Protein AF-I0Z160-F1 (afdb_monomer_lite)

pLDDT: mean 73.65, std 22.34, range [25.62, 97.25]

Structure (mmCIF, N/CA/C/O backbone):
data_AF-I0Z160-F1
#
_entry.id   AF-I0Z160-F1
#
loop_
_atom_site.group_PDB
_atom_site.id
_atom_site.type_symbol
_atom_site.label_atom_id
_atom_site.label_alt_id
_atom_site.label_comp_id
_atom_site.label_asym_id
_atom_site.label_entity_id
_atom_site.label_seq_id
_atom_site.pdbx_PDB_ins_code
_atom_site.Cartn_x
_atom_site.Cartn_y
_atom_site.Cartn_z
_atom_site.occupancy
_atom_site.B_iso_or_equiv
_atom_site.auth_seq_id
_atom_site.auth_comp_id
_atom_site.auth_asym_id
_atom_site.auth_atom_id
_atom_site.pdbx_PDB_model_num
ATOM 1 N N . MET A 1 1 ? -64.009 26.458 123.852 1.00 56.69 1 MET A N 1
ATOM 2 C CA . MET A 1 1 ? -63.045 25.384 123.525 1.00 56.69 1 MET A CA 1
ATOM 3 C C . MET A 1 1 ? -63.678 23.980 123.500 1.00 56.69 1 MET A C 1
ATOM 5 O O . MET A 1 1 ? -63.137 23.140 122.804 1.00 56.69 1 MET A O 1
ATOM 9 N N . CYS A 1 2 ? -64.825 23.709 124.154 1.00 62.03 2 CYS A N 1
ATOM 10 C CA . CYS A 1 2 ? -65.354 22.332 124.279 1.00 62.03 2 CYS A CA 1
ATOM 11 C C . CYS A 1 2 ? -66.182 21.780 123.096 1.00 62.03 2 CYS A C 1
ATOM 13 O O . CYS A 1 2 ? -66.030 20.608 122.780 1.00 62.03 2 CYS A O 1
ATOM 15 N N . ARG A 1 3 ? -66.993 22.580 122.381 1.00 69.62 3 ARG A N 1
ATOM 16 C CA . ARG A 1 3 ? -67.896 22.030 121.337 1.00 69.62 3 ARG A CA 1
ATOM 17 C C . ARG A 1 3 ? -67.186 21.413 120.125 1.00 69.62 3 ARG A C 1
ATOM 19 O O . ARG A 1 3 ? -67.552 20.329 119.701 1.00 69.62 3 ARG A O 1
ATOM 26 N N . ARG A 1 4 ? -66.112 22.039 119.624 1.00 72.12 4 ARG A N 1
ATOM 27 C CA . ARG A 1 4 ? -65.314 21.462 118.521 1.00 72.12 4 ARG A CA 1
ATOM 28 C C . ARG A 1 4 ? -64.575 20.187 118.926 1.00 72.12 4 ARG A C 1
ATOM 30 O O . ARG A 1 4 ? -64.347 19.334 118.081 1.00 72.12 4 ARG A O 1
ATOM 37 N N . ALA A 1 5 ? -64.187 20.067 120.197 1.00 73.62 5 ALA A N 1
ATOM 38 C CA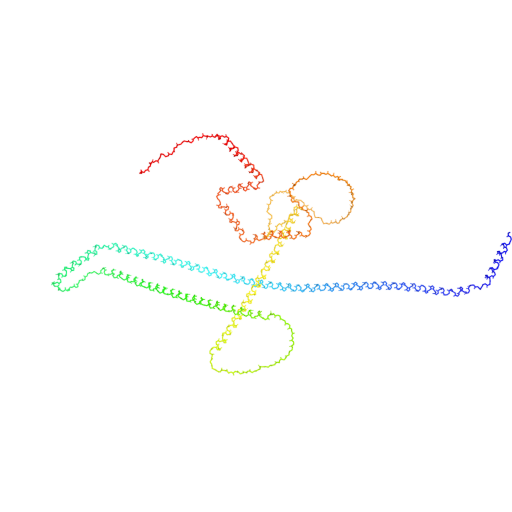 . ALA A 1 5 ? -63.544 18.859 120.704 1.00 73.62 5 ALA A CA 1
ATOM 39 C C . ALA A 1 5 ? -64.552 17.703 120.801 1.00 73.62 5 ALA A C 1
ATOM 41 O O . ALA A 1 5 ? -64.221 16.590 120.420 1.00 73.62 5 ALA A O 1
ATOM 42 N N . GLU A 1 6 ? -65.790 17.975 121.225 1.00 77.81 6 GLU A N 1
ATOM 43 C CA . GLU A 1 6 ? -66.878 16.984 121.263 1.00 77.81 6 GLU A CA 1
ATOM 44 C C . GLU A 1 6 ? -67.360 16.558 119.870 1.00 77.81 6 GLU A C 1
ATOM 46 O O . GLU A 1 6 ? -67.684 15.394 119.649 1.00 77.81 6 GLU A O 1
ATOM 51 N N . GLU A 1 7 ? -67.401 17.481 118.911 1.00 80.19 7 GLU A N 1
ATOM 52 C CA . GLU A 1 7 ? -67.721 17.167 117.515 1.00 80.19 7 GLU A CA 1
ATOM 53 C C . GLU A 1 7 ? -66.603 16.347 116.860 1.00 80.19 7 GLU A C 1
ATOM 55 O O . GLU A 1 7 ? -66.886 15.387 116.149 1.00 80.19 7 GLU A O 1
ATOM 60 N N . ALA A 1 8 ? -65.335 16.656 117.154 1.00 79.06 8 ALA A N 1
ATOM 61 C CA . ALA A 1 8 ? -64.196 15.878 116.674 1.00 79.06 8 ALA A CA 1
ATOM 62 C C . ALA A 1 8 ? -64.144 14.474 117.294 1.00 79.06 8 ALA A C 1
ATOM 64 O O . ALA A 1 8 ? -63.833 13.518 116.588 1.00 79.06 8 ALA A O 1
ATOM 65 N N . THR A 1 9 ? -64.474 14.314 118.582 1.00 80.50 9 THR A N 1
ATOM 66 C CA . THR A 1 9 ? -64.531 12.986 119.214 1.00 80.50 9 THR A CA 1
ATOM 67 C C . THR A 1 9 ? -65.719 12.175 118.721 1.00 80.50 9 THR A C 1
ATOM 69 O O . THR A 1 9 ? -65.550 10.990 118.457 1.00 80.50 9 THR A O 1
ATOM 72 N N . LYS A 1 10 ? -66.890 12.790 118.509 1.00 82.88 10 LYS A N 1
ATOM 73 C CA . LYS A 1 10 ? -68.030 12.112 117.872 1.00 82.88 10 LYS A CA 1
ATOM 74 C C . LYS A 1 10 ? -67.713 11.688 116.444 1.00 82.88 10 LYS A C 1
ATOM 76 O O . LYS A 1 10 ? -67.909 10.522 116.129 1.00 82.88 10 LYS A O 1
ATOM 81 N N . ALA A 1 11 ? -67.140 12.572 115.630 1.00 80.12 11 ALA A N 1
ATOM 82 C CA . ALA A 1 11 ? -66.717 12.234 114.273 1.00 80.12 11 ALA A CA 1
ATOM 83 C C . ALA A 1 11 ? -65.648 11.128 114.266 1.00 80.12 11 ALA A C 1
ATOM 85 O O . ALA A 1 11 ? -65.702 10.222 113.440 1.00 80.12 11 ALA A O 1
ATOM 86 N N . TYR A 1 12 ? -64.705 11.148 115.214 1.00 82.81 12 TYR A N 1
ATOM 87 C CA . TYR A 1 12 ? -63.705 10.089 115.360 1.00 82.81 12 TYR A CA 1
ATOM 88 C C . TYR A 1 12 ? -64.334 8.752 115.781 1.00 82.81 12 TYR A C 1
ATOM 90 O O . TYR A 1 12 ? -63.982 7.712 115.232 1.00 82.81 12 TYR A O 1
ATOM 98 N N . CYS A 1 13 ? -65.291 8.760 116.713 1.00 80.56 13 CYS A N 1
ATOM 99 C CA . CYS A 1 13 ? -66.018 7.564 117.143 1.00 80.56 13 CYS A CA 1
ATOM 100 C C . CYS A 1 13 ? -66.933 7.006 116.047 1.00 80.56 13 CYS A C 1
ATOM 102 O O . CYS A 1 13 ? -67.018 5.791 115.901 1.00 80.56 13 CYS A O 1
ATOM 104 N N . GLU A 1 14 ? -67.583 7.862 115.260 1.00 81.62 14 GLU A N 1
ATOM 105 C CA . GLU A 1 14 ? -68.374 7.457 114.095 1.00 81.62 14 GLU A CA 1
ATOM 106 C C . GLU A 1 14 ? -67.479 6.833 113.023 1.00 81.62 14 GLU A C 1
ATOM 108 O O . GLU A 1 14 ? -67.779 5.752 112.521 1.00 81.62 14 GLU A O 1
ATOM 113 N N . LEU A 1 15 ? -66.328 7.444 112.733 1.00 81.06 15 LEU A N 1
ATOM 114 C CA . LEU A 1 15 ? -65.376 6.930 111.750 1.00 81.06 15 LEU A CA 1
ATOM 115 C C . LEU A 1 15 ? -64.721 5.616 112.222 1.00 81.06 15 LEU A C 1
ATOM 117 O O . LEU A 1 15 ? -64.569 4.689 111.429 1.00 81.06 15 LEU A O 1
ATOM 121 N N . ALA A 1 16 ? -64.426 5.477 113.519 1.00 77.06 16 ALA A N 1
ATOM 122 C CA . ALA A 1 16 ? -63.974 4.222 114.126 1.00 77.06 16 ALA A CA 1
ATOM 123 C C . ALA A 1 16 ? -65.075 3.140 114.146 1.00 77.06 16 ALA A C 1
ATOM 125 O O . ALA A 1 16 ? -64.798 1.959 113.924 1.00 77.06 16 ALA A O 1
ATOM 126 N N . GLY A 1 17 ? -66.333 3.530 114.364 1.00 79.06 17 GLY A N 1
ATOM 127 C CA . GLY A 1 17 ? -67.501 2.652 114.278 1.00 79.06 17 GLY A CA 1
ATOM 128 C C . GLY A 1 17 ? -67.708 2.100 112.867 1.00 79.06 17 GLY A C 1
ATOM 129 O O . GLY A 1 17 ? -67.900 0.900 112.695 1.00 79.06 17 GLY A O 1
ATOM 130 N N . VAL A 1 18 ? -67.575 2.946 111.846 1.00 79.19 18 VAL A N 1
ATOM 131 C CA . VAL A 1 18 ? -67.662 2.531 110.438 1.00 79.19 18 VAL A CA 1
ATOM 132 C C . VAL A 1 18 ? -66.470 1.653 110.035 1.00 79.19 18 VAL A C 1
ATOM 134 O O . VAL A 1 18 ? -66.661 0.642 109.365 1.00 79.19 18 VAL A O 1
ATOM 137 N N . LEU A 1 19 ? -65.250 1.970 110.486 1.00 71.50 19 LEU A N 1
ATOM 138 C CA . LEU A 1 19 ? -64.058 1.150 110.217 1.00 71.50 19 LEU A CA 1
ATOM 139 C C . LEU A 1 19 ? -64.089 -0.219 110.917 1.00 71.50 19 LEU A C 1
ATOM 141 O O . LEU A 1 19 ? -63.549 -1.177 110.376 1.00 71.50 19 LEU A O 1
ATOM 145 N N . SER A 1 20 ? -64.726 -0.333 112.087 1.00 71.25 20 SER A N 1
ATOM 146 C CA . SER A 1 20 ? -64.871 -1.613 112.807 1.00 71.25 20 SER A CA 1
ATOM 147 C C . SER A 1 20 ? -65.985 -2.514 112.263 1.00 71.25 20 SER A C 1
ATOM 149 O O . SER A 1 20 ? -65.953 -3.720 112.492 1.00 71.25 20 SER A O 1
ATOM 151 N N . GLN A 1 21 ? -66.950 -1.952 111.527 1.00 75.69 21 GLN A N 1
ATOM 152 C CA . GLN A 1 21 ? -67.998 -2.703 110.823 1.00 75.69 21 GLN A CA 1
ATOM 153 C C . GLN A 1 21 ? -67.591 -3.115 109.400 1.00 75.69 21 GLN A C 1
ATOM 155 O O . GLN A 1 21 ? -68.308 -3.880 108.752 1.00 75.69 21 GLN A O 1
ATOM 160 N N . ALA A 1 22 ? -66.453 -2.625 108.901 1.00 72.00 22 ALA A N 1
ATOM 161 C CA . ALA A 1 22 ? -65.918 -3.051 107.618 1.00 72.00 22 ALA A CA 1
ATOM 162 C C . ALA A 1 22 ? -65.440 -4.519 107.698 1.00 72.00 22 ALA A C 1
ATOM 164 O O . ALA A 1 22 ? -64.792 -4.896 108.677 1.00 72.00 22 ALA A O 1
ATOM 165 N N . PRO A 1 23 ? -65.742 -5.364 106.692 1.00 74.38 23 PRO A N 1
ATOM 166 C CA . PRO A 1 23 ? -65.261 -6.741 106.657 1.00 74.38 23 PRO A CA 1
ATOM 167 C C . PRO A 1 23 ? -63.728 -6.773 106.635 1.00 74.38 23 PRO A C 1
ATOM 169 O O . PRO A 1 23 ? -63.104 -5.969 105.941 1.00 74.38 23 PRO A O 1
ATOM 172 N N . ASP A 1 24 ? -63.136 -7.704 107.389 1.00 75.44 24 ASP A N 1
ATOM 173 C CA . ASP A 1 24 ? -61.681 -7.853 107.499 1.00 75.44 24 ASP A CA 1
ATOM 174 C C . ASP A 1 24 ? -61.048 -7.948 106.091 1.00 75.44 24 ASP A C 1
ATOM 176 O O . ASP A 1 24 ? -61.421 -8.829 105.305 1.00 75.44 24 ASP A O 1
ATOM 180 N N . PRO A 1 25 ? -60.127 -7.038 105.717 1.00 77.88 25 PRO A N 1
ATOM 181 C CA . PRO A 1 25 ? -59.533 -7.021 104.382 1.00 77.88 25 PRO A CA 1
ATOM 182 C C . PRO A 1 25 ? -58.517 -8.153 104.149 1.00 77.88 25 PRO A C 1
ATOM 184 O O . PRO A 1 25 ? -58.154 -8.423 103.000 1.00 77.88 25 PRO A O 1
ATOM 187 N N . LEU A 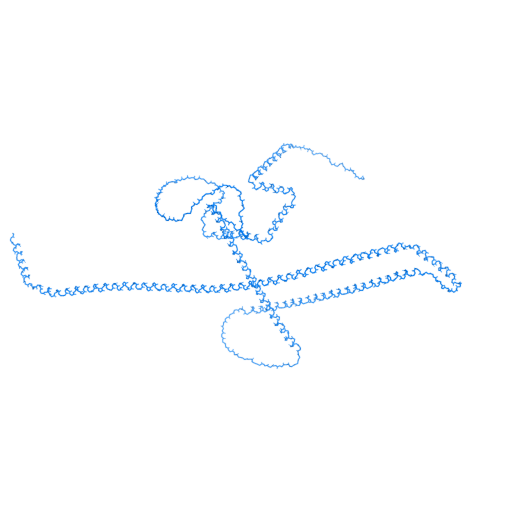1 26 ? -58.047 -8.831 105.204 1.00 80.31 26 LEU A N 1
ATOM 188 C CA . LEU A 1 26 ? -57.036 -9.893 105.122 1.00 80.31 26 LEU A CA 1
ATOM 189 C C . LEU A 1 26 ? -57.390 -11.068 104.186 1.00 80.31 26 LEU A C 1
ATOM 191 O O . LEU A 1 26 ? -56.542 -11.422 103.362 1.00 80.31 26 LEU A O 1
ATOM 195 N N . PRO A 1 27 ? -58.591 -11.681 104.235 1.00 82.00 27 PRO A N 1
ATOM 196 C CA . PRO A 1 27 ? -58.965 -12.767 103.322 1.00 82.00 27 PRO A CA 1
ATOM 197 C C . PRO A 1 27 ? -58.961 -12.357 101.842 1.00 82.00 27 PRO A C 1
ATOM 199 O O . PRO A 1 27 ? -58.546 -13.144 100.989 1.00 82.00 27 PRO A O 1
ATOM 202 N N . PHE A 1 28 ? -59.346 -11.118 101.520 1.00 80.69 28 PHE A N 1
ATOM 203 C CA . PHE A 1 28 ? -59.278 -10.599 100.150 1.00 80.69 28 PHE A CA 1
ATOM 204 C C . PHE A 1 28 ? -57.831 -10.394 99.692 1.00 80.69 28 PHE A C 1
ATOM 206 O O . PHE A 1 28 ? -57.485 -10.750 98.566 1.00 80.69 28 PHE A O 1
ATOM 213 N N . LEU A 1 29 ? -56.961 -9.893 100.575 1.00 80.75 29 LEU A N 1
ATOM 214 C CA . LEU A 1 29 ? -55.524 -9.798 100.305 1.00 80.75 29 LEU A CA 1
ATOM 215 C C . LEU A 1 29 ? -54.891 -11.179 100.085 1.00 80.75 29 LEU A C 1
ATOM 217 O O . LEU A 1 29 ? -54.098 -11.342 99.157 1.00 80.75 29 LEU A O 1
ATOM 221 N N . HIS A 1 30 ? -55.284 -12.189 100.866 1.00 83.44 30 HIS A N 1
ATOM 222 C CA . HIS A 1 30 ? -54.822 -13.568 100.691 1.00 83.44 30 HIS A CA 1
ATOM 223 C C . HIS A 1 30 ? -55.284 -14.190 99.364 1.00 83.44 30 HIS A C 1
ATOM 225 O O . HIS A 1 30 ? -54.506 -14.899 98.729 1.00 83.44 30 HIS A O 1
ATOM 231 N N . ALA A 1 31 ? -56.511 -13.900 98.916 1.00 84.38 31 ALA A N 1
ATOM 232 C CA . ALA A 1 31 ? -57.029 -14.351 97.622 1.00 84.38 31 ALA A CA 1
ATOM 233 C C . ALA A 1 31 ? -56.374 -13.629 96.425 1.00 84.38 31 ALA A C 1
ATOM 235 O O . ALA A 1 31 ? -56.196 -14.224 95.361 1.00 84.38 31 ALA A O 1
ATOM 236 N N . LEU A 1 32 ? -55.962 -12.368 96.595 1.00 87.44 32 LEU A N 1
ATOM 237 C CA . LEU A 1 32 ? -55.242 -11.592 95.576 1.00 87.44 32 LEU A CA 1
ATOM 238 C C . LEU A 1 32 ? -53.759 -11.968 95.464 1.00 87.44 32 LEU A C 1
ATOM 240 O O . LEU A 1 32 ? -53.172 -11.832 94.391 1.00 87.44 32 LEU A O 1
ATOM 244 N N . GLN A 1 33 ? -53.147 -12.468 96.538 1.00 87.75 33 GLN A N 1
ATOM 245 C CA . GLN A 1 33 ? -51.735 -12.849 96.575 1.00 87.75 33 GLN A CA 1
ATOM 246 C C . GLN A 1 33 ? -51.319 -13.881 95.494 1.00 87.75 33 GLN A C 1
ATOM 248 O O . GLN A 1 33 ? -50.298 -13.655 94.838 1.00 87.75 33 GLN A O 1
ATOM 253 N N . PRO A 1 34 ? -52.054 -14.990 95.246 1.00 89.75 34 PRO A N 1
ATOM 254 C CA . PRO A 1 34 ? -51.738 -15.915 94.154 1.00 89.75 34 PRO A CA 1
ATOM 255 C C . PRO A 1 34 ? -51.967 -15.294 92.768 1.00 89.75 34 PRO A C 1
ATOM 257 O O . PRO A 1 34 ? -51.163 -15.523 91.866 1.00 89.75 34 PRO A O 1
ATOM 260 N N . LEU A 1 35 ? -52.996 -14.454 92.602 1.00 89.25 35 LEU A N 1
ATOM 261 C CA . LEU A 1 35 ? -53.248 -13.738 91.345 1.00 89.25 35 LEU A CA 1
ATOM 262 C C . LEU A 1 35 ? -52.114 -12.757 91.018 1.00 89.25 35 LEU A C 1
ATOM 264 O O . LEU A 1 35 ? -51.628 -12.763 89.890 1.00 89.25 35 LEU A O 1
ATOM 268 N N . GLN A 1 36 ? -51.631 -11.984 91.998 1.00 90.81 36 GLN A N 1
ATOM 269 C CA . GLN A 1 36 ? -50.473 -11.093 91.846 1.00 90.81 36 GLN A CA 1
ATOM 270 C C . GLN A 1 36 ? -49.191 -11.855 91.492 1.00 90.81 36 GLN A C 1
ATOM 272 O O . GLN A 1 36 ? -48.423 -11.390 90.650 1.00 90.81 36 GLN A O 1
ATOM 277 N N . LYS A 1 37 ? -48.962 -13.030 92.096 1.00 92.56 37 LYS A N 1
ATOM 278 C CA . LYS A 1 37 ? -47.829 -13.898 91.737 1.00 92.56 37 LYS A CA 1
ATOM 279 C C . LYS A 1 37 ? -47.935 -14.389 90.293 1.00 92.56 37 LYS A C 1
ATOM 281 O O . LYS A 1 37 ? -46.971 -14.224 89.552 1.00 92.56 37 LYS A O 1
ATOM 286 N N . SER A 1 38 ? -49.105 -14.879 89.874 1.00 93.31 38 SER A N 1
ATOM 287 C CA . SER A 1 38 ? -49.319 -15.319 88.487 1.00 93.31 38 SER A CA 1
ATOM 288 C C . SER A 1 38 ? -49.185 -14.164 87.490 1.00 93.31 38 SER A C 1
ATOM 290 O O . SER A 1 38 ? -48.559 -14.321 86.450 1.00 93.31 38 SER A O 1
ATOM 292 N N . LEU A 1 39 ? -49.678 -12.964 87.826 1.00 94.12 39 LEU A N 1
ATOM 293 C CA . LEU A 1 39 ? -49.530 -11.779 86.985 1.00 94.12 39 LEU A CA 1
ATOM 294 C C . LEU A 1 39 ? -48.054 -11.399 86.839 1.00 94.12 39 LEU A C 1
ATOM 296 O O . LEU A 1 39 ? -47.609 -11.103 85.736 1.00 94.12 39 LEU A O 1
ATOM 300 N N . ALA A 1 40 ? -47.282 -11.443 87.928 1.00 92.88 40 ALA A N 1
ATOM 301 C CA . ALA A 1 40 ? -45.846 -11.188 87.892 1.00 92.88 40 ALA A CA 1
ATOM 302 C C . ALA A 1 40 ? -45.087 -12.258 87.085 1.00 92.88 40 ALA A C 1
ATOM 304 O O . ALA A 1 40 ? -44.133 -11.934 86.382 1.00 92.88 40 ALA A O 1
ATOM 305 N N . GLU A 1 41 ? -45.495 -13.525 87.161 1.00 95.12 41 GLU A N 1
ATOM 306 C CA . GLU A 1 41 ? -44.954 -14.611 86.334 1.00 95.12 41 GLU A CA 1
ATOM 307 C C . GLU A 1 41 ? -45.271 -14.400 84.852 1.00 95.12 41 GLU A C 1
ATOM 309 O O . GLU A 1 41 ? -44.349 -14.385 84.040 1.00 95.12 41 GLU A O 1
ATOM 314 N N . VAL A 1 42 ? -46.527 -14.105 84.507 1.00 94.00 42 VAL A N 1
ATOM 315 C CA . VAL A 1 42 ? -46.957 -13.790 83.136 1.00 94.00 42 VAL A CA 1
ATOM 316 C C . VAL A 1 42 ? -46.260 -12.537 82.603 1.00 94.00 42 VAL A C 1
ATOM 318 O O . VAL A 1 42 ? -45.902 -12.487 81.430 1.00 94.00 42 VAL A O 1
ATOM 321 N N . GLN A 1 43 ? -46.022 -11.522 83.436 1.00 94.62 43 GLN A N 1
ATOM 322 C CA . GLN A 1 43 ? -45.258 -10.330 83.053 1.00 94.62 43 GLN A CA 1
ATOM 323 C C . GLN A 1 43 ? -43.782 -10.653 82.801 1.00 94.62 43 GLN A C 1
ATOM 325 O O . GLN A 1 43 ? -43.207 -10.158 81.831 1.00 94.62 43 GLN A O 1
ATOM 330 N N . ARG A 1 44 ? -43.158 -11.496 83.637 1.00 95.56 44 ARG A N 1
ATOM 331 C CA . ARG A 1 44 ? -41.786 -11.978 83.402 1.00 95.56 44 ARG A CA 1
ATOM 332 C C . ARG A 1 44 ? -41.707 -12.804 82.127 1.00 95.56 44 ARG A C 1
ATOM 334 O O . ARG A 1 44 ? -40.768 -12.628 81.358 1.00 95.56 44 ARG A O 1
ATOM 341 N N . GLU A 1 45 ? -42.684 -13.670 81.894 1.00 95.12 45 GLU A N 1
ATOM 342 C CA . GLU A 1 45 ? -42.745 -14.501 80.702 1.00 95.12 45 GLU A CA 1
ATOM 343 C C . GLU A 1 45 ? -42.984 -13.670 79.441 1.00 95.12 45 GLU A C 1
ATOM 345 O O . GLU A 1 45 ? -42.257 -13.845 78.471 1.00 95.12 45 GLU A O 1
ATOM 350 N N . ASN A 1 46 ? -43.889 -12.688 79.476 1.00 92.88 46 ASN A N 1
ATOM 351 C CA . ASN A 1 46 ? -44.053 -11.723 78.388 1.00 92.88 46 ASN A CA 1
ATOM 352 C C . ASN A 1 46 ? -42.758 -10.962 78.111 1.00 92.88 46 ASN A C 1
ATOM 354 O O . ASN A 1 46 ? -42.352 -10.847 76.961 1.00 92.88 46 ASN A O 1
ATOM 358 N N . LYS A 1 47 ? -42.069 -10.484 79.153 1.00 96.06 47 LYS A N 1
ATOM 359 C CA . LYS A 1 47 ? -40.786 -9.791 78.986 1.00 96.06 47 LYS A CA 1
ATOM 360 C C . LYS A 1 47 ? -39.724 -10.711 78.381 1.00 96.06 47 LYS A C 1
ATOM 362 O O . LYS A 1 47 ? -38.956 -10.285 77.526 1.00 96.06 47 LYS A O 1
ATOM 367 N N . ARG A 1 48 ? -39.700 -11.982 78.784 1.00 96.38 48 ARG A N 1
ATOM 368 C CA . ARG A 1 48 ? -38.818 -13.003 78.210 1.00 96.38 48 ARG A CA 1
ATOM 369 C C . ARG A 1 48 ? -39.144 -13.255 76.734 1.00 96.38 48 ARG A C 1
ATOM 371 O O . ARG A 1 48 ? -38.233 -13.257 75.917 1.00 96.38 48 ARG A O 1
ATOM 378 N N . LEU A 1 49 ? -40.420 -13.427 76.389 1.00 95.00 49 LEU A N 1
ATOM 379 C CA . LEU A 1 49 ? -40.875 -13.614 75.008 1.00 95.00 49 LEU A CA 1
ATOM 380 C C . LEU A 1 49 ? -40.569 -12.391 74.136 1.00 95.00 49 LEU A C 1
ATOM 382 O O . LEU A 1 49 ? -40.139 -12.560 73.003 1.00 95.00 49 LEU A O 1
ATOM 386 N N . GLN A 1 50 ? -40.707 -11.175 74.669 1.00 95.19 50 GLN A N 1
ATOM 387 C CA . GLN A 1 50 ? -40.311 -9.946 73.976 1.00 95.19 50 GLN A CA 1
ATOM 388 C C . GLN A 1 50 ? -38.811 -9.915 73.673 1.00 95.19 50 GLN A C 1
ATOM 390 O O . GLN A 1 50 ? -38.429 -9.585 72.555 1.00 95.19 50 GLN A O 1
ATOM 395 N N . LEU A 1 51 ? -37.960 -10.298 74.631 1.00 95.19 51 LEU A N 1
ATOM 396 C CA . LEU A 1 51 ? -36.513 -10.379 74.408 1.00 95.19 51 LEU A CA 1
ATOM 397 C C . LEU A 1 51 ? -36.153 -11.449 73.368 1.00 95.19 51 LEU A C 1
ATOM 399 O O . LEU A 1 51 ? -35.303 -11.200 72.518 1.00 95.19 51 LEU A O 1
ATOM 403 N N . TYR A 1 52 ? -36.820 -12.608 73.392 1.00 95.00 52 TYR A N 1
ATOM 404 C CA . TYR A 1 52 ? -36.648 -13.625 72.350 1.00 95.00 52 TYR A CA 1
ATOM 405 C C . TYR A 1 52 ? -37.117 -13.137 70.975 1.00 95.00 52 TYR A C 1
ATOM 407 O O . TYR A 1 52 ? -36.435 -13.392 69.989 1.00 95.00 52 TYR A O 1
ATOM 415 N N . GLY A 1 53 ? -38.233 -12.404 70.906 1.00 94.25 53 GLY A N 1
ATOM 416 C CA . GLY A 1 53 ? -38.714 -11.780 69.672 1.00 94.25 53 GLY A CA 1
ATOM 417 C C . GLY A 1 53 ? -37.705 -10.780 69.105 1.00 94.25 53 GLY A C 1
ATOM 418 O O . GLY A 1 53 ? -37.336 -10.884 67.943 1.00 94.25 53 GLY A O 1
ATOM 419 N N . GLN A 1 54 ? -37.173 -9.888 69.945 1.00 94.69 54 GLN A N 1
ATOM 420 C CA . GLN A 1 54 ? -36.144 -8.920 69.547 1.00 94.69 54 GLN A CA 1
ATOM 421 C C . GLN A 1 54 ? -34.845 -9.595 69.086 1.00 94.69 54 GLN A C 1
ATOM 423 O O . GLN A 1 54 ? -34.247 -9.170 68.098 1.00 94.69 54 GLN A O 1
ATOM 428 N N . ALA A 1 55 ? -34.410 -10.656 69.772 1.00 94.31 55 ALA A N 1
ATOM 429 C CA . ALA A 1 55 ? -33.242 -11.429 69.359 1.00 94.31 55 ALA A CA 1
ATOM 430 C C . ALA A 1 55 ? -33.469 -12.078 67.983 1.00 94.31 55 ALA A C 1
ATOM 432 O O . ALA A 1 55 ? -32.655 -11.884 67.082 1.00 94.31 55 ALA A O 1
ATOM 433 N N . ALA A 1 56 ? -34.612 -12.742 67.782 1.00 93.88 56 ALA A N 1
ATOM 434 C CA . ALA A 1 56 ? -34.970 -13.357 66.506 1.00 93.88 56 ALA A CA 1
ATOM 435 C C . ALA A 1 56 ? -35.105 -12.329 65.365 1.00 93.88 56 ALA A C 1
ATOM 437 O O . ALA A 1 56 ? -34.664 -12.592 64.250 1.00 93.88 56 ALA A O 1
ATOM 438 N N . GLU A 1 57 ? -35.655 -11.139 65.626 1.00 93.88 57 GLU A N 1
ATOM 439 C CA . GLU A 1 57 ? -35.718 -10.035 64.655 1.00 93.88 57 GLU A CA 1
ATOM 440 C C . GLU A 1 57 ? -34.320 -9.505 64.291 1.00 93.88 57 GLU A C 1
ATOM 442 O O . GLU A 1 57 ? -34.033 -9.224 63.123 1.00 93.88 57 GLU A O 1
ATOM 447 N N . SER A 1 58 ? -33.414 -9.406 65.270 1.00 93.00 58 SER A N 1
ATOM 448 C CA . SER A 1 58 ? -32.024 -9.004 65.020 1.00 93.00 58 SER A CA 1
ATOM 449 C C . SER A 1 58 ? -31.259 -10.054 64.203 1.00 93.00 58 SER A C 1
ATOM 451 O O . SER A 1 58 ? -30.525 -9.709 63.278 1.00 93.00 58 SER A O 1
ATOM 453 N N . GLU A 1 59 ? -31.497 -11.340 64.461 1.00 94.19 59 GLU A N 1
ATOM 454 C CA . GLU A 1 59 ? -30.925 -12.442 63.688 1.00 94.19 59 GLU A CA 1
ATOM 455 C C . GLU A 1 59 ? -31.503 -12.491 62.270 1.00 94.19 59 GLU A C 1
ATOM 457 O O . GLU A 1 59 ? -30.755 -12.661 61.308 1.00 94.19 59 GLU A O 1
ATOM 462 N N . ALA A 1 60 ? -32.810 -12.265 62.111 1.00 93.62 60 ALA A N 1
ATOM 463 C CA . ALA A 1 60 ? -33.461 -12.199 60.806 1.00 93.62 60 ALA A CA 1
ATOM 464 C C . ALA A 1 60 ? -32.964 -11.009 59.968 1.00 93.62 60 ALA A C 1
ATOM 466 O O . ALA A 1 60 ? -32.750 -11.156 58.764 1.00 93.62 60 ALA A O 1
ATOM 467 N N . SER A 1 61 ? -32.738 -9.843 60.585 1.00 93.88 61 SER A N 1
ATOM 468 C CA . SER A 1 61 ? -32.190 -8.674 59.881 1.00 93.88 61 SER A CA 1
ATOM 469 C C . SER A 1 61 ? -30.727 -8.886 59.467 1.00 93.88 61 SER A C 1
ATOM 471 O O . SER A 1 61 ? -30.388 -8.637 58.311 1.00 93.88 61 SER A O 1
ATOM 473 N N . SER A 1 62 ? -29.902 -9.458 60.349 1.00 94.38 62 SER A N 1
ATOM 474 C CA . SER A 1 62 ? -28.539 -9.929 60.048 1.00 94.38 62 SER A CA 1
ATOM 475 C C . SER A 1 62 ? -28.509 -10.931 58.882 1.00 94.38 62 SER A C 1
ATOM 477 O O . SER A 1 62 ? -27.764 -10.755 57.914 1.00 94.38 62 SER A O 1
ATOM 479 N N . ALA A 1 63 ? -29.371 -11.952 58.920 1.00 94.62 63 ALA A N 1
ATOM 480 C CA . ALA A 1 63 ? -29.474 -12.950 57.861 1.00 94.62 63 ALA A CA 1
ATOM 481 C C . ALA A 1 63 ? -29.927 -12.326 56.531 1.00 94.62 63 ALA A C 1
ATOM 483 O O . ALA A 1 63 ? -29.373 -12.643 55.477 1.00 94.62 63 ALA A O 1
ATOM 484 N N . SER A 1 64 ? -30.889 -11.398 56.567 1.00 95.06 64 SER A N 1
ATOM 485 C CA . SER A 1 64 ? -31.333 -10.659 55.381 1.00 95.06 64 SER A CA 1
ATOM 486 C C . SER A 1 64 ? -30.204 -9.820 54.774 1.00 95.06 64 SER A C 1
ATOM 488 O O . SER A 1 64 ? -30.055 -9.792 53.552 1.00 95.06 64 SER A O 1
ATOM 490 N N . GLU A 1 65 ? -29.384 -9.161 55.596 1.00 95.31 65 GLU A N 1
ATOM 491 C CA . GLU A 1 65 ? -28.224 -8.402 55.117 1.00 95.31 65 GLU A CA 1
ATOM 492 C C . GLU A 1 65 ? -27.180 -9.322 54.459 1.00 95.31 65 GLU A C 1
ATOM 494 O O . GLU A 1 65 ? -26.662 -9.013 53.382 1.00 95.31 65 GLU A O 1
ATOM 499 N N . ALA A 1 66 ? -26.915 -10.488 55.054 1.00 94.38 66 ALA A N 1
ATOM 500 C CA . ALA A 1 66 ? -26.004 -11.483 54.491 1.00 94.38 66 ALA A CA 1
ATOM 501 C C . ALA A 1 66 ? -26.491 -12.027 53.134 1.00 94.38 66 ALA A C 1
ATOM 503 O O . ALA A 1 66 ? -25.686 -12.229 52.223 1.00 94.38 66 ALA A O 1
ATOM 504 N N . VAL A 1 67 ? -27.803 -12.223 52.961 1.00 96.06 67 VAL A N 1
ATOM 505 C CA . VAL A 1 67 ? -28.395 -12.634 51.675 1.00 96.06 67 VAL A CA 1
ATOM 506 C C . VAL A 1 67 ? -28.221 -11.549 50.611 1.00 96.06 67 VAL A C 1
ATOM 508 O O . VAL A 1 67 ? -27.878 -11.867 49.473 1.00 96.06 67 VAL A O 1
ATOM 511 N N . LEU A 1 68 ? -28.412 -10.273 50.959 1.00 95.94 68 LEU A N 1
ATOM 512 C CA . LEU A 1 68 ? -28.197 -9.166 50.021 1.00 95.94 68 LEU A CA 1
ATOM 513 C C . LEU A 1 68 ? -26.726 -9.050 49.602 1.00 95.94 68 LEU A C 1
ATOM 515 O O . LEU A 1 68 ? -26.448 -8.893 48.416 1.00 95.94 68 LEU A O 1
ATOM 519 N N . LYS A 1 69 ? -25.785 -9.204 50.544 1.00 96.19 69 LYS A N 1
ATOM 520 C CA . LYS A 1 69 ? -24.346 -9.253 50.232 1.00 96.19 69 LYS A CA 1
ATOM 521 C C . LYS A 1 69 ? -23.986 -10.431 49.329 1.00 96.19 69 LYS A C 1
ATOM 523 O O . LYS A 1 69 ? -23.244 -10.232 48.376 1.00 96.19 69 LYS A O 1
ATOM 528 N N . ASN A 1 70 ? -24.527 -11.625 49.579 1.00 94.25 70 ASN A N 1
ATOM 529 C CA . ASN A 1 70 ? -24.304 -12.773 48.693 1.00 94.25 70 ASN A CA 1
ATOM 530 C C . ASN A 1 70 ? -24.834 -12.517 47.281 1.00 94.25 70 ASN A C 1
ATOM 532 O O . ASN A 1 70 ? -24.121 -12.781 46.321 1.00 94.25 70 ASN A O 1
ATOM 536 N N . ARG A 1 71 ? -26.028 -11.927 47.143 1.00 96.56 71 ARG A N 1
ATOM 537 C CA . ARG A 1 71 ? -26.565 -11.554 45.825 1.00 96.56 71 ARG A CA 1
ATOM 538 C C . ARG A 1 71 ? -25.685 -10.543 45.096 1.00 96.56 71 ARG A C 1
ATOM 540 O O . ARG A 1 71 ? -25.493 -10.670 43.892 1.00 96.56 71 ARG A O 1
ATOM 547 N N . GLU A 1 72 ? -25.144 -9.550 45.802 1.00 96.94 72 GLU A N 1
ATOM 548 C CA . GLU A 1 72 ? -24.231 -8.583 45.183 1.00 96.94 72 GLU A CA 1
ATOM 549 C C . GLU A 1 72 ? -22.912 -9.246 44.763 1.00 96.94 72 GLU A C 1
ATOM 551 O O . GLU A 1 72 ? -22.427 -8.997 43.663 1.00 96.94 72 GLU A O 1
ATOM 556 N N . LEU A 1 73 ? -22.360 -10.145 45.583 1.00 96.50 73 LEU A N 1
ATOM 557 C CA . LEU A 1 73 ? -21.168 -10.918 45.219 1.00 96.50 73 LEU A CA 1
ATOM 558 C C . LEU A 1 73 ? -21.424 -11.824 44.007 1.00 96.50 73 LEU A C 1
ATOM 560 O O . LEU A 1 73 ? -20.594 -11.877 43.105 1.00 96.50 73 LEU A O 1
ATOM 564 N N . GLU A 1 74 ? -22.575 -12.492 43.936 1.00 96.31 74 GLU A N 1
ATOM 565 C CA . GLU A 1 74 ? -22.984 -13.278 42.765 1.00 96.31 74 GLU A CA 1
ATOM 566 C C . GLU A 1 74 ? -23.091 -12.404 41.508 1.00 96.31 74 GLU A C 1
ATOM 568 O O . GLU A 1 74 ? -22.639 -12.809 40.435 1.00 96.31 74 GLU A O 1
ATOM 573 N N . ARG A 1 75 ? -23.617 -11.177 41.642 1.00 97.25 75 ARG A N 1
ATOM 574 C CA . ARG A 1 75 ? -23.684 -10.195 40.550 1.00 97.25 75 ARG A CA 1
ATOM 575 C C . ARG A 1 75 ? -22.287 -9.806 40.065 1.00 97.25 75 ARG A C 1
ATOM 577 O O . ARG A 1 75 ? -22.038 -9.836 38.863 1.00 97.25 75 ARG A O 1
ATOM 584 N N . GLN A 1 76 ? -21.372 -9.508 40.987 1.00 97.25 76 GLN A N 1
ATOM 585 C CA . GLN A 1 76 ? -19.982 -9.168 40.669 1.00 97.25 76 GLN A CA 1
ATOM 586 C C . GLN A 1 76 ? -19.239 -10.336 40.012 1.00 97.25 76 GLN A C 1
ATOM 588 O O . GLN A 1 76 ? -18.506 -10.138 39.047 1.00 97.25 76 GLN A O 1
ATOM 593 N N . VAL A 1 77 ? -19.449 -11.567 40.488 1.00 96.00 77 VAL A N 1
ATOM 594 C CA . VAL A 1 77 ? -18.861 -12.765 39.873 1.00 96.00 77 VAL A CA 1
ATOM 595 C C . VAL A 1 77 ? -19.384 -12.955 38.449 1.00 96.00 77 VAL A C 1
ATOM 597 O O . VAL A 1 77 ? -18.593 -13.245 37.553 1.00 96.00 77 VAL A O 1
ATOM 600 N N . ALA A 1 78 ? -20.684 -12.760 38.213 1.00 96.56 78 ALA A N 1
ATOM 601 C CA . ALA A 1 78 ? -21.263 -12.858 36.875 1.00 96.56 78 ALA A CA 1
ATOM 602 C C . ALA A 1 78 ? -20.717 -11.780 35.920 1.00 96.56 78 ALA A C 1
ATOM 604 O O . ALA A 1 78 ? -20.401 -12.085 34.770 1.00 96.56 78 ALA A O 1
ATOM 605 N N . GLU A 1 79 ? -20.558 -10.545 36.402 1.00 96.44 79 GLU A N 1
ATOM 606 C CA . GLU A 1 79 ? -19.984 -9.426 35.643 1.00 96.44 79 GLU A CA 1
ATOM 607 C C . GLU A 1 79 ? -18.522 -9.703 35.256 1.00 96.44 79 GLU A C 1
ATOM 609 O O . GLU A 1 79 ? -18.177 -9.679 34.074 1.00 96.44 79 GLU A O 1
ATOM 614 N N . LEU A 1 80 ? -17.687 -10.116 36.215 1.00 95.88 80 LEU A N 1
ATOM 615 C CA . LEU A 1 80 ? -16.289 -10.483 35.956 1.00 95.88 80 LEU A CA 1
ATOM 616 C C . LEU A 1 80 ? -16.155 -11.687 35.009 1.00 95.88 80 LEU A C 1
ATOM 618 O O . LEU A 1 80 ? -15.234 -11.739 34.192 1.00 95.88 80 LEU A O 1
ATOM 622 N N . GLN A 1 81 ? -17.066 -12.661 35.086 1.00 95.88 81 GLN A N 1
ATOM 623 C CA . GLN A 1 81 ? -17.094 -13.789 34.153 1.00 95.88 81 GLN A CA 1
ATOM 624 C C . GLN A 1 81 ? -17.464 -13.360 32.729 1.00 95.88 81 GLN A C 1
ATOM 626 O O . GLN A 1 81 ? -16.925 -13.923 31.774 1.00 95.88 81 GLN A O 1
ATOM 631 N N . ALA A 1 82 ? -18.367 -12.390 32.567 1.00 96.25 82 ALA A N 1
ATOM 632 C CA . ALA A 1 82 ? -18.709 -11.838 31.260 1.00 96.25 82 ALA A CA 1
ATOM 633 C C . ALA A 1 82 ? -17.519 -11.080 30.652 1.00 96.25 82 ALA A C 1
ATOM 635 O O . ALA A 1 82 ? -17.159 -11.340 29.504 1.00 96.25 82 ALA A O 1
ATOM 636 N N . GLU A 1 83 ? -16.838 -10.244 31.442 1.00 96.50 83 GLU A N 1
ATOM 637 C CA . GLU A 1 83 ? -15.628 -9.543 30.995 1.00 96.50 83 GLU A CA 1
ATOM 638 C C . GLU A 1 83 ? -14.500 -10.503 30.596 1.00 96.50 83 GLU A C 1
ATOM 640 O O . GLU A 1 83 ? -13.793 -10.264 29.617 1.00 96.50 83 GLU A O 1
ATOM 645 N N . LEU A 1 84 ? -14.310 -11.599 31.341 1.00 95.50 84 LEU A N 1
ATOM 646 C CA . LEU A 1 84 ? -13.312 -12.618 31.004 1.00 95.50 84 LEU A CA 1
ATOM 647 C C . LEU A 1 84 ? -13.617 -13.306 29.672 1.00 95.50 84 LEU A C 1
ATOM 649 O O . LEU A 1 84 ? -12.694 -13.551 28.895 1.00 95.50 84 LEU A O 1
ATOM 653 N N . LYS A 1 85 ? -14.892 -13.597 29.389 1.00 96.12 85 LYS A N 1
ATOM 654 C CA . LYS A 1 85 ? -15.310 -14.175 28.103 1.00 96.12 85 LYS A CA 1
ATOM 655 C C . LYS A 1 85 ? -15.071 -13.202 26.954 1.00 96.12 85 LYS A C 1
ATOM 657 O O . LYS A 1 85 ? -14.473 -13.589 25.958 1.00 96.12 85 LYS A O 1
ATOM 662 N N . GLU A 1 86 ? -15.448 -11.937 27.125 1.00 96.88 86 GLU A N 1
ATOM 663 C CA . GLU A 1 86 ? -15.217 -10.900 26.115 1.00 96.88 86 GLU A CA 1
ATOM 664 C C . GLU A 1 86 ? -13.717 -10.707 25.835 1.00 96.88 86 GLU A C 1
ATOM 666 O O . GLU A 1 86 ? -13.300 -10.595 24.681 1.00 96.88 86 GLU A O 1
ATOM 671 N N . LYS A 1 87 ? -12.878 -10.707 26.880 1.00 95.31 87 LYS A N 1
ATOM 672 C CA . LYS A 1 87 ? -11.416 -10.648 26.726 1.00 95.31 87 LYS A CA 1
ATOM 673 C C . LYS A 1 87 ? -10.875 -11.877 25.996 1.00 95.31 87 LYS A C 1
ATOM 675 O O . LYS A 1 87 ? -10.084 -11.709 25.076 1.00 95.31 87 LYS A O 1
ATOM 680 N N . ALA A 1 88 ? -11.345 -13.080 26.326 1.00 95.88 88 ALA A N 1
ATOM 681 C CA . ALA A 1 88 ? -10.929 -14.305 25.642 1.00 95.88 88 ALA A CA 1
ATOM 682 C C . ALA A 1 88 ? -11.311 -14.311 24.148 1.00 95.88 88 ALA A C 1
ATOM 684 O O . ALA A 1 88 ? -10.521 -14.738 23.306 1.00 95.88 88 ALA A O 1
ATOM 685 N N . GLU A 1 89 ? -12.494 -13.800 23.796 1.00 96.31 89 GLU A N 1
ATOM 686 C CA . GLU A 1 89 ? -12.916 -13.641 22.399 1.00 96.31 89 GLU A CA 1
ATOM 687 C C . GLU A 1 89 ? -12.035 -12.631 21.653 1.00 96.31 89 GLU A C 1
ATOM 689 O O . GLU A 1 89 ? -11.581 -12.910 20.540 1.00 96.31 89 GLU A O 1
ATOM 694 N N . LYS A 1 90 ? -11.732 -11.486 22.278 1.00 95.12 90 LYS A N 1
ATOM 695 C CA . LYS A 1 90 ? -10.807 -10.485 21.720 1.00 95.12 90 LYS A CA 1
ATOM 696 C C . LYS A 1 90 ? -9.399 -11.046 21.539 1.00 95.12 90 LYS A C 1
ATOM 698 O O . LYS A 1 90 ? -8.797 -10.808 20.495 1.00 95.12 90 LYS A O 1
ATOM 703 N N . ASP A 1 91 ? -8.894 -11.822 22.494 1.00 94.94 91 ASP A N 1
ATOM 704 C CA . ASP A 1 91 ? -7.585 -12.473 22.397 1.00 94.94 91 ASP A CA 1
ATOM 705 C C . ASP A 1 91 ? -7.557 -13.496 21.254 1.00 94.94 91 ASP A C 1
ATOM 707 O O . ASP A 1 91 ? -6.598 -13.535 20.481 1.00 94.94 91 ASP A O 1
ATOM 711 N N . SER A 1 92 ? -8.634 -14.268 21.068 1.00 96.12 92 SER A N 1
ATOM 712 C CA . SER A 1 92 ? -8.767 -15.184 19.929 1.00 96.12 92 SER A CA 1
ATOM 713 C C . SER A 1 92 ? -8.798 -14.439 18.589 1.00 96.12 92 SER A C 1
ATOM 715 O O . SER A 1 92 ? -8.168 -14.883 17.626 1.00 96.12 92 SER A O 1
ATOM 717 N N . GLN A 1 93 ? -9.505 -13.307 18.505 1.00 95.94 93 GLN A N 1
ATOM 718 C CA . GLN A 1 93 ? -9.520 -12.465 17.303 1.00 95.94 93 GLN A CA 1
ATOM 719 C C . GLN A 1 93 ? -8.142 -11.852 17.033 1.00 95.94 93 GLN A C 1
ATOM 721 O O . GLN A 1 93 ? -7.690 -11.821 15.886 1.00 95.94 93 GLN A O 1
ATOM 726 N N . LEU A 1 94 ? -7.447 -11.402 18.080 1.00 95.25 94 LEU A N 1
ATOM 727 C CA . LEU A 1 94 ? -6.101 -10.854 17.969 1.00 95.25 94 LEU A CA 1
ATOM 728 C C . LEU A 1 94 ? -5.118 -11.920 17.475 1.00 95.25 94 LEU A C 1
ATOM 730 O O . LEU A 1 94 ? -4.363 -11.647 16.547 1.00 95.25 94 LEU A O 1
ATOM 734 N N . GLN A 1 95 ? -5.173 -13.143 18.011 1.00 94.94 95 GLN A N 1
ATOM 735 C CA . GLN A 1 95 ? -4.363 -14.268 17.532 1.00 94.94 95 GLN A CA 1
ATOM 736 C C . GLN A 1 95 ? -4.629 -14.579 16.055 1.00 94.94 95 GLN A C 1
ATOM 738 O O . GLN A 1 95 ? -3.687 -14.763 15.283 1.00 94.94 95 GLN A O 1
ATOM 743 N N . GLN A 1 96 ? -5.895 -14.566 15.629 1.00 95.94 96 GLN A N 1
ATOM 744 C CA . GLN A 1 96 ? -6.235 -14.754 14.221 1.00 95.94 96 GLN A CA 1
ATOM 745 C C . GLN A 1 96 ? -5.647 -13.635 13.347 1.00 95.94 96 GLN A C 1
ATOM 747 O O . GLN A 1 96 ? -5.069 -13.909 12.296 1.00 95.94 96 GLN A O 1
ATOM 752 N N . ASN A 1 97 ? -5.747 -12.377 13.772 1.00 94.94 97 ASN A N 1
ATOM 753 C CA . ASN A 1 97 ? -5.184 -11.253 13.026 1.00 94.94 97 ASN A CA 1
ATOM 754 C C . ASN A 1 97 ? -3.653 -11.307 12.971 1.00 94.94 97 ASN A C 1
ATOM 756 O O . ASN A 1 97 ? -3.084 -11.040 11.917 1.00 94.94 97 ASN A O 1
ATOM 760 N N . VAL A 1 98 ? -2.990 -11.719 14.055 1.00 96.69 98 VAL A N 1
ATOM 761 C CA . VAL A 1 98 ? -1.538 -11.948 14.071 1.00 96.69 98 VAL A CA 1
ATOM 762 C C . VAL A 1 98 ? -1.156 -13.022 13.053 1.00 96.69 98 VAL A C 1
ATOM 764 O O . VAL A 1 98 ? -0.273 -12.770 12.239 1.00 96.69 98 VAL A O 1
ATOM 767 N N . SER A 1 99 ? -1.864 -14.158 13.011 1.00 95.62 99 SER A N 1
ATOM 768 C CA . SER A 1 99 ? -1.590 -15.210 12.017 1.00 95.62 99 SER A CA 1
ATOM 769 C C . SER A 1 99 ? -1.761 -14.720 10.573 1.00 95.62 99 SER A C 1
ATOM 771 O O . SER A 1 99 ? -0.869 -14.914 9.752 1.00 95.62 99 SER A O 1
ATOM 773 N N . LYS A 1 100 ? -2.827 -13.960 10.282 1.00 96.50 100 LYS A N 1
ATOM 774 C CA . LYS A 1 100 ? -3.040 -13.343 8.961 1.00 96.50 100 LYS A CA 1
ATOM 775 C C . LYS A 1 100 ? -1.913 -12.378 8.589 1.00 96.50 100 LYS A C 1
ATOM 777 O O . LYS A 1 100 ? -1.474 -12.360 7.446 1.00 96.50 100 LYS A O 1
ATOM 782 N N . VAL A 1 101 ? -1.441 -11.571 9.540 1.00 95.31 101 VAL A N 1
ATOM 783 C CA . VAL A 1 101 ? -0.321 -10.646 9.315 1.00 95.31 101 VAL A CA 1
ATOM 784 C C . VAL A 1 101 ? 0.974 -11.408 9.047 1.00 95.31 101 VAL A C 1
ATOM 786 O O . VAL A 1 101 ? 1.763 -10.978 8.210 1.00 95.31 101 VAL A O 1
ATOM 789 N N . GLU A 1 102 ? 1.216 -12.526 9.729 1.00 95.81 102 GLU A N 1
ATOM 790 C CA . GLU A 1 102 ? 2.374 -13.373 9.441 1.00 95.81 102 GLU A CA 1
ATOM 791 C C . GLU A 1 102 ? 2.307 -13.993 8.044 1.00 95.81 102 GLU A C 1
ATOM 793 O O . GLU A 1 102 ? 3.315 -13.991 7.340 1.00 95.81 102 GLU A O 1
ATOM 798 N N . ASP A 1 103 ? 1.139 -14.470 7.617 1.00 95.69 103 ASP A N 1
ATOM 799 C CA . ASP A 1 103 ? 0.958 -15.045 6.282 1.00 95.69 103 ASP A CA 1
ATOM 800 C C . ASP A 1 103 ? 1.151 -13.994 5.182 1.00 95.69 103 ASP A C 1
ATOM 802 O O . ASP A 1 103 ? 1.913 -14.221 4.243 1.00 95.69 103 ASP A O 1
ATOM 806 N N . LEU A 1 104 ? 0.574 -12.799 5.351 1.00 95.62 104 LEU A N 1
ATOM 807 C CA . LEU A 1 104 ? 0.786 -11.675 4.431 1.00 95.62 104 LEU A CA 1
ATOM 808 C C . LEU A 1 104 ? 2.256 -11.235 4.377 1.00 95.62 104 LEU A C 1
ATOM 810 O O . LEU A 1 104 ? 2.750 -10.860 3.315 1.00 95.62 104 LEU A O 1
ATOM 814 N N . LYS A 1 105 ? 2.982 -11.292 5.502 1.00 96.06 105 LYS A N 1
ATOM 815 C CA . LYS A 1 105 ? 4.428 -11.021 5.522 1.00 96.06 105 LYS A CA 1
ATOM 816 C C . LYS A 1 105 ? 5.207 -12.070 4.732 1.00 96.06 105 LYS A C 1
ATOM 818 O O . LYS A 1 105 ? 6.063 -11.693 3.940 1.00 96.06 105 LYS A O 1
ATOM 823 N N . ARG A 1 106 ? 4.892 -13.360 4.904 1.00 96.81 106 ARG A N 1
ATOM 824 C CA . ARG A 1 106 ? 5.526 -14.453 4.144 1.00 96.81 106 ARG A CA 1
ATOM 825 C C . ARG A 1 106 ? 5.292 -14.291 2.640 1.00 96.81 106 ARG A C 1
ATOM 827 O O . ARG A 1 106 ? 6.232 -14.442 1.866 1.00 96.81 106 ARG A O 1
ATOM 834 N N . GLU A 1 107 ? 4.075 -13.934 2.235 1.00 96.12 107 GLU A N 1
ATOM 835 C CA . GLU A 1 107 ? 3.738 -13.688 0.828 1.00 96.12 107 GLU A CA 1
ATOM 836 C C . GLU A 1 107 ? 4.486 -12.469 0.260 1.00 96.12 107 GLU A C 1
ATOM 838 O O . GLU A 1 107 ? 5.069 -12.546 -0.823 1.00 96.12 107 GLU A O 1
ATOM 843 N N . ALA A 1 108 ? 4.549 -11.363 1.008 1.00 91.88 108 ALA A N 1
ATOM 844 C CA . ALA A 1 108 ? 5.303 -10.176 0.609 1.00 91.88 108 ALA A CA 1
ATOM 845 C C . ALA A 1 108 ? 6.812 -10.455 0.477 1.00 91.88 108 ALA A C 1
ATOM 847 O O . ALA A 1 108 ? 7.444 -10.002 -0.481 1.00 91.88 108 ALA A O 1
ATOM 848 N N . ASP A 1 109 ? 7.391 -11.227 1.402 1.00 94.75 109 ASP A N 1
ATOM 849 C CA . ASP A 1 109 ? 8.797 -11.635 1.338 1.00 94.75 109 ASP A CA 1
ATOM 850 C C . ASP A 1 109 ? 9.062 -12.540 0.127 1.00 94.75 109 ASP A C 1
ATOM 852 O O . ASP A 1 109 ? 10.082 -12.378 -0.549 1.00 94.75 109 ASP A O 1
ATOM 856 N N . GLN A 1 110 ? 8.133 -13.440 -0.206 1.00 96.81 110 GLN A N 1
ATOM 857 C CA . GLN A 1 110 ? 8.232 -14.276 -1.400 1.00 96.81 110 GLN A CA 1
ATOM 858 C C . GLN A 1 110 ? 8.194 -13.434 -2.686 1.00 96.81 110 GLN A C 1
ATOM 860 O O . GLN A 1 110 ? 9.087 -13.560 -3.525 1.00 96.81 110 GLN A O 1
ATOM 865 N N . GLN A 1 111 ? 7.232 -12.517 -2.823 1.00 95.69 111 GLN A N 1
ATOM 866 C CA . GLN A 1 111 ? 7.152 -11.613 -3.981 1.00 95.69 111 GLN A CA 1
ATOM 867 C C . GLN A 1 111 ? 8.404 -10.733 -4.108 1.00 95.69 111 GLN A C 1
ATOM 869 O O . GLN A 1 111 ? 8.904 -10.468 -5.208 1.00 95.69 111 GLN A O 1
ATOM 874 N N . ARG A 1 112 ? 8.967 -10.297 -2.976 1.00 95.06 112 ARG A N 1
ATOM 875 C CA . ARG A 1 112 ? 10.226 -9.552 -2.959 1.00 95.06 112 ARG A CA 1
ATOM 876 C C . ARG A 1 112 ? 11.392 -10.403 -3.463 1.00 95.06 112 ARG A C 1
ATOM 878 O O . ARG A 1 112 ? 12.167 -9.928 -4.285 1.00 95.06 112 ARG A O 1
ATOM 885 N N . GLN A 1 113 ? 11.501 -11.658 -3.035 1.00 96.62 113 GLN A N 1
ATOM 886 C CA . GLN A 1 113 ? 12.540 -12.562 -3.536 1.00 96.62 113 GLN A CA 1
ATOM 887 C C . GLN A 1 113 ? 12.391 -12.836 -5.037 1.00 96.62 113 GLN A C 1
ATOM 889 O O . GLN A 1 113 ? 13.387 -12.824 -5.761 1.00 96.62 113 GLN A O 1
ATOM 894 N N . GLU A 1 114 ? 11.168 -13.041 -5.524 1.00 96.75 114 GLU A N 1
ATOM 895 C CA . GLU A 1 114 ? 10.895 -13.258 -6.949 1.00 96.75 114 GLU A CA 1
ATOM 896 C C . GLU A 1 114 ? 11.270 -12.031 -7.791 1.00 96.75 114 GLU A C 1
ATOM 898 O O . GLU A 1 114 ? 11.966 -12.160 -8.801 1.00 96.75 114 GLU A O 1
ATOM 903 N N . SER A 1 115 ? 10.893 -10.828 -7.350 1.00 90.06 115 SER A N 1
ATOM 904 C CA . SER A 1 115 ? 11.274 -9.585 -8.033 1.00 90.06 115 SER A CA 1
ATOM 905 C C . SER A 1 115 ? 12.786 -9.328 -7.985 1.00 90.06 115 SER A C 1
ATOM 907 O O . SER A 1 115 ? 13.372 -8.935 -8.993 1.00 90.06 115 SER A O 1
ATOM 909 N N . GLU A 1 116 ? 13.463 -9.627 -6.872 1.00 96.62 116 GLU A N 1
ATOM 910 C CA . GLU A 1 116 ? 14.926 -9.549 -6.782 1.00 96.62 116 GLU A CA 1
ATOM 911 C C . GLU A 1 116 ? 15.615 -10.536 -7.738 1.00 96.62 116 GLU A C 1
ATOM 913 O O . GLU A 1 116 ? 16.617 -10.185 -8.366 1.00 96.62 116 GLU A O 1
ATOM 918 N N . GLN A 1 117 ? 15.080 -11.751 -7.901 1.00 96.69 117 GLN A N 1
ATOM 919 C CA . GLN A 1 117 ? 15.583 -12.714 -8.886 1.00 96.69 117 GLN A CA 1
ATOM 920 C C . GLN A 1 117 ? 15.369 -12.228 -10.323 1.00 96.69 117 GLN A C 1
ATOM 922 O O . GLN A 1 117 ? 16.282 -12.340 -11.142 1.00 96.69 117 GLN A O 1
ATOM 927 N N . GLN A 1 118 ? 14.204 -11.655 -10.635 1.00 96.75 118 GLN A N 1
ATOM 928 C CA . GLN A 1 118 ? 13.938 -11.070 -11.953 1.00 96.75 118 GLN A CA 1
ATOM 929 C C . GLN A 1 118 ? 14.895 -9.913 -12.258 1.00 96.75 118 GLN A C 1
ATOM 931 O O . GLN A 1 118 ? 15.463 -9.863 -13.346 1.00 96.75 118 GLN A O 1
ATOM 936 N N . ILE A 1 119 ? 15.146 -9.027 -11.289 1.00 95.12 119 ILE A N 1
ATOM 937 C CA . ILE A 1 119 ? 16.107 -7.926 -11.439 1.00 95.12 119 ILE A CA 1
ATOM 938 C C . ILE A 1 119 ? 17.521 -8.460 -11.690 1.00 95.12 119 ILE A C 1
ATOM 940 O O . ILE A 1 119 ? 18.246 -7.886 -12.500 1.00 95.12 119 ILE A O 1
ATOM 944 N N . LYS A 1 120 ? 17.933 -9.545 -11.022 1.00 96.50 120 LYS A N 1
ATOM 945 C CA . LYS A 1 120 ? 19.239 -10.175 -11.277 1.00 96.50 120 LYS A CA 1
ATOM 946 C C . LYS A 1 120 ? 19.342 -10.702 -12.707 1.00 96.50 120 LYS A C 1
ATOM 948 O O . LYS A 1 120 ? 20.300 -10.347 -13.381 1.00 96.50 120 LYS A O 1
ATOM 953 N N . ARG A 1 121 ? 18.329 -11.433 -13.189 1.00 96.44 121 ARG A N 1
ATOM 954 C CA . ARG A 1 121 ? 18.285 -11.920 -14.580 1.00 96.44 121 ARG A CA 1
ATOM 955 C C . ARG A 1 121 ? 18.355 -10.772 -15.584 1.00 96.44 121 ARG A C 1
ATOM 957 O O . ARG A 1 121 ? 19.187 -10.796 -16.474 1.00 96.44 121 ARG A O 1
ATOM 964 N N . LEU A 1 122 ? 17.568 -9.714 -15.378 1.00 95.06 122 LEU A N 1
ATOM 965 C CA . LEU A 1 122 ? 17.604 -8.539 -16.253 1.00 95.06 122 LEU A CA 1
ATOM 966 C C . LEU A 1 122 ? 18.966 -7.832 -16.237 1.00 95.06 122 LEU A C 1
ATOM 968 O O . LEU A 1 122 ? 19.399 -7.326 -17.265 1.00 95.06 122 LEU A O 1
ATOM 972 N N . ARG A 1 123 ? 19.657 -7.786 -15.092 1.00 96.19 123 ARG A N 1
ATOM 973 C CA . ARG A 1 123 ? 21.018 -7.229 -15.016 1.00 96.19 123 ARG A CA 1
ATOM 974 C C . ARG A 1 123 ? 22.034 -8.089 -15.760 1.00 96.19 123 ARG A C 1
ATOM 976 O O . ARG A 1 123 ? 22.909 -7.529 -16.409 1.00 96.19 123 ARG A O 1
ATOM 983 N N . GLU A 1 124 ? 21.923 -9.409 -15.655 1.00 96.31 124 GLU A N 1
ATOM 984 C CA . GLU A 1 124 ? 22.751 -10.352 -16.412 1.00 96.31 124 GLU A CA 1
ATOM 985 C C . GLU A 1 124 ? 22.505 -10.188 -17.919 1.00 96.31 124 GLU A C 1
ATOM 987 O O . GLU A 1 124 ? 23.458 -9.991 -18.670 1.00 96.31 124 GLU A O 1
ATOM 992 N N . ASP A 1 125 ? 21.241 -10.128 -18.347 1.00 95.06 125 ASP A N 1
ATOM 993 C CA . ASP A 1 125 ? 20.863 -9.889 -19.745 1.00 95.06 125 ASP A CA 1
ATOM 994 C C . ASP A 1 125 ? 21.382 -8.533 -20.253 1.00 95.06 125 ASP A C 1
ATOM 996 O O . ASP A 1 125 ? 21.916 -8.441 -21.357 1.00 95.06 125 ASP A O 1
ATOM 1000 N N . MET A 1 126 ? 21.279 -7.471 -19.444 1.00 90.81 126 MET A N 1
ATOM 1001 C CA . MET A 1 126 ? 21.829 -6.156 -19.788 1.00 90.81 126 MET A CA 1
ATOM 1002 C C . MET A 1 126 ? 23.352 -6.181 -19.942 1.00 90.81 126 MET A C 1
ATOM 1004 O O . MET A 1 126 ? 23.870 -5.522 -20.840 1.00 90.81 126 MET A O 1
ATOM 1008 N N . ALA A 1 127 ? 24.070 -6.923 -19.096 1.00 95.06 127 ALA A N 1
ATOM 1009 C CA . ALA A 1 127 ? 25.521 -7.048 -19.203 1.00 95.06 127 ALA A CA 1
ATOM 1010 C C . ALA A 1 127 ? 25.927 -7.784 -20.490 1.00 95.06 127 ALA A C 1
ATOM 1012 O O . ALA A 1 127 ? 26.824 -7.327 -21.195 1.00 95.06 127 ALA A O 1
ATOM 1013 N N . LEU A 1 128 ? 25.219 -8.865 -20.836 1.00 95.69 128 LEU A N 1
ATOM 1014 C CA . LEU A 1 128 ? 25.442 -9.600 -22.085 1.00 95.69 128 LEU A CA 1
ATOM 1015 C C . LEU A 1 128 ? 25.160 -8.732 -23.317 1.00 95.69 128 LEU A C 1
ATOM 1017 O O . LEU A 1 128 ? 25.925 -8.754 -24.280 1.00 95.69 128 LEU A O 1
ATOM 1021 N N . LEU A 1 129 ? 24.086 -7.938 -23.287 1.00 92.62 129 LEU A N 1
ATOM 1022 C CA . LEU A 1 129 ? 23.773 -7.000 -24.366 1.00 92.62 129 LEU A CA 1
ATOM 1023 C C . LEU A 1 129 ? 24.839 -5.908 -24.501 1.00 92.62 129 LEU A C 1
ATOM 1025 O O . LEU A 1 129 ? 25.224 -5.590 -25.620 1.00 92.62 129 LEU A O 1
ATOM 1029 N N . GLN A 1 130 ? 25.353 -5.370 -23.393 1.00 94.19 130 GLN A N 1
ATOM 1030 C CA . GLN A 1 130 ? 26.441 -4.387 -23.426 1.00 94.19 130 GLN A CA 1
ATOM 1031 C C . GLN A 1 130 ? 27.735 -4.968 -24.003 1.00 94.19 130 GLN A C 1
ATOM 1033 O O . GLN A 1 130 ? 28.418 -4.293 -24.772 1.00 94.19 130 GLN A O 1
ATOM 1038 N N . GLU A 1 131 ? 28.069 -6.213 -23.662 1.00 93.50 131 GLU A N 1
ATOM 1039 C CA . GLU A 1 131 ? 29.222 -6.904 -24.240 1.00 93.50 131 GLU A CA 1
ATOM 1040 C C . GLU A 1 131 ? 29.046 -7.086 -25.756 1.00 93.50 131 GLU A C 1
ATOM 1042 O O . GLU A 1 131 ? 29.937 -6.713 -26.520 1.00 93.50 131 GLU A O 1
ATOM 1047 N N . ALA A 1 132 ? 27.867 -7.525 -26.207 1.00 93.38 132 ALA A N 1
ATOM 1048 C CA . ALA A 1 132 ? 27.549 -7.654 -27.630 1.00 93.38 132 ALA A CA 1
ATOM 1049 C C . ALA A 1 132 ? 27.560 -6.304 -28.379 1.00 93.38 132 ALA A C 1
ATOM 1051 O O . ALA A 1 132 ? 28.053 -6.212 -29.504 1.00 93.38 132 ALA A O 1
ATOM 1052 N N . GLU A 1 133 ? 27.049 -5.234 -27.763 1.00 89.94 133 GLU A N 1
ATOM 1053 C CA . GLU A 1 133 ? 27.128 -3.878 -28.317 1.00 89.94 133 GLU A CA 1
ATOM 1054 C C . GLU A 1 133 ? 28.580 -3.410 -28.445 1.00 89.94 133 GLU A C 1
ATOM 1056 O O . GLU A 1 133 ? 28.936 -2.808 -29.459 1.00 89.94 133 GLU A O 1
ATOM 1061 N N . SER A 1 134 ? 29.434 -3.715 -27.461 1.00 90.94 134 SER A N 1
ATOM 1062 C CA . SER A 1 134 ? 30.856 -3.371 -27.521 1.00 90.94 134 SER A CA 1
ATOM 1063 C C . SER A 1 134 ? 31.586 -4.130 -28.633 1.00 90.94 134 SER A C 1
ATOM 1065 O O . SER A 1 134 ? 32.299 -3.502 -29.416 1.00 90.94 134 SER A O 1
ATOM 1067 N N . SER A 1 135 ? 31.322 -5.433 -28.799 1.00 91.75 135 SER A N 1
ATOM 1068 C CA . SER A 1 135 ? 31.900 -6.212 -29.898 1.00 91.75 135 SER A CA 1
ATOM 1069 C C . SER A 1 135 ? 31.417 -5.713 -31.260 1.00 91.75 135 SER A C 1
ATOM 1071 O O . SER A 1 135 ? 32.218 -5.550 -32.177 1.00 91.75 135 SER A O 1
ATOM 1073 N N . HIS A 1 136 ? 30.130 -5.374 -31.391 1.00 91.31 136 HIS A N 1
ATOM 1074 C CA . HIS A 1 136 ? 29.608 -4.797 -32.629 1.00 91.31 136 HIS A CA 1
ATOM 1075 C C . HIS A 1 136 ? 30.173 -3.400 -32.912 1.00 91.31 136 HIS A C 1
ATOM 1077 O O . HIS A 1 136 ? 30.414 -3.067 -34.070 1.00 91.31 136 HIS A O 1
ATOM 1083 N N . ALA A 1 137 ? 30.418 -2.576 -31.891 1.00 92.62 137 ALA A N 1
ATOM 1084 C CA . ALA A 1 137 ? 31.050 -1.271 -32.070 1.00 92.62 137 ALA A CA 1
ATOM 1085 C C . ALA A 1 137 ? 32.496 -1.401 -32.582 1.00 92.62 137 ALA A C 1
ATOM 1087 O O . ALA A 1 137 ? 32.904 -0.636 -33.459 1.00 92.62 137 ALA A O 1
ATOM 1088 N N . GLU A 1 138 ? 33.251 -2.384 -32.084 1.00 92.81 138 GLU A N 1
ATOM 1089 C CA . GLU A 1 138 ? 34.597 -2.699 -32.574 1.00 92.81 138 GLU A CA 1
ATOM 1090 C C . GLU A 1 138 ? 34.575 -3.201 -34.027 1.00 92.81 138 GLU A C 1
ATOM 1092 O O . GLU A 1 138 ? 35.317 -2.682 -34.866 1.00 92.81 138 GLU A O 1
ATOM 1097 N N . GLU A 1 139 ? 33.679 -4.139 -34.355 1.00 92.69 139 GLU A N 1
ATOM 1098 C CA . GLU A 1 139 ? 33.477 -4.638 -35.724 1.00 92.69 139 GLU A CA 1
ATOM 1099 C C . GLU A 1 139 ? 33.111 -3.506 -36.696 1.00 92.69 139 GLU A C 1
ATOM 1101 O O . GLU A 1 139 ? 33.697 -3.384 -37.777 1.00 92.69 139 GLU A O 1
ATOM 1106 N N . MET A 1 140 ? 32.187 -2.629 -36.297 1.00 87.75 140 MET A N 1
ATOM 1107 C CA . MET A 1 140 ? 31.795 -1.457 -37.082 1.00 87.75 140 MET A CA 1
ATOM 1108 C C . MET A 1 140 ? 32.955 -0.472 -37.258 1.00 87.75 140 MET A C 1
ATOM 1110 O O . MET A 1 140 ? 33.122 0.084 -38.344 1.00 87.75 140 MET A O 1
ATOM 1114 N N . GLY A 1 141 ? 33.784 -0.273 -36.229 1.00 92.56 141 GLY A N 1
ATOM 1115 C CA . GLY A 1 141 ? 34.983 0.561 -36.306 1.00 92.56 141 GLY A CA 1
ATOM 1116 C C . GLY A 1 141 ? 36.003 0.035 -37.320 1.00 92.56 141 GLY A C 1
ATOM 1117 O O . GLY A 1 141 ? 36.512 0.804 -38.139 1.00 92.56 141 GLY A O 1
ATOM 1118 N N . LEU A 1 142 ? 36.259 -1.276 -37.323 1.00 93.94 142 LEU A N 1
ATOM 1119 C CA . LEU A 1 142 ? 37.144 -1.920 -38.298 1.00 93.94 142 LEU A CA 1
ATOM 1120 C C . LEU A 1 142 ? 36.600 -1.788 -39.727 1.00 93.94 142 LEU A C 1
ATOM 1122 O O . LEU A 1 142 ? 37.328 -1.347 -40.621 1.00 93.94 142 LEU A O 1
ATOM 1126 N N . ALA A 1 143 ? 35.311 -2.073 -39.931 1.00 90.88 143 ALA A N 1
ATOM 1127 C CA . ALA A 1 143 ? 34.656 -1.918 -41.229 1.00 90.88 143 ALA A CA 1
ATOM 1128 C C . ALA A 1 143 ? 34.711 -0.463 -41.740 1.00 90.88 143 ALA A C 1
ATOM 1130 O O . ALA A 1 143 ? 34.926 -0.223 -42.932 1.00 90.88 143 ALA A O 1
ATOM 1131 N N . GLN A 1 144 ? 34.583 0.525 -40.847 1.00 92.81 144 GLN A N 1
ATOM 1132 C CA . GLN A 1 144 ? 34.712 1.947 -41.178 1.00 92.81 144 GLN A CA 1
ATOM 1133 C C . GLN A 1 144 ? 36.123 2.290 -41.684 1.00 92.81 144 GLN A C 1
ATOM 1135 O O . GLN A 1 144 ? 36.267 3.021 -42.667 1.00 92.81 144 GLN A O 1
ATOM 1140 N N . VAL A 1 145 ? 37.166 1.763 -41.033 1.00 95.00 145 VAL A N 1
ATOM 1141 C CA . VAL A 1 145 ? 38.568 1.978 -41.432 1.00 95.00 145 VAL A CA 1
ATOM 1142 C C . VAL A 1 145 ? 38.857 1.324 -42.783 1.00 95.00 145 VAL A C 1
ATOM 1144 O O . VAL A 1 145 ? 39.484 1.944 -43.645 1.00 95.00 145 VAL A O 1
ATOM 1147 N N . GLU A 1 146 ? 38.371 0.103 -43.010 1.00 94.06 146 GLU A N 1
ATOM 1148 C CA . GLU A 1 146 ? 38.496 -0.573 -44.305 1.00 94.06 146 GLU A CA 1
ATOM 1149 C C . GLU A 1 146 ? 37.795 0.202 -45.424 1.00 94.06 146 GLU A C 1
ATOM 1151 O O . GLU A 1 146 ? 38.369 0.386 -46.502 1.00 94.06 146 GLU A O 1
ATOM 1156 N N . LEU A 1 147 ? 36.596 0.728 -45.158 1.00 92.31 147 LEU A N 1
ATOM 1157 C CA . LEU A 1 147 ? 35.874 1.579 -46.097 1.00 92.31 147 LEU A CA 1
ATOM 1158 C C . LEU A 1 147 ? 36.654 2.864 -46.401 1.00 92.31 147 LEU A C 1
ATOM 1160 O O . LEU A 1 147 ? 36.817 3.211 -47.570 1.00 92.31 147 LEU A O 1
ATOM 1164 N N . GLN A 1 148 ? 37.182 3.552 -45.384 1.00 93.69 148 GLN A N 1
ATOM 1165 C CA . GLN A 1 148 ? 38.009 4.748 -45.584 1.00 93.69 148 GLN A CA 1
ATOM 1166 C C . GLN A 1 148 ? 39.252 4.446 -46.419 1.00 93.69 148 GLN A C 1
ATOM 1168 O O . GLN A 1 148 ? 39.572 5.200 -47.338 1.00 93.69 148 GLN A O 1
ATOM 1173 N N . ARG A 1 149 ? 39.926 3.323 -46.153 1.00 94.88 149 ARG A N 1
ATOM 1174 C CA . ARG A 1 149 ? 41.078 2.878 -46.939 1.00 94.88 149 ARG A CA 1
ATOM 1175 C C . ARG A 1 149 ? 40.691 2.605 -48.389 1.00 94.88 149 ARG A C 1
ATOM 1177 O O . ARG A 1 149 ? 41.396 3.046 -49.293 1.00 94.88 149 ARG A O 1
ATOM 1184 N N . ALA A 1 150 ? 39.575 1.918 -48.624 1.00 91.50 150 ALA A N 1
ATOM 1185 C CA . ALA A 1 150 ? 39.074 1.665 -49.970 1.00 91.50 150 ALA A CA 1
ATOM 1186 C C . ALA A 1 150 ? 38.733 2.977 -50.694 1.00 91.50 150 ALA A C 1
ATOM 1188 O O . ALA A 1 150 ? 39.104 3.143 -51.853 1.00 91.50 150 ALA A O 1
ATOM 1189 N N . VAL A 1 151 ? 38.099 3.939 -50.017 1.00 94.50 151 VAL A N 1
ATOM 1190 C CA . VAL A 1 151 ? 37.808 5.273 -50.570 1.00 94.50 151 VAL A CA 1
ATOM 1191 C C . VAL A 1 151 ? 39.096 6.019 -50.924 1.00 94.50 151 VAL A C 1
ATOM 1193 O O . VAL A 1 151 ? 39.204 6.530 -52.035 1.00 94.50 151 VAL A O 1
ATOM 1196 N N . GLN A 1 152 ? 40.099 6.027 -50.041 1.00 92.81 152 GLN A N 1
ATOM 1197 C CA . GLN A 1 152 ? 41.406 6.637 -50.316 1.00 92.81 152 GLN A CA 1
ATOM 1198 C C . GLN A 1 152 ? 42.104 5.981 -51.511 1.00 92.81 152 GLN A C 1
ATOM 1200 O O . GLN A 1 152 ? 42.652 6.679 -52.357 1.00 92.81 152 GLN A O 1
ATOM 1205 N N . GLN A 1 153 ? 42.043 4.652 -51.624 1.00 93.12 153 GLN A N 1
ATOM 1206 C CA . GLN A 1 153 ? 42.567 3.929 -52.785 1.00 93.12 153 GLN A CA 1
ATOM 1207 C C . GLN A 1 153 ? 41.832 4.307 -54.073 1.00 93.12 153 GLN A C 1
ATOM 1209 O O . GLN A 1 153 ? 42.463 4.448 -55.113 1.00 93.12 153 GLN A O 1
ATOM 1214 N N . CYS A 1 154 ? 40.512 4.495 -54.020 1.00 90.69 154 CYS A N 1
ATOM 1215 C CA . CYS A 1 154 ? 39.744 4.947 -55.181 1.00 90.69 154 CYS A CA 1
ATOM 1216 C C . CYS A 1 154 ? 40.120 6.365 -55.590 1.00 90.69 154 CYS A C 1
ATOM 1218 O O . CYS A 1 154 ? 40.318 6.599 -56.775 1.00 90.69 154 CYS A O 1
ATOM 1220 N N . ALA A 1 155 ? 40.269 7.270 -54.622 1.00 92.00 155 ALA A N 1
ATOM 1221 C CA . ALA A 1 155 ? 40.697 8.641 -54.870 1.00 92.00 155 ALA A CA 1
ATOM 1222 C C . ALA A 1 155 ? 42.122 8.698 -55.444 1.00 92.00 155 ALA A C 1
ATOM 1224 O O . ALA A 1 155 ? 42.369 9.442 -56.386 1.00 92.00 155 ALA A O 1
ATOM 1225 N N . ALA A 1 156 ? 43.043 7.875 -54.930 1.00 90.00 156 ALA A N 1
ATOM 1226 C CA . ALA A 1 156 ? 44.399 7.758 -55.464 1.00 90.00 156 ALA A CA 1
ATOM 1227 C C . ALA A 1 156 ? 44.397 7.222 -56.904 1.00 90.00 156 ALA A C 1
ATOM 1229 O O . ALA A 1 156 ? 45.022 7.813 -57.774 1.00 90.00 156 ALA A O 1
ATOM 1230 N N . LEU A 1 157 ? 43.632 6.159 -57.181 1.00 86.25 157 LEU A N 1
ATOM 1231 C CA . LEU A 1 157 ? 43.483 5.623 -58.539 1.00 86.25 157 LEU A CA 1
ATOM 1232 C C . LEU A 1 157 ? 42.811 6.621 -59.494 1.00 86.25 157 LEU A C 1
ATOM 1234 O O . LEU A 1 157 ? 43.160 6.655 -60.669 1.00 86.25 157 LEU A O 1
ATOM 1238 N N . GLN A 1 158 ? 41.860 7.426 -59.012 1.00 87.06 158 GLN A N 1
ATOM 1239 C CA . GLN A 1 158 ? 41.267 8.518 -59.788 1.00 87.06 158 GLN A CA 1
ATOM 1240 C C . GLN A 1 158 ? 42.307 9.599 -60.097 1.00 87.06 158 GLN A C 1
ATOM 1242 O O . GLN A 1 158 ? 42.440 9.968 -61.255 1.00 87.06 158 GLN A O 1
ATOM 1247 N N . ALA A 1 159 ? 43.121 10.018 -59.125 1.00 85.81 159 ALA A N 1
ATOM 1248 C CA . ALA A 1 159 ? 44.206 10.975 -59.353 1.00 85.81 159 ALA A CA 1
ATOM 1249 C C . ALA A 1 159 ? 45.301 10.435 -60.301 1.00 85.81 159 ALA A C 1
ATOM 1251 O O . ALA A 1 159 ? 45.833 11.175 -61.130 1.00 85.81 159 ALA A O 1
ATOM 1252 N N . ASP A 1 160 ? 45.624 9.141 -60.229 1.00 84.00 160 ASP A N 1
ATOM 1253 C CA . ASP A 1 160 ? 46.544 8.477 -61.163 1.00 84.00 160 ASP A CA 1
ATOM 1254 C C . ASP A 1 160 ? 45.962 8.404 -62.588 1.00 84.00 160 ASP A C 1
ATOM 1256 O O . ASP A 1 160 ? 46.696 8.531 -63.567 1.00 84.00 160 ASP A O 1
ATOM 1260 N N . LEU A 1 161 ? 44.645 8.212 -62.728 1.00 78.81 161 LEU A N 1
ATOM 1261 C CA . LEU A 1 161 ? 43.955 8.277 -64.022 1.00 78.81 161 LEU A CA 1
ATOM 1262 C C . LEU A 1 161 ? 43.926 9.707 -64.572 1.00 78.81 161 LEU A C 1
ATOM 1264 O O . LEU A 1 161 ? 44.234 9.899 -65.746 1.00 78.81 161 LEU A O 1
ATOM 1268 N N . ASP A 1 162 ? 43.627 10.694 -63.728 1.00 79.25 162 ASP A N 1
ATOM 1269 C CA . ASP A 1 162 ? 43.587 12.110 -64.104 1.00 79.25 162 ASP A CA 1
ATOM 1270 C C . ASP A 1 162 ? 44.982 12.636 -64.486 1.00 79.25 162 ASP A C 1
ATOM 1272 O O . ASP A 1 162 ? 45.111 13.435 -65.407 1.00 79.25 162 ASP A O 1
ATOM 1276 N N . SER A 1 163 ? 46.047 12.157 -63.834 1.00 78.62 163 SER A N 1
ATOM 1277 C CA . SER A 1 163 ? 47.434 12.523 -64.168 1.00 78.62 163 SER A CA 1
ATOM 1278 C C . SER A 1 163 ? 47.995 11.789 -65.390 1.00 78.62 163 SER A C 1
ATOM 1280 O O . SER A 1 163 ? 48.869 12.321 -66.072 1.00 78.62 163 SER A O 1
ATOM 1282 N N . ARG A 1 164 ? 47.496 10.583 -65.700 1.00 66.00 164 ARG A N 1
ATOM 1283 C CA . ARG A 1 164 ? 47.800 9.863 -66.952 1.00 66.00 164 ARG A CA 1
ATOM 1284 C C . ARG A 1 164 ? 46.983 10.356 -68.139 1.00 66.00 164 ARG A C 1
ATOM 1286 O O . ARG A 1 164 ? 47.373 10.106 -69.278 1.00 66.00 164 ARG A O 1
ATOM 1293 N N . ALA A 1 165 ? 45.870 11.042 -67.898 1.00 59.91 165 ALA A N 1
ATOM 1294 C CA . ALA A 1 165 ? 45.159 11.775 -68.926 1.00 59.91 165 ALA A CA 1
ATOM 1295 C C . ALA A 1 165 ? 45.982 13.015 -69.306 1.00 59.91 165 ALA A C 1
ATOM 1297 O O . ALA A 1 165 ? 45.710 14.127 -68.873 1.00 59.91 165 ALA A O 1
ATOM 1298 N N . ALA A 1 166 ? 46.996 12.817 -70.147 1.00 62.00 166 ALA A N 1
ATOM 1299 C CA . ALA A 1 166 ? 47.424 13.838 -71.083 1.00 62.00 166 ALA A CA 1
ATOM 1300 C C . ALA A 1 166 ? 46.409 13.795 -72.241 1.00 62.00 166 ALA A C 1
ATOM 1302 O O . ALA A 1 166 ? 46.573 12.975 -73.154 1.00 62.00 166 ALA A O 1
ATOM 1303 N N . PRO A 1 167 ? 45.327 14.607 -72.221 1.00 62.16 167 PRO A N 1
ATOM 1304 C CA . PRO A 1 167 ? 44.402 14.686 -73.351 1.00 62.16 167 PRO A CA 1
ATOM 1305 C C . PRO A 1 167 ? 45.156 15.010 -74.644 1.00 62.16 167 PRO A C 1
ATOM 1307 O O . PRO A 1 167 ? 44.730 14.581 -75.707 1.00 62.16 167 PRO A O 1
ATOM 1310 N N . ASP A 1 168 ? 46.317 15.658 -74.539 1.00 62.47 168 ASP A N 1
ATOM 1311 C CA . ASP A 1 168 ? 47.181 16.018 -75.655 1.00 62.47 168 ASP A CA 1
ATOM 1312 C C . ASP A 1 168 ? 47.935 14.826 -76.261 1.00 62.47 168 ASP A C 1
ATOM 1314 O O . ASP A 1 168 ? 48.053 14.761 -77.479 1.00 62.47 168 ASP A O 1
ATOM 1318 N N . GLU A 1 169 ? 48.404 13.846 -75.476 1.00 66.12 169 GLU A N 1
ATOM 1319 C CA . GLU A 1 169 ? 49.090 12.664 -76.033 1.00 66.12 169 GLU A CA 1
ATOM 1320 C C . GLU A 1 169 ? 48.095 11.689 -76.662 1.00 66.12 169 GLU A C 1
ATOM 1322 O O . GLU A 1 169 ? 48.340 11.158 -77.745 1.00 66.12 169 GLU A O 1
ATOM 1327 N N . VAL A 1 170 ? 46.936 11.493 -76.027 1.00 67.56 170 VAL A N 1
ATOM 1328 C CA . VAL A 1 170 ? 45.869 10.647 -76.575 1.00 67.56 170 VAL A CA 1
ATOM 1329 C C . VAL A 1 170 ? 45.215 11.318 -77.784 1.00 67.56 170 VAL A C 1
ATOM 1331 O O . VAL A 1 170 ? 44.943 10.628 -78.763 1.00 67.56 170 VAL A O 1
ATOM 1334 N N . ALA A 1 171 ? 45.008 12.640 -77.785 1.00 70.12 171 ALA A N 1
ATOM 1335 C CA . ALA A 1 171 ? 44.530 13.366 -78.964 1.00 70.12 171 ALA A CA 1
ATOM 1336 C C . ALA A 1 171 ? 45.586 13.426 -80.075 1.00 70.12 171 ALA A C 1
ATOM 1338 O O . ALA A 1 171 ? 45.227 13.288 -81.239 1.00 70.12 171 ALA A O 1
ATOM 1339 N N . ALA A 1 172 ? 46.879 13.560 -79.755 1.00 73.56 172 ALA A N 1
ATOM 1340 C CA . ALA A 1 172 ? 47.953 13.508 -80.746 1.00 73.56 172 ALA A CA 1
ATOM 1341 C C . ALA A 1 172 ? 48.102 12.110 -81.359 1.00 73.56 172 ALA A C 1
ATOM 1343 O O . ALA A 1 172 ? 48.316 11.996 -82.564 1.00 73.56 172 ALA A O 1
ATOM 1344 N N . LEU A 1 173 ? 47.955 11.045 -80.564 1.00 74.38 173 LEU A N 1
ATOM 1345 C CA . LEU A 1 173 ? 47.923 9.673 -81.067 1.00 74.38 173 LEU A CA 1
ATOM 1346 C C . LEU A 1 173 ? 46.664 9.410 -81.896 1.00 74.38 173 LEU A C 1
ATOM 1348 O O . LEU A 1 173 ? 46.793 8.818 -82.959 1.00 74.38 173 LEU A O 1
ATOM 1352 N N . HIS A 1 174 ? 45.484 9.895 -81.494 1.00 74.31 174 HIS A N 1
ATOM 1353 C CA . HIS A 1 174 ? 44.276 9.809 -82.325 1.00 74.31 174 HIS A CA 1
ATOM 1354 C C . HIS A 1 174 ? 44.423 10.599 -83.628 1.00 74.31 174 HIS A C 1
ATOM 1356 O O . HIS A 1 174 ? 44.171 10.038 -84.682 1.00 74.31 174 HIS A O 1
ATOM 1362 N N . ALA A 1 175 ? 44.926 11.834 -83.595 1.00 77.50 175 ALA A N 1
ATOM 1363 C CA . ALA A 1 175 ? 45.203 12.627 -84.793 1.00 77.50 175 ALA A CA 1
ATOM 1364 C C . ALA A 1 175 ? 46.269 11.968 -85.684 1.00 77.50 175 ALA A C 1
ATOM 1366 O O . ALA A 1 175 ? 46.212 12.049 -86.912 1.00 77.50 175 ALA A O 1
ATOM 1367 N N . ARG A 1 176 ? 47.239 11.264 -85.091 1.00 77.31 176 ARG A N 1
ATOM 1368 C CA . ARG A 1 176 ? 48.246 10.507 -85.837 1.00 77.31 176 ARG A CA 1
ATOM 1369 C C . ARG A 1 176 ? 47.690 9.213 -86.422 1.00 77.31 176 ARG A C 1
ATOM 1371 O O . ARG A 1 176 ? 48.031 8.876 -87.544 1.00 77.31 176 ARG A O 1
ATOM 1378 N N . ILE A 1 177 ? 46.811 8.518 -85.708 1.00 77.12 177 ILE A N 1
ATOM 1379 C CA . ILE A 1 177 ? 46.070 7.361 -86.220 1.00 77.12 177 ILE A CA 1
ATOM 1380 C C . ILE A 1 177 ? 45.100 7.800 -87.313 1.00 77.12 177 ILE A C 1
ATOM 1382 O O . ILE A 1 177 ? 44.953 7.090 -88.289 1.00 77.12 177 ILE A O 1
ATOM 1386 N N . GLU A 1 178 ? 44.481 8.970 -87.203 1.00 79.94 178 GLU A N 1
ATOM 1387 C CA . GLU A 1 178 ? 43.545 9.501 -88.193 1.00 79.94 178 GLU A CA 1
ATOM 1388 C C . GLU A 1 178 ? 44.270 9.994 -89.447 1.00 79.94 178 GLU A C 1
ATOM 1390 O O . GLU A 1 178 ? 43.858 9.689 -90.559 1.00 79.94 178 GLU A O 1
ATOM 1395 N N . THR A 1 179 ? 45.429 10.640 -89.302 1.00 76.44 179 THR A N 1
ATOM 1396 C CA . THR A 1 179 ? 46.304 10.943 -90.450 1.00 76.44 179 THR A CA 1
ATOM 1397 C C . THR A 1 179 ? 46.890 9.679 -91.079 1.00 76.44 179 THR A C 1
ATOM 1399 O O . THR A 1 179 ? 46.938 9.594 -92.302 1.00 76.44 179 THR A O 1
ATOM 1402 N N . LEU A 1 180 ? 47.285 8.675 -90.285 1.00 71.75 180 LEU A N 1
ATOM 1403 C CA . LEU A 1 180 ? 47.703 7.367 -90.798 1.00 71.75 180 LEU A CA 1
ATOM 1404 C C . LEU A 1 180 ? 46.545 6.612 -91.448 1.00 71.75 180 LEU A C 1
ATOM 1406 O O . LEU A 1 180 ? 46.765 5.982 -92.466 1.00 71.75 180 LEU A O 1
ATOM 1410 N N . ARG A 1 181 ? 45.321 6.718 -90.933 1.00 71.19 181 ARG A N 1
ATOM 1411 C CA . ARG A 1 181 ? 44.114 6.158 -91.540 1.00 71.19 181 ARG A CA 1
ATOM 1412 C C . ARG A 1 181 ? 43.811 6.841 -92.861 1.00 71.19 181 ARG A C 1
ATOM 1414 O O . ARG A 1 181 ? 43.550 6.146 -93.814 1.00 71.19 181 ARG A O 1
ATOM 1421 N N . HIS A 1 182 ? 43.955 8.157 -92.969 1.00 65.88 182 HIS A N 1
ATOM 1422 C CA . HIS A 1 182 ? 43.835 8.843 -94.256 1.00 65.88 182 HIS A CA 1
ATOM 1423 C C . HIS A 1 182 ? 44.981 8.517 -95.227 1.00 65.88 182 HIS A C 1
ATOM 1425 O O . HIS A 1 182 ? 44.782 8.551 -96.434 1.00 65.88 182 HIS A O 1
ATOM 1431 N N . LEU A 1 183 ? 46.175 8.182 -94.729 1.00 63.91 183 LEU A N 1
ATOM 1432 C CA . LEU A 1 183 ? 47.289 7.689 -95.548 1.00 63.91 183 LEU A CA 1
ATOM 1433 C C . LEU A 1 183 ? 47.105 6.227 -95.970 1.00 63.91 183 LEU A C 1
ATOM 1435 O O . LEU A 1 183 ? 47.513 5.879 -97.071 1.00 63.91 183 LEU A O 1
ATOM 1439 N N . VAL A 1 184 ? 46.488 5.401 -95.123 1.00 61.09 184 VAL A N 1
ATOM 1440 C CA . VAL A 1 184 ? 46.097 4.016 -95.409 1.00 61.09 184 VAL A CA 1
ATOM 1441 C C . VAL A 1 184 ? 44.876 3.994 -96.323 1.00 61.09 184 VAL A C 1
ATOM 1443 O O . VAL A 1 184 ? 44.913 3.259 -97.282 1.00 61.09 184 VAL A O 1
ATOM 1446 N N . ASP A 1 185 ? 43.893 4.880 -96.176 1.00 56.34 185 ASP A N 1
ATOM 1447 C CA . ASP A 1 185 ? 42.770 5.048 -97.113 1.00 56.34 185 ASP A CA 1
ATOM 1448 C C . ASP A 1 185 ? 43.259 5.545 -98.495 1.00 56.34 185 ASP A C 1
ATOM 1450 O O . ASP A 1 185 ? 42.628 5.278 -99.512 1.00 56.34 185 ASP A O 1
ATOM 1454 N N . VAL A 1 186 ? 44.411 6.233 -98.558 1.00 52.72 186 VAL A N 1
ATOM 1455 C CA . VAL A 1 186 ? 45.110 6.585 -99.814 1.00 52.72 186 VAL A CA 1
ATOM 1456 C C . VAL A 1 186 ? 46.038 5.458 -100.303 1.00 52.72 186 VAL A C 1
ATOM 1458 O O . VAL A 1 186 ? 46.397 5.435 -101.478 1.00 52.72 186 VAL A O 1
ATOM 1461 N N . HIS A 1 187 ? 46.413 4.503 -99.446 1.00 45.19 187 HIS A N 1
ATOM 1462 C CA . HIS A 1 187 ? 47.142 3.288 -99.834 1.00 45.19 187 HIS A CA 1
ATOM 1463 C C . HIS A 1 187 ? 46.216 2.095 -100.128 1.00 45.19 187 HIS A C 1
ATOM 1465 O O . HIS A 1 187 ? 46.624 1.203 -100.853 1.00 45.19 187 HIS A O 1
ATOM 1471 N N . GLU A 1 188 ? 44.966 2.086 -99.662 1.00 43.69 188 GLU A N 1
ATOM 1472 C CA . GLU A 1 188 ? 43.981 1.020 -99.892 1.00 43.69 188 GLU A CA 1
ATOM 1473 C C . GLU A 1 188 ? 43.343 1.097 -101.290 1.00 43.69 188 GLU A C 1
ATOM 1475 O O . GLU A 1 188 ? 42.667 0.160 -101.713 1.00 43.69 188 GLU A O 1
ATOM 1480 N N . GLU A 1 189 ? 43.619 2.151 -102.069 1.00 42.12 189 GLU A N 1
ATOM 1481 C CA . GLU A 1 189 ? 43.380 2.128 -103.519 1.00 42.12 189 GLU A CA 1
ATOM 1482 C C . GLU A 1 189 ? 44.467 1.342 -104.286 1.00 42.12 189 GLU A C 1
ATOM 1484 O O . GLU A 1 189 ? 44.294 1.056 -105.474 1.00 42.12 189 GLU A O 1
ATOM 1489 N N . THR A 1 190 ? 45.558 0.921 -103.630 1.00 44.62 190 THR A N 1
ATOM 1490 C CA . THR A 1 190 ? 46.630 0.122 -104.241 1.00 44.62 190 THR A CA 1
ATOM 1491 C C . THR A 1 190 ? 47.221 -0.906 -103.269 1.00 44.62 190 THR A C 1
ATOM 1493 O O . THR A 1 190 ? 48.112 -0.585 -102.491 1.00 44.62 190 THR A O 1
ATOM 1496 N N . GLU A 1 191 ? 46.801 -2.163 -103.449 1.00 35.47 191 GLU A N 1
ATOM 1497 C CA . GLU A 1 191 ? 47.293 -3.393 -102.790 1.00 35.47 191 GLU A CA 1
ATOM 1498 C C . GLU A 1 191 ? 46.685 -3.616 -101.388 1.00 35.47 191 GLU A C 1
ATOM 1500 O O . GLU A 1 191 ? 46.693 -2.746 -100.535 1.00 35.47 191 GLU A O 1
ATOM 1505 N N . GLY A 1 192 ? 46.009 -4.723 -101.087 1.00 33.91 192 GLY A N 1
ATOM 1506 C CA . GLY A 1 192 ? 46.368 -6.091 -101.424 1.00 33.91 192 GLY A CA 1
ATOM 1507 C C . GLY A 1 192 ? 47.086 -6.714 -100.226 1.00 33.91 192 GLY A C 1
ATOM 1508 O O . GLY A 1 192 ? 48.244 -6.412 -99.991 1.00 33.91 192 GLY A O 1
ATOM 1509 N N . GLU A 1 193 ? 46.381 -7.618 -99.541 1.00 34.31 193 GLU A N 1
ATOM 1510 C CA . GLU A 1 193 ? 46.894 -8.617 -98.588 1.00 34.31 193 GLU A CA 1
ATOM 1511 C C . GLU A 1 193 ? 47.147 -8.204 -97.120 1.00 34.31 193 GLU A C 1
ATOM 1513 O O . GLU A 1 193 ? 47.946 -7.338 -96.777 1.00 34.31 193 GLU A O 1
ATOM 1518 N N . GLU A 1 194 ? 46.468 -8.952 -96.241 1.00 42.50 194 GLU A N 1
ATOM 1519 C CA . GLU A 1 194 ? 46.835 -9.223 -94.847 1.00 42.50 194 GLU A CA 1
ATOM 1520 C C . GLU A 1 194 ? 48.328 -9.561 -94.709 1.00 42.50 194 GLU A C 1
ATOM 1522 O O . GLU A 1 194 ? 48.876 -10.320 -95.515 1.00 42.50 194 GLU A O 1
ATOM 1527 N N . PRO A 1 195 ? 48.969 -9.123 -93.614 1.00 42.22 195 PRO A N 1
ATOM 1528 C CA . PRO A 1 195 ? 49.425 -10.141 -92.672 1.00 42.22 195 PRO A CA 1
ATOM 1529 C C . PRO A 1 195 ? 49.341 -9.726 -91.195 1.00 42.22 195 PRO A C 1
ATOM 1531 O O . PRO A 1 195 ? 49.798 -8.665 -90.773 1.00 42.22 195 PRO A O 1
ATOM 1534 N N . GLU A 1 196 ? 48.842 -10.667 -90.395 1.00 46.22 196 GLU A N 1
ATOM 1535 C CA . GLU A 1 196 ? 49.326 -11.028 -89.060 1.00 46.22 196 GLU A CA 1
ATOM 1536 C C . GLU A 1 196 ? 50.717 -10.458 -88.713 1.00 46.22 196 GLU A C 1
ATOM 1538 O O . GLU A 1 196 ? 51.736 -10.896 -89.254 1.00 46.22 196 GLU A O 1
ATOM 1543 N N . THR A 1 197 ? 50.792 -9.568 -87.718 1.00 34.12 197 THR A N 1
ATOM 1544 C CA . THR A 1 197 ? 52.041 -9.349 -86.975 1.00 34.12 197 THR A CA 1
ATOM 1545 C C . THR A 1 197 ? 51.800 -9.299 -85.475 1.00 34.12 197 THR A C 1
ATOM 1547 O O . THR A 1 197 ? 51.280 -8.338 -84.909 1.00 34.12 197 THR A O 1
ATOM 1550 N N . SER A 1 198 ? 52.266 -10.367 -84.839 1.00 46.25 198 SER A N 1
ATOM 1551 C CA . SER A 1 198 ? 52.642 -10.481 -83.440 1.00 46.25 198 SER A CA 1
ATOM 1552 C C . SER A 1 198 ? 53.411 -9.262 -82.917 1.00 46.25 198 SER A C 1
ATOM 1554 O O . SER A 1 198 ? 54.476 -8.922 -83.433 1.00 46.25 198 SER A O 1
ATOM 1556 N N . GLY A 1 199 ? 52.944 -8.695 -81.806 1.00 39.72 199 GLY A N 1
ATOM 1557 C CA . GLY A 1 199 ? 53.725 -7.754 -81.010 1.00 39.72 199 GLY A CA 1
ATOM 1558 C C . GLY A 1 199 ? 52.882 -7.029 -79.970 1.00 39.72 199 GLY A C 1
ATOM 1559 O O . GLY A 1 199 ? 52.322 -5.994 -80.293 1.00 39.72 199 GLY A O 1
ATOM 1560 N N . HIS A 1 200 ? 52.786 -7.596 -78.756 1.00 37.66 200 HIS A N 1
ATOM 1561 C CA . HIS A 1 200 ? 52.713 -6.941 -77.425 1.00 37.66 200 HIS A CA 1
ATOM 1562 C C . HIS A 1 200 ? 52.146 -7.920 -76.370 1.00 37.66 200 HIS A C 1
ATOM 1564 O O . HIS A 1 200 ? 51.039 -7.772 -75.856 1.00 37.66 200 HIS A O 1
ATOM 1570 N N . ALA A 1 201 ? 52.927 -8.943 -76.006 1.00 44.75 201 ALA A N 1
ATOM 1571 C CA . ALA A 1 201 ? 52.538 -9.940 -74.999 1.00 44.75 201 ALA A CA 1
ATOM 1572 C C . ALA A 1 201 ? 52.745 -9.494 -73.530 1.00 44.75 201 ALA A C 1
ATOM 1574 O O . ALA A 1 201 ? 52.555 -10.293 -72.620 1.00 44.75 201 ALA A O 1
ATOM 1575 N N . THR A 1 202 ? 53.110 -8.235 -73.255 1.00 48.00 202 THR A N 1
ATOM 1576 C CA . THR A 1 202 ? 53.360 -7.756 -71.875 1.00 48.00 202 THR A CA 1
ATOM 1577 C C . THR A 1 202 ? 52.412 -6.649 -71.401 1.00 48.00 202 THR A C 1
ATOM 1579 O O . THR A 1 202 ? 52.217 -6.513 -70.196 1.00 48.00 202 THR A O 1
ATOM 1582 N N . SER A 1 203 ? 51.738 -5.920 -72.300 1.00 49.28 203 SER A N 1
ATOM 1583 C CA . SER A 1 203 ? 50.669 -4.962 -71.946 1.00 49.28 203 SER A CA 1
ATOM 1584 C C . SER A 1 203 ? 49.271 -5.596 -71.933 1.00 49.28 203 SER A C 1
ATOM 1586 O O . SER A 1 203 ? 48.394 -5.144 -71.200 1.00 49.28 203 SER A O 1
ATOM 1588 N N . SER A 1 204 ? 49.064 -6.691 -72.675 1.00 49.97 204 SER A N 1
ATOM 1589 C CA . SER A 1 204 ? 47.799 -7.439 -72.686 1.00 49.97 204 SER A CA 1
ATOM 1590 C C . SER A 1 204 ? 47.483 -8.089 -71.330 1.00 49.97 204 SER A C 1
ATOM 1592 O O . SER A 1 204 ? 46.323 -8.109 -70.931 1.00 49.97 204 SER A O 1
ATOM 1594 N N . ALA A 1 205 ? 48.488 -8.550 -70.575 1.00 56.41 205 ALA A N 1
ATOM 1595 C CA . ALA A 1 205 ? 48.273 -9.202 -69.280 1.00 56.41 205 ALA A CA 1
ATOM 1596 C C . ALA A 1 205 ? 47.868 -8.214 -68.167 1.00 56.41 205 ALA A C 1
ATOM 1598 O O . ALA A 1 205 ? 47.009 -8.533 -67.344 1.00 56.41 205 ALA A O 1
ATOM 1599 N N . SER A 1 206 ? 48.437 -7.000 -68.148 1.00 57.91 206 SER A N 1
ATOM 1600 C CA . SER A 1 206 ? 48.050 -5.952 -67.190 1.00 57.91 206 SER A CA 1
ATOM 1601 C C . SER A 1 206 ? 46.701 -5.324 -67.549 1.00 57.91 206 SER A C 1
ATOM 1603 O O . SER A 1 206 ? 45.892 -5.097 -66.652 1.00 57.91 206 SER A O 1
ATOM 1605 N N . ALA A 1 207 ? 46.410 -5.138 -68.843 1.00 59.41 207 ALA A N 1
ATOM 1606 C CA . ALA A 1 207 ? 45.095 -4.716 -69.320 1.00 59.41 207 ALA A CA 1
ATOM 1607 C C . ALA A 1 207 ? 44.016 -5.775 -69.032 1.00 59.41 207 ALA A C 1
ATOM 1609 O O . ALA A 1 207 ? 42.945 -5.430 -68.540 1.00 59.41 207 ALA A O 1
ATOM 1610 N N . ALA A 1 208 ? 44.307 -7.065 -69.240 1.00 62.78 208 ALA A N 1
ATOM 1611 C CA . ALA A 1 208 ? 43.402 -8.163 -68.895 1.00 62.78 208 ALA A CA 1
ATOM 1612 C C . ALA A 1 208 ? 43.177 -8.278 -67.377 1.00 62.78 208 ALA A C 1
ATOM 1614 O O . ALA A 1 208 ? 42.048 -8.500 -66.944 1.00 62.78 208 ALA A O 1
ATOM 1615 N N . SER A 1 209 ? 44.217 -8.072 -66.562 1.00 72.12 209 SER A N 1
ATOM 1616 C CA . SER A 1 209 ? 44.124 -8.077 -65.094 1.00 72.12 209 SER A CA 1
ATOM 1617 C C . SER A 1 209 ? 43.324 -6.884 -64.553 1.00 72.12 209 SER A C 1
ATOM 1619 O O . SER A 1 209 ? 42.418 -7.058 -63.737 1.00 72.12 209 SER A O 1
ATOM 1621 N N . LEU A 1 210 ? 43.571 -5.671 -65.060 1.00 75.75 210 LEU A N 1
ATOM 1622 C CA . LEU A 1 210 ? 42.822 -4.470 -64.680 1.00 75.75 210 LEU A CA 1
ATOM 1623 C C . LEU A 1 210 ? 41.361 -4.560 -65.137 1.00 75.75 210 LEU A C 1
ATOM 1625 O O . LEU A 1 210 ? 40.451 -4.250 -64.370 1.00 75.75 210 LEU A O 1
ATOM 1629 N N . HIS A 1 211 ? 41.121 -5.065 -66.346 1.00 78.75 211 HIS A N 1
ATOM 1630 C CA . HIS A 1 211 ? 39.779 -5.344 -66.843 1.00 78.75 211 HIS A CA 1
ATOM 1631 C C . HIS A 1 211 ? 39.065 -6.406 -65.989 1.00 78.75 211 HIS A C 1
ATOM 1633 O O . HIS A 1 211 ? 37.892 -6.232 -65.669 1.00 78.75 211 HIS A O 1
ATOM 1639 N N . ALA A 1 212 ? 39.761 -7.449 -65.522 1.00 79.19 212 ALA A N 1
ATOM 1640 C CA . ALA A 1 212 ? 39.194 -8.442 -64.607 1.00 79.19 212 ALA A CA 1
ATOM 1641 C C . ALA A 1 212 ? 38.832 -7.845 -63.233 1.00 79.19 212 ALA A C 1
ATOM 1643 O O . ALA A 1 212 ? 37.759 -8.141 -62.704 1.00 79.19 212 ALA A O 1
ATOM 1644 N N . ILE A 1 213 ? 39.669 -6.963 -62.673 1.00 83.06 213 ILE A N 1
ATOM 1645 C CA . ILE A 1 213 ? 39.386 -6.265 -61.406 1.00 83.06 213 ILE A CA 1
ATOM 1646 C C . ILE A 1 213 ? 38.198 -5.308 -61.565 1.00 83.06 213 ILE A C 1
ATOM 1648 O O . ILE A 1 213 ? 37.303 -5.294 -60.718 1.00 83.06 213 ILE A O 1
ATOM 1652 N N . LEU A 1 214 ? 38.144 -4.541 -62.658 1.00 81.81 214 LEU A N 1
ATOM 1653 C CA . LEU A 1 214 ? 37.014 -3.659 -62.954 1.00 81.81 214 LEU A CA 1
ATOM 1654 C C . LEU A 1 214 ? 35.724 -4.449 -63.174 1.00 81.81 214 LEU A C 1
ATOM 1656 O O . LEU A 1 214 ? 34.685 -4.055 -62.651 1.00 81.81 214 LEU A O 1
ATOM 1660 N N . GLN A 1 215 ? 35.777 -5.587 -63.867 1.00 87.19 215 GLN A N 1
ATOM 1661 C CA . GLN A 1 215 ? 34.622 -6.469 -64.017 1.00 87.19 215 GLN A CA 1
ATOM 1662 C C . GLN A 1 215 ? 34.174 -7.062 -62.679 1.00 87.19 215 GLN A C 1
ATOM 1664 O O . GLN A 1 215 ? 32.977 -7.079 -62.399 1.00 87.19 215 GLN A O 1
ATOM 1669 N N . ALA A 1 216 ? 35.096 -7.510 -61.824 1.00 83.75 216 ALA A N 1
ATOM 1670 C CA . ALA A 1 216 ? 34.765 -8.017 -60.493 1.00 83.75 216 ALA A CA 1
ATOM 1671 C C . ALA A 1 216 ? 34.133 -6.927 -59.615 1.00 83.75 216 ALA A C 1
ATOM 1673 O O . ALA A 1 216 ? 33.141 -7.171 -58.929 1.00 83.75 216 ALA A O 1
ATOM 1674 N N . ARG A 1 217 ? 34.658 -5.699 -59.685 1.00 88.62 217 ARG A N 1
ATOM 1675 C CA . ARG A 1 217 ? 34.121 -4.550 -58.956 1.00 88.62 217 ARG A CA 1
ATOM 1676 C C . ARG A 1 217 ? 32.770 -4.096 -59.499 1.00 88.62 217 ARG A C 1
ATOM 1678 O O . ARG A 1 217 ? 31.888 -3.795 -58.708 1.00 88.62 217 ARG A O 1
ATOM 1685 N N . ASN A 1 218 ? 32.582 -4.091 -60.815 1.00 89.94 218 ASN A N 1
ATOM 1686 C CA . ASN A 1 218 ? 31.300 -3.783 -61.442 1.00 89.94 218 ASN A CA 1
ATOM 1687 C C . ASN A 1 218 ? 30.244 -4.836 -61.065 1.00 89.94 218 ASN A C 1
ATOM 1689 O O . ASN A 1 218 ? 29.147 -4.472 -60.661 1.00 89.94 218 ASN A O 1
ATOM 1693 N N . ARG A 1 219 ? 30.610 -6.127 -61.052 1.00 91.31 219 ARG A N 1
ATOM 1694 C CA . ARG A 1 219 ? 29.746 -7.210 -60.550 1.00 91.31 219 ARG A CA 1
ATOM 1695 C C . ARG A 1 219 ? 29.406 -7.048 -59.068 1.00 91.31 219 ARG A C 1
ATOM 1697 O O . ARG A 1 219 ? 28.258 -7.258 -58.696 1.00 91.31 219 ARG A O 1
ATOM 1704 N N . ARG A 1 220 ? 30.369 -6.650 -58.230 1.00 90.31 220 ARG A N 1
ATOM 1705 C CA . ARG A 1 220 ? 30.135 -6.400 -56.798 1.00 90.31 220 ARG A CA 1
ATOM 1706 C C . ARG A 1 220 ? 29.230 -5.192 -56.570 1.00 90.31 220 ARG A C 1
ATOM 1708 O O . ARG A 1 220 ? 28.259 -5.311 -55.842 1.00 90.31 220 ARG A O 1
ATOM 1715 N N . LEU A 1 221 ? 29.481 -4.076 -57.253 1.00 90.19 221 LEU A N 1
ATOM 1716 C CA . LEU A 1 221 ? 28.614 -2.897 -57.201 1.00 90.19 221 LEU A CA 1
ATOM 1717 C C . LEU A 1 221 ? 27.206 -3.206 -57.723 1.00 90.19 221 LEU A C 1
ATOM 1719 O O . LEU A 1 221 ? 26.234 -2.729 -57.152 1.00 90.19 221 LEU A O 1
ATOM 1723 N N . ALA A 1 222 ? 27.077 -4.033 -58.763 1.00 90.88 222 ALA A N 1
ATOM 1724 C CA . ALA A 1 222 ? 25.780 -4.499 -59.243 1.00 90.88 222 ALA A CA 1
ATOM 1725 C C . ALA A 1 222 ? 25.058 -5.365 -58.195 1.00 90.88 222 ALA A C 1
ATOM 1727 O O . ALA A 1 222 ? 23.860 -5.186 -57.986 1.00 90.88 222 ALA A O 1
ATOM 1728 N N . ALA A 1 223 ? 25.777 -6.251 -57.497 1.00 93.88 223 ALA A N 1
ATOM 1729 C CA . ALA A 1 223 ? 25.221 -7.051 -56.407 1.00 93.88 223 ALA A CA 1
ATOM 1730 C C . ALA A 1 223 ? 24.808 -6.187 -55.201 1.00 93.88 223 ALA A C 1
ATOM 1732 O O . ALA A 1 223 ? 23.722 -6.379 -54.657 1.00 93.88 223 ALA A O 1
ATOM 1733 N N . ASP A 1 224 ? 25.621 -5.197 -54.825 1.00 93.94 224 ASP A N 1
ATOM 1734 C CA . ASP A 1 224 ? 25.324 -4.266 -53.732 1.00 93.94 224 ASP A CA 1
ATOM 1735 C C . ASP A 1 224 ? 24.126 -3.370 -54.081 1.00 93.94 224 ASP A C 1
ATOM 1737 O O . ASP A 1 224 ? 23.235 -3.181 -53.253 1.00 93.94 224 ASP A O 1
ATOM 1741 N N . LEU A 1 225 ? 24.037 -2.882 -55.325 1.00 93.94 225 LEU A N 1
ATOM 1742 C CA . LEU A 1 225 ? 22.868 -2.154 -55.824 1.00 93.94 225 LEU A CA 1
ATOM 1743 C C . LEU A 1 225 ? 21.611 -3.024 -55.796 1.00 93.94 225 LEU A C 1
ATOM 1745 O O . LEU A 1 225 ? 20.559 -2.554 -55.372 1.00 93.94 225 LEU A O 1
ATOM 1749 N N . GLN A 1 226 ? 21.708 -4.289 -56.202 1.00 94.81 226 GLN A N 1
ATOM 1750 C CA . GLN A 1 226 ? 20.581 -5.216 -56.153 1.00 94.81 226 GLN A CA 1
ATOM 1751 C C . GLN A 1 226 ? 20.150 -5.509 -54.707 1.00 94.81 226 GLN A C 1
ATOM 1753 O O . GLN A 1 226 ? 18.954 -5.539 -54.420 1.00 94.81 226 GLN A O 1
ATOM 1758 N N . SER A 1 227 ? 21.105 -5.672 -53.789 1.00 94.81 227 SER A N 1
ATOM 1759 C CA . SER A 1 227 ? 20.848 -5.863 -52.357 1.00 94.81 227 SER A CA 1
ATOM 1760 C C . SER A 1 227 ? 20.178 -4.635 -51.737 1.00 94.81 227 SER A C 1
ATOM 1762 O O . SER A 1 227 ? 19.132 -4.754 -51.101 1.00 94.81 227 SER A O 1
ATOM 1764 N N . LEU A 1 228 ? 20.701 -3.433 -51.998 1.00 91.50 228 LEU A N 1
ATOM 1765 C CA . LEU A 1 228 ? 20.099 -2.176 -51.547 1.00 91.50 228 LEU A CA 1
ATOM 1766 C C . LEU A 1 228 ? 18.700 -1.970 -52.137 1.00 91.50 228 LEU A C 1
ATOM 1768 O O . LEU A 1 228 ? 17.794 -1.555 -51.421 1.00 91.50 228 LEU A O 1
ATOM 1772 N N . GLN A 1 229 ? 18.482 -2.318 -53.408 1.00 96.50 229 GLN A N 1
ATOM 1773 C CA . GLN A 1 229 ? 17.152 -2.285 -54.024 1.00 96.50 229 GLN A CA 1
ATOM 1774 C C . GLN A 1 229 ? 16.178 -3.269 -53.365 1.00 96.50 229 GLN A C 1
ATOM 1776 O O . GLN A 1 229 ? 15.004 -2.942 -53.198 1.00 96.50 229 GLN A O 1
ATOM 1781 N N . GLN A 1 230 ? 16.634 -4.464 -52.981 1.00 95.88 230 GLN A N 1
ATOM 1782 C CA . GLN A 1 230 ? 15.813 -5.428 -52.242 1.00 95.88 230 GLN A CA 1
ATOM 1783 C C . GLN A 1 230 ? 15.496 -4.935 -50.828 1.00 95.88 230 GLN A C 1
ATOM 1785 O O . GLN A 1 230 ? 14.355 -5.058 -50.390 1.00 95.88 230 GLN A O 1
ATOM 1790 N N . GLN A 1 231 ? 16.463 -4.331 -50.134 1.00 94.31 231 GLN A N 1
ATOM 1791 C CA . GLN A 1 231 ? 16.242 -3.736 -48.816 1.00 94.31 231 GLN A CA 1
ATOM 1792 C C . GLN A 1 231 ? 15.273 -2.556 -48.879 1.00 94.31 231 GLN A C 1
ATOM 1794 O O . GLN A 1 231 ? 14.403 -2.454 -48.017 1.00 94.31 231 GLN A O 1
ATOM 1799 N N . LEU A 1 232 ? 15.380 -1.703 -49.903 1.00 94.31 232 LEU A N 1
ATOM 1800 C CA . LEU A 1 232 ? 14.450 -0.595 -50.120 1.00 94.31 232 LEU A CA 1
ATOM 1801 C C . LEU A 1 232 ? 13.025 -1.126 -50.314 1.00 94.31 232 LEU A C 1
ATOM 1803 O O . LEU A 1 232 ? 12.133 -0.736 -49.573 1.00 94.31 232 LEU A O 1
ATOM 1807 N N . LYS A 1 233 ? 12.840 -2.113 -51.203 1.00 96.38 233 LYS A N 1
ATOM 1808 C CA . LYS A 1 233 ? 11.538 -2.766 -51.415 1.00 96.38 233 LYS A CA 1
ATOM 1809 C C . LYS A 1 233 ? 10.988 -3.403 -50.140 1.00 96.38 233 LYS A C 1
ATOM 1811 O O . LYS A 1 233 ? 9.831 -3.195 -49.815 1.00 96.38 233 LYS A O 1
ATOM 1816 N N . ALA A 1 234 ? 11.815 -4.113 -49.372 1.00 95.62 234 ALA A N 1
ATOM 1817 C CA . ALA A 1 234 ? 11.380 -4.722 -48.115 1.00 95.62 234 ALA A CA 1
ATOM 1818 C C . ALA A 1 234 ? 10.973 -3.674 -47.062 1.00 95.62 234 ALA A C 1
ATOM 1820 O O . ALA A 1 234 ? 10.035 -3.893 -46.294 1.00 95.62 234 ALA A O 1
ATOM 1821 N N . LYS A 1 235 ? 11.669 -2.530 -47.010 1.00 92.69 235 LYS A N 1
ATOM 1822 C CA . LYS A 1 235 ? 11.308 -1.404 -46.138 1.00 92.69 235 LYS A CA 1
ATOM 1823 C C . LYS A 1 235 ? 10.032 -0.711 -46.614 1.00 92.69 235 LYS A C 1
ATOM 1825 O O . LYS A 1 235 ? 9.215 -0.367 -45.765 1.00 92.69 235 LYS A O 1
ATOM 1830 N N . ASP A 1 236 ? 9.834 -0.567 -47.921 1.00 94.56 236 ASP A N 1
ATOM 1831 C CA . ASP A 1 236 ? 8.608 -0.021 -48.512 1.00 94.56 236 ASP A CA 1
ATOM 1832 C C . ASP A 1 236 ? 7.407 -0.941 -48.252 1.00 94.56 236 ASP A C 1
ATOM 1834 O O . ASP A 1 236 ? 6.368 -0.470 -47.792 1.00 94.56 236 ASP A O 1
ATOM 1838 N N . ASP A 1 237 ? 7.569 -2.256 -48.417 1.00 95.62 237 ASP A N 1
ATOM 1839 C CA . ASP A 1 237 ? 6.549 -3.256 -48.083 1.00 95.62 237 ASP A CA 1
ATOM 1840 C C . ASP A 1 237 ? 6.213 -3.224 -46.583 1.00 95.62 237 ASP A C 1
ATOM 1842 O O . ASP A 1 237 ? 5.044 -3.278 -46.195 1.00 95.62 237 ASP A O 1
ATOM 1846 N N . ALA A 1 238 ? 7.223 -3.090 -45.716 1.00 94.62 238 ALA A N 1
ATOM 1847 C CA . ALA A 1 238 ? 7.018 -2.955 -44.276 1.00 94.62 238 ALA A CA 1
ATOM 1848 C C . ALA A 1 238 ? 6.308 -1.640 -43.913 1.00 94.62 238 ALA A C 1
ATOM 1850 O O . ALA A 1 238 ? 5.424 -1.641 -43.054 1.00 94.62 238 ALA A O 1
ATOM 1851 N N . MET A 1 239 ? 6.653 -0.525 -44.568 1.00 93.88 239 MET A N 1
ATOM 1852 C CA . MET A 1 239 ? 5.941 0.744 -44.400 1.00 93.88 239 MET A CA 1
ATOM 1853 C C . MET A 1 239 ? 4.489 0.634 -44.869 1.00 93.88 239 MET A C 1
ATOM 1855 O O . MET A 1 239 ? 3.605 1.077 -44.138 1.00 93.88 239 MET A O 1
ATOM 1859 N N . GLY A 1 240 ? 4.229 -0.005 -46.013 1.00 94.88 240 GLY A N 1
ATOM 1860 C CA . GLY A 1 240 ? 2.878 -0.269 -46.515 1.00 94.88 240 GLY A CA 1
ATOM 1861 C C . GLY A 1 240 ? 2.052 -1.095 -45.530 1.00 94.88 240 GLY A C 1
ATOM 1862 O O . GLY A 1 240 ? 0.972 -0.678 -45.126 1.00 94.88 240 GLY A O 1
ATOM 1863 N N . GLN A 1 241 ? 2.607 -2.194 -45.010 1.00 94.94 241 GLN A N 1
ATOM 1864 C CA . GLN A 1 241 ? 1.936 -3.012 -43.992 1.00 94.94 241 GLN A CA 1
ATOM 1865 C C . GLN A 1 241 ? 1.632 -2.234 -42.705 1.00 94.94 241 GLN A C 1
ATOM 1867 O O . GLN A 1 241 ? 0.583 -2.436 -42.090 1.00 94.94 241 GLN A O 1
ATOM 1872 N N . MET A 1 242 ? 2.536 -1.355 -42.264 1.00 88.44 242 MET A N 1
ATOM 1873 C CA . MET A 1 242 ? 2.291 -0.513 -41.088 1.00 88.44 242 MET A CA 1
ATOM 1874 C C . MET A 1 242 ? 1.226 0.552 -41.365 1.00 88.44 242 MET A C 1
ATOM 1876 O O . MET A 1 242 ? 0.398 0.811 -40.493 1.00 88.44 242 MET A O 1
ATOM 1880 N N . GLN A 1 243 ? 1.196 1.126 -42.570 1.00 95.19 243 GLN A N 1
ATOM 1881 C CA . GLN A 1 243 ? 0.146 2.052 -43.000 1.00 95.19 243 GLN A CA 1
ATOM 1882 C C . GLN A 1 243 ? -1.221 1.361 -43.072 1.00 95.19 243 GLN A C 1
ATOM 1884 O O . GLN A 1 243 ? -2.189 1.898 -42.536 1.00 95.19 243 GLN A O 1
ATOM 1889 N N . ASP A 1 244 ? -1.296 0.146 -43.616 1.00 95.56 244 ASP A N 1
ATOM 1890 C CA . ASP A 1 244 ? -2.526 -0.651 -43.669 1.00 95.56 244 ASP A CA 1
ATOM 1891 C C . ASP A 1 244 ? -3.023 -1.020 -42.267 1.00 95.56 244 ASP A C 1
ATOM 1893 O O . ASP A 1 244 ? -4.213 -0.906 -41.967 1.00 95.56 244 ASP A O 1
ATOM 1897 N N . ARG A 1 245 ? -2.113 -1.400 -41.358 1.00 95.81 245 ARG A N 1
ATOM 1898 C CA . ARG A 1 245 ? -2.451 -1.654 -39.946 1.00 95.81 245 ARG A CA 1
ATOM 1899 C C . ARG A 1 245 ? -2.962 -0.398 -39.250 1.00 95.81 245 ARG A C 1
ATOM 1901 O O . ARG A 1 245 ? -3.936 -0.479 -38.505 1.00 95.81 245 ARG A O 1
ATOM 1908 N N . LEU A 1 246 ? -2.341 0.758 -39.491 1.00 92.00 246 LEU A N 1
ATOM 1909 C CA . LEU A 1 246 ? -2.818 2.034 -38.957 1.00 92.00 246 LEU A CA 1
ATOM 1910 C C . LEU A 1 246 ? -4.197 2.392 -39.519 1.00 92.00 246 LEU A C 1
ATOM 1912 O O . LEU A 1 246 ? -5.063 2.802 -38.749 1.00 92.00 246 LEU A O 1
ATOM 1916 N N . ALA A 1 247 ? -4.435 2.192 -40.816 1.00 94.94 247 ALA A N 1
ATOM 1917 C CA . ALA A 1 247 ? -5.737 2.414 -41.438 1.00 94.94 247 ALA A CA 1
ATOM 1918 C C . ALA A 1 247 ? -6.812 1.478 -40.856 1.00 94.94 247 ALA A C 1
ATOM 1920 O O . ALA A 1 247 ? -7.901 1.938 -40.506 1.00 94.94 247 ALA A O 1
ATOM 1921 N N . GLY A 1 248 ? -6.487 0.195 -40.664 1.00 95.56 248 GLY A N 1
ATOM 1922 C CA . GLY A 1 248 ? -7.362 -0.785 -40.018 1.00 95.56 248 GLY A CA 1
ATOM 1923 C C . GLY A 1 248 ? -7.709 -0.399 -38.579 1.00 95.56 248 GLY A C 1
ATOM 1924 O O . GLY A 1 248 ? -8.885 -0.304 -38.228 1.00 95.56 248 GLY A O 1
ATOM 1925 N N . LEU A 1 249 ? -6.706 -0.062 -37.761 1.00 92.56 249 LEU A N 1
ATOM 1926 C CA . LEU A 1 249 ? -6.917 0.391 -36.381 1.00 92.56 249 LEU A CA 1
ATOM 1927 C C . LEU A 1 249 ? -7.723 1.695 -36.309 1.00 92.56 249 LEU A C 1
ATOM 1929 O O . LEU A 1 249 ? -8.575 1.849 -35.434 1.00 92.56 249 LEU A O 1
ATOM 1933 N N . GLN A 1 250 ? -7.505 2.630 -37.237 1.00 94.50 250 GLN A N 1
ATOM 1934 C CA . GLN A 1 250 ? -8.304 3.851 -37.335 1.00 94.50 250 GLN A CA 1
ATOM 1935 C C . GLN A 1 250 ? -9.759 3.556 -37.720 1.00 94.50 250 GLN A C 1
ATOM 1937 O O . GLN A 1 250 ? -10.670 4.170 -37.160 1.00 94.50 250 GLN A O 1
ATOM 1942 N N . GLN A 1 251 ? -10.005 2.623 -38.643 1.00 95.94 251 GLN A N 1
ATOM 1943 C CA . GLN A 1 251 ? -11.358 2.206 -39.011 1.00 95.94 251 GLN A CA 1
ATOM 1944 C C . GLN A 1 251 ? -12.065 1.515 -37.841 1.00 95.94 251 GLN A C 1
ATOM 1946 O O . GLN A 1 251 ? -13.224 1.825 -37.566 1.00 95.94 251 GLN A O 1
ATOM 1951 N N . GLU A 1 252 ? -11.371 0.648 -37.104 1.00 93.81 252 GLU A N 1
ATOM 1952 C CA . GLU A 1 252 ? -11.902 0.027 -35.890 1.00 93.81 252 GLU A CA 1
ATOM 1953 C C . GLU A 1 252 ? -12.214 1.057 -34.804 1.00 93.81 252 GLU A C 1
ATOM 1955 O O . GLU A 1 252 ? -13.267 0.982 -34.173 1.00 93.81 252 GLU A O 1
ATOM 1960 N N . ALA A 1 253 ? -11.333 2.039 -34.593 1.00 90.81 253 ALA A N 1
ATOM 1961 C CA . ALA A 1 253 ? -11.568 3.120 -33.641 1.00 90.81 253 ALA A CA 1
ATOM 1962 C C . ALA A 1 253 ? -12.797 3.954 -34.037 1.00 90.81 253 ALA A C 1
ATOM 1964 O O . ALA A 1 253 ? -13.639 4.243 -33.188 1.00 90.81 253 ALA A O 1
ATOM 1965 N N . ARG A 1 254 ? -12.955 4.273 -35.330 1.00 92.56 254 ARG A N 1
ATOM 1966 C CA . ARG A 1 254 ? -14.150 4.956 -35.857 1.00 92.56 254 ARG A CA 1
ATOM 1967 C C . ARG A 1 254 ? -15.411 4.112 -35.691 1.00 92.56 254 ARG A C 1
ATOM 1969 O O . ARG A 1 254 ? -16.439 4.647 -35.291 1.00 92.56 254 ARG A O 1
ATOM 1976 N N . HIS A 1 255 ? -15.339 2.809 -35.958 1.00 94.75 255 HIS A N 1
ATOM 1977 C CA . HIS A 1 255 ? -16.470 1.899 -35.791 1.00 94.75 255 HIS A CA 1
ATOM 1978 C C . HIS A 1 255 ? -16.895 1.792 -34.321 1.00 94.75 255 HIS A C 1
ATOM 1980 O O . HIS A 1 255 ? -18.075 1.949 -34.015 1.00 94.75 255 HIS A O 1
ATOM 1986 N N . LYS A 1 256 ? -15.935 1.617 -33.402 1.00 90.00 256 LYS A N 1
ATOM 1987 C CA . LYS A 1 256 ? -16.183 1.601 -31.953 1.00 90.00 256 LYS A CA 1
ATOM 1988 C C . LYS A 1 256 ? -16.767 2.934 -31.476 1.00 90.00 256 LYS A C 1
ATOM 1990 O O . LYS A 1 256 ? -17.746 2.919 -30.743 1.00 90.00 256 LYS A O 1
ATOM 1995 N N . ALA A 1 257 ? -16.244 4.072 -31.936 1.00 90.38 257 ALA A N 1
ATOM 1996 C CA . ALA A 1 257 ? -16.780 5.391 -31.592 1.00 90.38 257 ALA A CA 1
ATOM 1997 C C . ALA A 1 257 ? -18.215 5.606 -32.112 1.00 90.38 257 ALA A C 1
ATOM 1999 O O . ALA A 1 257 ? -19.063 6.112 -31.381 1.00 90.38 257 ALA A O 1
ATOM 2000 N N . ALA A 1 258 ? -18.514 5.181 -33.344 1.00 91.25 258 ALA A N 1
ATOM 2001 C CA . ALA A 1 258 ? -19.864 5.253 -33.903 1.00 91.25 258 ALA A CA 1
ATOM 2002 C C . ALA A 1 258 ? -20.850 4.349 -33.145 1.00 91.25 258 ALA A C 1
ATOM 2004 O O . ALA A 1 258 ? -21.991 4.747 -32.902 1.00 91.25 258 ALA A O 1
ATOM 2005 N N . LEU A 1 259 ? -20.402 3.156 -32.738 1.00 92.88 259 LEU A N 1
ATOM 2006 C CA . LEU A 1 259 ? -21.197 2.241 -31.925 1.00 92.88 259 LEU A CA 1
ATOM 2007 C C . LEU A 1 259 ? -21.467 2.826 -30.536 1.00 92.88 259 LEU A C 1
ATOM 2009 O O . LEU A 1 259 ? -22.614 2.823 -30.105 1.00 92.88 259 LEU A O 1
ATOM 2013 N N . VAL A 1 260 ? -20.448 3.383 -29.874 1.00 90.44 260 VAL A N 1
ATOM 2014 C CA . VAL A 1 260 ? -20.603 4.069 -28.581 1.00 90.44 260 VAL A CA 1
ATOM 2015 C C . VAL A 1 260 ? -21.599 5.220 -28.699 1.00 90.44 260 VAL A C 1
ATOM 2017 O O . VAL A 1 260 ? -22.531 5.271 -27.909 1.00 90.44 260 VAL A O 1
ATOM 2020 N N . GLN A 1 261 ? -21.507 6.064 -29.731 1.00 89.62 261 GLN A N 1
ATOM 2021 C CA . GLN A 1 261 ? -22.499 7.125 -29.954 1.00 89.62 261 GLN A CA 1
ATOM 2022 C C . GLN A 1 261 ? -23.916 6.593 -30.196 1.00 89.62 261 GLN A C 1
ATOM 2024 O O . GLN A 1 261 ? -24.889 7.255 -29.839 1.00 89.62 261 GLN A O 1
ATOM 2029 N N . SER A 1 262 ? -24.059 5.431 -30.842 1.00 90.50 262 SER A N 1
ATOM 2030 C CA . SER A 1 262 ? -25.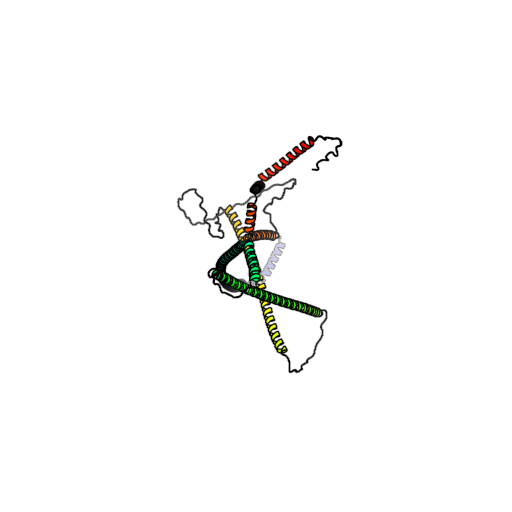371 4.798 -30.991 1.00 90.50 262 SER A CA 1
ATOM 2031 C C . SER A 1 262 ? -25.905 4.324 -29.649 1.00 90.50 262 SER A C 1
ATOM 2033 O O . SER A 1 262 ? -27.037 4.641 -29.315 1.00 90.50 262 SER A O 1
ATOM 2035 N N . LEU A 1 263 ? -25.071 3.657 -28.852 1.00 89.06 263 LEU A N 1
ATOM 2036 C CA . LEU A 1 263 ? -25.442 3.187 -27.521 1.00 89.06 263 LEU A CA 1
ATOM 2037 C C . LEU A 1 263 ? -25.764 4.346 -26.575 1.00 89.06 263 LEU A C 1
ATOM 2039 O O . LEU A 1 263 ? -26.721 4.259 -25.818 1.00 89.06 263 LEU A O 1
ATOM 2043 N N . GLU A 1 264 ? -25.023 5.449 -26.638 1.00 90.56 264 GLU A N 1
ATOM 2044 C CA . GLU A 1 264 ? -25.335 6.669 -25.892 1.00 90.56 264 GLU A CA 1
ATOM 2045 C C . GLU A 1 264 ? -26.695 7.239 -26.307 1.00 90.56 264 GLU A C 1
ATOM 2047 O O . GLU A 1 264 ? -27.500 7.581 -25.443 1.00 90.56 264 GLU A O 1
ATOM 2052 N N . ARG A 1 265 ? -26.998 7.290 -27.613 1.00 90.75 265 ARG A N 1
ATOM 2053 C CA . ARG A 1 265 ? -28.323 7.703 -28.108 1.00 90.75 265 ARG A CA 1
ATOM 2054 C C . ARG A 1 265 ? -29.434 6.770 -27.626 1.00 90.75 265 ARG A C 1
ATOM 2056 O O . ARG A 1 265 ? -30.464 7.260 -27.166 1.00 90.75 265 ARG A O 1
ATOM 2063 N N . ASP A 1 266 ? -29.213 5.462 -27.674 1.00 88.31 266 ASP A N 1
ATOM 2064 C CA . ASP A 1 266 ? -30.198 4.455 -27.272 1.00 88.31 266 ASP A CA 1
ATOM 2065 C C . ASP A 1 266 ? -30.426 4.468 -25.749 1.00 88.31 266 ASP A C 1
ATOM 2067 O O . ASP A 1 266 ? -31.562 4.377 -25.286 1.00 88.31 266 ASP A O 1
ATOM 2071 N N . LEU A 1 267 ? -29.372 4.673 -24.949 1.00 81.44 267 LEU A N 1
ATOM 2072 C CA . LEU A 1 267 ? -29.469 4.846 -23.496 1.00 81.44 267 LEU A CA 1
ATOM 2073 C C . LEU A 1 267 ? -30.149 6.163 -23.114 1.00 81.44 267 LEU A C 1
ATOM 2075 O O . LEU A 1 267 ? -30.925 6.189 -22.159 1.00 81.44 267 LEU A O 1
ATOM 2079 N N . LEU A 1 268 ? -29.909 7.247 -23.857 1.00 80.88 268 LEU A N 1
ATOM 2080 C CA . LEU A 1 268 ? -30.624 8.508 -23.662 1.00 80.88 268 LEU A CA 1
ATOM 2081 C C . LEU A 1 268 ? -32.119 8.356 -23.977 1.00 80.88 268 LEU A C 1
ATOM 2083 O O . LEU A 1 268 ? -32.941 8.856 -23.213 1.00 80.88 268 LEU A O 1
ATOM 2087 N N . GLN A 1 269 ? -32.487 7.622 -25.032 1.00 80.62 269 GLN A N 1
ATOM 2088 C CA . GLN A 1 269 ? -33.890 7.305 -25.332 1.00 80.62 269 GLN A CA 1
ATOM 2089 C C . GLN A 1 269 ? -34.520 6.393 -24.269 1.00 80.62 269 GLN A C 1
ATOM 2091 O O . GLN A 1 269 ? -35.643 6.641 -23.831 1.00 80.62 269 GLN A O 1
ATOM 2096 N N . ALA A 1 270 ? -33.795 5.376 -23.795 1.00 78.19 270 ALA A N 1
ATOM 2097 C CA . ALA A 1 270 ? -34.265 4.496 -22.726 1.00 78.19 270 ALA A CA 1
ATOM 2098 C C . ALA A 1 270 ? -34.451 5.253 -21.398 1.00 78.19 270 ALA A C 1
ATOM 2100 O O . ALA A 1 270 ? -35.452 5.058 -20.712 1.00 78.19 270 ALA A O 1
ATOM 2101 N N . SER A 1 271 ? -33.535 6.167 -21.065 1.00 74.00 271 SER A N 1
ATOM 2102 C CA . SER A 1 271 ? -33.630 7.049 -19.894 1.00 74.00 271 SER A CA 1
ATOM 2103 C C . SER A 1 271 ? -34.830 7.999 -19.983 1.00 74.00 271 SER A C 1
ATOM 2105 O O . SER A 1 271 ? -35.583 8.139 -19.019 1.00 74.00 271 SER A O 1
ATOM 2107 N N . GLN A 1 272 ? -35.079 8.589 -21.157 1.00 68.19 272 GLN A N 1
ATOM 2108 C CA . GLN A 1 272 ? -36.251 9.443 -21.386 1.00 68.19 272 GLN A CA 1
ATOM 2109 C C . GLN A 1 272 ? -37.572 8.665 -21.273 1.00 68.19 272 GLN A C 1
ATOM 2111 O O . GLN A 1 272 ? -38.535 9.183 -20.711 1.00 68.19 272 GLN A O 1
ATOM 2116 N N . ASN A 1 273 ? -37.607 7.404 -21.715 1.00 64.56 273 ASN A N 1
ATOM 2117 C CA . ASN A 1 273 ? -38.788 6.551 -21.571 1.00 64.56 273 ASN A CA 1
ATOM 2118 C C . ASN A 1 273 ? -39.037 6.126 -20.112 1.00 64.56 273 ASN A C 1
ATOM 2120 O O . ASN A 1 273 ? -40.187 6.133 -19.675 1.00 64.56 273 ASN A O 1
ATOM 2124 N N . VAL A 1 274 ? -37.992 5.836 -19.327 1.00 61.34 274 VAL A N 1
ATOM 2125 C CA . VAL A 1 274 ? -38.117 5.507 -17.888 1.00 61.34 274 VAL A CA 1
ATOM 2126 C C . VAL A 1 274 ? -38.513 6.737 -17.052 1.00 61.34 274 VAL A C 1
ATOM 2128 O O . VAL A 1 274 ? -39.226 6.609 -16.056 1.00 61.34 274 VAL A O 1
ATOM 2131 N N . GLY A 1 275 ? -38.150 7.945 -17.496 1.00 50.09 275 GLY A N 1
ATOM 2132 C CA . GLY A 1 275 ? -38.605 9.209 -16.906 1.00 50.09 275 GLY A CA 1
ATOM 2133 C C . GLY A 1 275 ? -40.087 9.539 -17.141 1.00 50.09 275 GLY A C 1
ATOM 2134 O O . GLY A 1 275 ? -40.619 10.413 -16.465 1.00 50.09 275 GLY A O 1
ATOM 2135 N N . SER A 1 276 ? -40.774 8.834 -18.051 1.00 52.94 276 SER A N 1
ATOM 2136 C CA . SER A 1 276 ? -42.207 9.039 -18.331 1.00 52.94 276 SER A CA 1
ATOM 2137 C C . SER A 1 276 ? -43.152 8.192 -17.463 1.00 52.94 276 SER A C 1
ATOM 2139 O O . SER A 1 276 ? -44.363 8.393 -17.502 1.00 52.94 276 SER A O 1
ATOM 2141 N N . THR A 1 277 ? -42.620 7.269 -16.648 1.00 53.12 277 THR A N 1
ATOM 2142 C CA . THR A 1 277 ? -43.418 6.336 -15.824 1.00 53.12 277 THR A CA 1
ATOM 2143 C C . THR A 1 277 ? -43.465 6.668 -14.329 1.00 53.12 277 THR A C 1
ATOM 2145 O O . THR A 1 277 ? -43.985 5.875 -13.547 1.00 53.12 277 THR A O 1
ATOM 2148 N N . VAL A 1 278 ? -42.957 7.830 -13.903 1.00 49.62 278 VAL A N 1
ATOM 2149 C CA . VAL A 1 278 ? -43.017 8.264 -12.496 1.00 49.62 278 VAL A CA 1
ATOM 2150 C C . VAL A 1 278 ? -43.619 9.666 -12.398 1.00 49.62 278 VAL A C 1
ATOM 2152 O O . VAL A 1 278 ? -42.917 10.636 -12.134 1.00 49.62 278 VAL A O 1
ATOM 2155 N N . ASP A 1 279 ? -44.938 9.760 -12.587 1.00 38.00 279 ASP A N 1
ATOM 2156 C CA . ASP A 1 279 ? -45.742 10.825 -11.978 1.00 38.00 279 ASP A CA 1
ATOM 2157 C C . ASP A 1 279 ? -47.158 10.331 -11.599 1.00 38.00 279 ASP A C 1
ATOM 2159 O O . ASP A 1 279 ? -47.942 9.896 -12.438 1.00 38.00 279 ASP A O 1
ATOM 2163 N N . GLY A 1 280 ? -47.435 10.367 -10.291 1.00 41.12 280 GLY A N 1
ATOM 2164 C CA . GLY A 1 280 ? -48.733 10.638 -9.659 1.00 41.12 280 GLY A CA 1
ATOM 2165 C C . GLY A 1 280 ? -49.995 9.801 -9.947 1.00 41.12 280 GLY A C 1
ATOM 2166 O O . GLY A 1 280 ? -50.788 10.161 -10.807 1.00 41.12 280 GLY A O 1
ATOM 2167 N N . SER A 1 281 ? -50.336 8.909 -8.997 1.00 41.78 281 SER A N 1
ATOM 2168 C CA . SER A 1 281 ? -51.627 8.875 -8.248 1.00 41.78 281 SER A CA 1
ATOM 2169 C C . SER A 1 281 ? -52.461 7.574 -8.235 1.00 41.78 281 SER A C 1
ATOM 2171 O O . SER A 1 281 ? -53.166 7.239 -9.177 1.00 41.78 281 SER A O 1
ATOM 2173 N N . ARG A 1 282 ? -52.538 7.028 -7.008 1.00 37.12 282 ARG A N 1
ATOM 2174 C CA . ARG A 1 282 ? -53.595 6.234 -6.334 1.00 37.12 282 ARG A CA 1
ATOM 2175 C C . ARG A 1 282 ? -53.848 4.751 -6.691 1.00 37.12 282 ARG A C 1
ATOM 2177 O O . ARG A 1 282 ? -53.841 4.371 -7.853 1.00 37.12 282 ARG A O 1
ATOM 2184 N N . PRO A 1 283 ? -54.147 3.923 -5.658 1.00 61.59 283 PRO A N 1
ATOM 2185 C CA . PRO A 1 283 ? -54.344 2.481 -5.778 1.00 61.59 283 PRO A CA 1
ATOM 2186 C C . PRO A 1 283 ? -55.832 2.108 -5.892 1.00 61.59 283 PRO A C 1
ATOM 2188 O O . PRO A 1 283 ? -56.668 2.697 -5.205 1.00 61.59 283 PRO A O 1
ATOM 2191 N N . ALA A 1 284 ? -56.160 1.083 -6.681 1.00 35.66 284 ALA A N 1
ATOM 2192 C CA . ALA A 1 284 ? -57.412 0.340 -6.539 1.00 35.66 284 ALA A CA 1
ATOM 2193 C C . ALA A 1 284 ? -57.374 -1.018 -7.262 1.00 35.66 284 ALA A C 1
ATOM 2195 O O . ALA A 1 284 ? -57.094 -1.086 -8.450 1.00 35.66 284 ALA A O 1
ATOM 2196 N N . SER A 1 285 ? -57.803 -2.045 -6.523 1.00 33.59 285 SER A N 1
ATOM 2197 C CA . SER A 1 285 ? -58.702 -3.112 -6.983 1.00 33.59 285 SER A CA 1
ATOM 2198 C C . SER A 1 285 ? -58.190 -4.191 -7.952 1.00 33.59 285 SER A C 1
ATOM 2200 O O . SER A 1 285 ? -58.137 -4.007 -9.157 1.00 33.59 285 SER A O 1
ATOM 2202 N N . ALA A 1 286 ? -58.009 -5.378 -7.364 1.00 35.06 286 ALA A N 1
ATOM 2203 C CA . ALA A 1 286 ? -58.645 -6.647 -7.738 1.00 35.06 286 ALA A CA 1
ATOM 2204 C C . ALA A 1 286 ? -58.571 -7.163 -9.192 1.00 35.06 286 ALA A C 1
ATOM 2206 O O . ALA A 1 286 ? -59.258 -6.669 -10.076 1.00 35.06 286 ALA A O 1
ATOM 2207 N N . GLY A 1 287 ? -57.966 -8.352 -9.311 1.00 31.72 287 GLY A N 1
ATOM 2208 C CA . GLY A 1 287 ? -58.667 -9.536 -9.818 1.00 31.72 287 GLY A CA 1
ATOM 2209 C C . GLY A 1 287 ? -58.462 -9.913 -11.287 1.00 31.72 287 GLY A C 1
ATOM 2210 O O . GLY A 1 287 ? -58.671 -9.090 -12.163 1.00 31.72 287 GLY A O 1
ATOM 2211 N N . HIS A 1 288 ? -58.239 -11.224 -11.487 1.00 34.19 288 HIS A N 1
ATOM 2212 C CA . HIS A 1 288 ? -58.486 -12.003 -12.717 1.00 34.19 288 HIS A CA 1
ATOM 2213 C C . HIS A 1 288 ? -57.577 -11.665 -13.912 1.00 34.19 288 HIS A C 1
ATOM 2215 O O . HIS A 1 288 ? -57.206 -10.524 -14.121 1.00 34.19 288 HIS A O 1
ATOM 2221 N N . ALA A 1 289 ? -57.191 -12.563 -14.807 1.00 38.00 289 ALA A N 1
ATOM 2222 C CA . ALA A 1 289 ? -57.241 -14.013 -14.977 1.00 38.00 289 ALA A CA 1
ATOM 2223 C C . ALA A 1 289 ? -56.226 -14.264 -16.125 1.00 38.00 289 ALA A C 1
ATOM 2225 O O . ALA A 1 289 ? -56.060 -13.410 -16.991 1.00 38.00 289 ALA A O 1
ATOM 2226 N N . GLU A 1 290 ? -55.344 -15.247 -15.990 1.00 34.50 290 GLU A N 1
ATOM 2227 C CA . GLU A 1 290 ? -55.281 -16.441 -16.850 1.00 34.50 290 GLU A CA 1
ATOM 2228 C C . GLU A 1 290 ? -55.190 -16.260 -18.385 1.00 34.50 290 GLU A C 1
ATOM 2230 O O . GLU A 1 290 ? -56.067 -15.707 -19.039 1.00 34.50 290 GLU A O 1
ATOM 2235 N N . ASN A 1 291 ? -54.177 -16.968 -18.902 1.00 36.38 291 ASN A N 1
ATOM 2236 C CA . ASN A 1 291 ? -54.109 -17.744 -20.145 1.00 36.38 291 ASN A CA 1
ATOM 2237 C C . ASN A 1 291 ? -53.741 -17.076 -21.478 1.00 36.38 291 ASN A C 1
ATOM 2239 O O . ASN A 1 291 ? -54.323 -16.101 -21.940 1.00 36.38 291 ASN A O 1
ATOM 2243 N N . GLY A 1 292 ? -52.769 -17.734 -22.117 1.00 33.75 292 GLY A N 1
ATOM 2244 C CA . GLY A 1 292 ? -52.239 -17.481 -23.450 1.00 33.75 292 GLY A CA 1
ATOM 2245 C C . GLY A 1 292 ? -51.064 -18.420 -23.742 1.00 33.75 292 GLY A C 1
ATOM 2246 O O . GLY A 1 292 ? -49.954 -17.957 -23.983 1.00 33.75 292 GLY A O 1
ATOM 2247 N N . GLU A 1 293 ? -51.298 -19.731 -23.624 1.00 40.97 293 GLU A N 1
ATOM 2248 C CA . GLU A 1 293 ? -50.497 -20.760 -24.298 1.00 40.97 293 GLU A CA 1
ATOM 2249 C C . GLU A 1 293 ? -50.769 -20.745 -25.812 1.00 40.97 293 GLU A C 1
ATOM 2251 O O . GLU A 1 293 ? -51.770 -20.191 -26.260 1.00 40.97 293 GLU A O 1
ATOM 2256 N N . GLU A 1 294 ? -49.896 -21.452 -26.538 1.00 35.44 294 GLU A N 1
ATOM 2257 C CA . GLU A 1 294 ? -49.920 -21.788 -27.971 1.00 35.44 294 GLU A CA 1
ATOM 2258 C C . GLU A 1 294 ? -49.199 -20.802 -28.909 1.00 35.44 294 GLU A C 1
ATOM 2260 O O . GLU A 1 294 ? -49.324 -19.591 -28.812 1.00 35.44 294 GLU A O 1
ATOM 2265 N N . ALA A 1 295 ? -48.430 -21.229 -29.907 1.00 37.66 295 ALA A N 1
ATOM 2266 C CA . ALA A 1 295 ? -47.964 -22.548 -30.306 1.00 37.66 295 ALA A CA 1
ATOM 2267 C C . ALA A 1 295 ? -46.972 -22.374 -31.468 1.00 37.66 295 ALA A C 1
ATOM 2269 O O . ALA A 1 295 ? -46.931 -21.351 -32.147 1.00 37.66 295 ALA A O 1
ATOM 2270 N N . SER A 1 296 ? -46.306 -23.488 -31.755 1.00 35.28 296 SER A N 1
ATOM 2271 C CA . SER A 1 296 ? -45.889 -23.916 -33.086 1.00 35.28 296 SER A CA 1
ATOM 2272 C C . SER A 1 296 ? -44.612 -23.314 -33.658 1.00 35.28 296 SER A C 1
ATOM 2274 O O . SER A 1 296 ? -44.552 -22.206 -34.184 1.00 35.28 296 SER A O 1
ATOM 2276 N N . GLY A 1 297 ? -43.612 -24.192 -33.713 1.00 46.34 297 GLY A N 1
ATOM 2277 C CA . GLY A 1 297 ? -42.592 -24.124 -34.740 1.00 46.34 297 GLY A CA 1
ATOM 2278 C C . GLY A 1 297 ? -43.194 -24.218 -36.141 1.00 46.34 297 GLY A C 1
ATOM 2279 O O . GLY A 1 297 ? -44.214 -24.868 -36.354 1.00 46.34 297 GLY A O 1
ATOM 2280 N N . HIS A 1 298 ? -42.519 -23.557 -37.070 1.00 37.03 298 HIS A N 1
ATOM 2281 C CA . HIS A 1 298 ? -42.272 -23.927 -38.459 1.00 37.03 298 HIS A CA 1
ATOM 2282 C C . HIS A 1 298 ? -41.095 -23.043 -38.886 1.00 37.03 298 HIS A C 1
ATOM 2284 O O . HIS A 1 298 ? -41.173 -21.829 -38.760 1.00 37.03 298 HIS A O 1
ATOM 2290 N N . HIS A 1 299 ? -39.984 -23.648 -39.301 1.00 38.88 299 HIS A N 1
ATOM 2291 C CA . HIS A 1 299 ? -39.338 -23.373 -40.587 1.00 38.88 299 HIS A CA 1
ATOM 2292 C C . HIS A 1 299 ? -38.039 -24.174 -40.689 1.00 38.88 299 HIS A C 1
ATOM 2294 O O . HIS A 1 299 ? -37.019 -23.887 -40.066 1.00 38.88 299 HIS A O 1
ATOM 2300 N N . ALA A 1 300 ? -38.121 -25.215 -41.511 1.00 45.34 300 ALA A N 1
ATOM 2301 C CA . ALA A 1 300 ? -36.977 -25.828 -42.146 1.00 45.34 300 ALA A CA 1
ATOM 2302 C C . ALA A 1 300 ? -36.319 -24.844 -43.131 1.00 45.34 300 ALA A C 1
ATOM 2304 O O . ALA A 1 300 ? -36.977 -23.967 -43.692 1.00 45.34 300 ALA A O 1
ATOM 2305 N N . SER A 1 301 ? -35.040 -25.111 -43.397 1.00 41.88 301 SER A N 1
ATOM 2306 C CA . SER A 1 301 ? -34.195 -24.598 -44.484 1.00 41.88 301 SER A CA 1
ATOM 2307 C C . SER A 1 301 ? -33.691 -23.149 -44.385 1.00 41.88 301 SER A C 1
ATOM 2309 O O . SER A 1 301 ? -34.364 -22.194 -44.748 1.00 41.88 301 SER A O 1
ATOM 2311 N N . GLY A 1 302 ? -32.411 -23.042 -44.004 1.00 41.56 302 GLY A N 1
ATOM 2312 C CA . GLY A 1 302 ? -31.521 -21.945 -44.386 1.00 41.56 302 GLY A CA 1
ATOM 2313 C C . GLY A 1 302 ? -31.046 -21.077 -43.227 1.00 41.56 302 GLY A C 1
ATOM 2314 O O . GLY A 1 302 ? -31.723 -20.115 -42.903 1.00 41.56 302 GLY A O 1
ATOM 2315 N N . ALA A 1 303 ? -29.870 -21.364 -42.643 1.00 41.62 303 ALA A N 1
ATOM 2316 C CA . ALA A 1 303 ? -29.125 -20.366 -41.860 1.00 41.62 303 ALA A CA 1
ATOM 2317 C C . ALA A 1 303 ? -27.735 -20.850 -41.372 1.00 41.62 303 ALA A C 1
ATOM 2319 O O . ALA A 1 303 ? -27.604 -21.286 -40.227 1.00 41.62 303 ALA A O 1
ATOM 2320 N N . PRO A 1 304 ? -26.641 -20.636 -42.128 1.00 53.66 304 PRO A N 1
ATOM 2321 C CA . PRO A 1 304 ? -25.320 -20.432 -41.512 1.00 53.66 304 PRO A CA 1
ATOM 2322 C C . PRO A 1 304 ? -25.319 -19.246 -40.515 1.00 53.66 304 PRO A C 1
ATOM 2324 O O . PRO A 1 304 ? -24.453 -19.161 -39.648 1.00 53.66 304 PRO A O 1
ATOM 2327 N N . SER A 1 305 ? -26.329 -18.367 -40.573 1.00 51.38 305 SER A N 1
ATOM 2328 C CA . SER A 1 305 ? -26.570 -17.274 -39.627 1.00 51.38 305 SER A CA 1
ATOM 2329 C C . SER A 1 305 ? -27.021 -17.730 -38.232 1.00 51.38 305 SER A C 1
ATOM 2331 O O . SER A 1 305 ? -26.703 -17.045 -37.275 1.00 51.38 305 SER A O 1
ATOM 2333 N N . SER A 1 306 ? -27.682 -18.882 -38.061 1.00 58.25 306 SER A N 1
ATOM 2334 C CA . SER A 1 306 ? -28.073 -19.400 -36.733 1.00 58.25 306 SER A CA 1
ATOM 2335 C C . SER A 1 306 ? -26.848 -19.885 -35.953 1.00 58.25 306 SER A C 1
ATOM 2337 O O . SER A 1 306 ? -26.689 -19.545 -34.782 1.00 58.25 306 SER A O 1
ATOM 2339 N N . SER A 1 307 ? -25.936 -20.588 -36.636 1.00 62.56 307 SER A N 1
ATOM 2340 C CA . SER A 1 307 ? -24.658 -21.023 -36.066 1.00 62.56 307 SER A CA 1
ATOM 2341 C C . SER A 1 307 ? -23.695 -19.852 -35.838 1.00 62.56 307 SER A C 1
ATOM 2343 O O . SER A 1 307 ? -22.951 -19.854 -34.863 1.00 62.56 307 SER A O 1
ATOM 2345 N N . LEU A 1 308 ? -23.696 -18.835 -36.707 1.00 77.25 308 LEU A N 1
ATOM 2346 C CA . LEU A 1 308 ? -22.920 -17.610 -36.488 1.00 77.25 308 LEU A CA 1
ATOM 2347 C C . LEU A 1 308 ? -23.475 -16.793 -35.321 1.00 77.25 308 LEU A C 1
ATOM 2349 O O . LEU A 1 308 ? -22.701 -16.342 -34.486 1.00 77.25 308 LEU A O 1
ATOM 2353 N N . LEU A 1 309 ? -24.797 -16.644 -35.218 1.00 80.62 309 LEU A N 1
ATOM 2354 C CA . LEU A 1 309 ? -25.429 -15.952 -34.099 1.00 80.62 309 LEU A CA 1
ATOM 2355 C C . LEU A 1 309 ? -25.195 -16.693 -32.784 1.00 80.62 309 LEU A C 1
ATOM 2357 O O . LEU A 1 309 ? -24.877 -16.024 -31.811 1.00 80.62 309 LEU A O 1
ATOM 2361 N N . SER A 1 310 ? -25.242 -18.033 -32.756 1.00 81.06 310 SER A N 1
ATOM 2362 C CA . SER A 1 310 ? -24.943 -18.819 -31.550 1.00 81.06 310 SER A CA 1
ATOM 2363 C C . SER A 1 310 ? -23.478 -18.685 -31.112 1.00 81.06 310 SER A C 1
ATOM 2365 O O . SER A 1 310 ? -23.187 -18.558 -29.919 1.00 81.06 310 SER A O 1
ATOM 2367 N N . ILE A 1 311 ? -22.546 -18.653 -32.073 1.00 81.38 311 ILE A N 1
ATOM 2368 C CA . ILE A 1 311 ? -21.124 -18.400 -31.816 1.00 81.38 311 ILE A CA 1
ATOM 2369 C C . ILE A 1 311 ? -20.924 -16.963 -31.319 1.00 81.38 311 ILE A C 1
ATOM 2371 O O . ILE A 1 311 ? -20.251 -16.777 -30.308 1.00 81.38 311 ILE A O 1
ATOM 2375 N N . ILE A 1 312 ? -21.553 -15.965 -31.944 1.00 84.50 312 ILE A N 1
ATOM 2376 C CA . ILE A 1 312 ? -21.470 -14.555 -31.539 1.00 84.50 312 ILE A CA 1
ATOM 2377 C C . ILE A 1 312 ? -22.092 -14.338 -30.157 1.00 84.50 312 ILE A C 1
ATOM 2379 O O . ILE A 1 312 ? -21.493 -13.635 -29.348 1.00 84.50 312 ILE A O 1
ATOM 2383 N N . THR A 1 313 ? -23.223 -14.970 -29.821 1.00 83.06 313 THR A N 1
ATOM 2384 C CA . THR A 1 313 ? -23.766 -14.934 -28.454 1.00 83.06 313 THR A CA 1
ATOM 2385 C C . THR A 1 313 ? -22.799 -15.566 -27.470 1.00 83.06 313 THR A C 1
ATOM 2387 O O . THR A 1 313 ? -22.488 -14.938 -26.470 1.00 83.06 313 THR A O 1
ATOM 2390 N N . SER A 1 314 ? -22.212 -16.727 -27.779 1.00 85.19 314 SER A N 1
ATOM 2391 C CA . SER A 1 314 ? -21.238 -17.353 -26.875 1.00 85.19 314 SER A CA 1
ATOM 2392 C C . SER A 1 314 ? -19.968 -16.510 -26.696 1.00 85.19 314 SER A C 1
ATOM 2394 O O . SER A 1 314 ? -19.410 -16.449 -25.603 1.00 85.19 314 SER A O 1
ATOM 2396 N N . GLN A 1 315 ? -19.514 -15.825 -27.751 1.00 84.25 315 GLN A N 1
ATOM 2397 C CA . GLN A 1 315 ? -18.372 -14.917 -27.697 1.00 84.25 315 GLN A CA 1
ATOM 2398 C C . GLN A 1 315 ? -18.716 -13.666 -26.895 1.00 84.25 315 GLN A C 1
ATOM 2400 O O . GLN A 1 315 ? -17.958 -13.303 -26.003 1.00 84.25 315 GLN A O 1
ATOM 2405 N N . ARG A 1 316 ? -19.872 -13.047 -27.148 1.00 90.31 316 ARG A N 1
ATOM 2406 C CA . ARG A 1 316 ? -20.395 -11.915 -26.377 1.00 90.31 316 ARG A CA 1
ATOM 2407 C C . ARG A 1 316 ? -20.528 -12.269 -24.904 1.00 90.31 316 ARG A C 1
ATOM 2409 O O . ARG A 1 316 ? -20.121 -11.477 -24.068 1.00 90.31 316 ARG A O 1
ATOM 2416 N N . ASP A 1 317 ? -21.051 -13.445 -24.587 1.00 85.44 317 ASP A N 1
ATOM 2417 C CA . ASP A 1 317 ? -21.260 -13.876 -23.209 1.00 85.44 317 ASP A CA 1
ATOM 2418 C C . ASP A 1 317 ? -19.907 -14.138 -22.515 1.00 85.44 317 ASP A C 1
ATOM 2420 O O . ASP A 1 317 ? -19.720 -13.752 -21.363 1.00 85.44 317 ASP A O 1
ATOM 2424 N N . ARG A 1 318 ? -18.900 -14.654 -23.240 1.00 91.94 318 ARG A N 1
ATOM 2425 C CA . ARG A 1 318 ? -17.508 -14.758 -22.753 1.00 91.94 318 ARG A CA 1
ATOM 2426 C C . ARG A 1 318 ? -16.832 -13.398 -22.569 1.00 91.94 318 ARG A C 1
ATOM 2428 O O . ARG A 1 318 ? -16.129 -13.201 -21.582 1.00 91.94 318 ARG A O 1
ATOM 2435 N N . PHE A 1 319 ? -17.018 -12.465 -23.503 1.00 90.31 319 PHE A N 1
ATOM 2436 C CA . PHE A 1 319 ? -16.483 -11.107 -23.390 1.00 90.31 319 PHE A CA 1
ATOM 2437 C C . PHE A 1 319 ? -17.151 -10.347 -22.250 1.00 90.31 319 PHE A C 1
ATOM 2439 O O . PHE A 1 319 ? -16.453 -9.690 -21.490 1.00 90.31 319 PHE A O 1
ATOM 2446 N N . ARG A 1 320 ? -18.466 -10.496 -22.079 1.00 94.69 320 ARG A N 1
ATOM 2447 C CA . ARG A 1 320 ? -19.216 -9.937 -20.956 1.00 94.69 320 ARG A CA 1
ATOM 2448 C C . ARG A 1 320 ? -18.710 -10.495 -19.631 1.00 94.69 320 ARG A C 1
ATOM 2450 O O . ARG A 1 320 ? -18.409 -9.705 -18.751 1.00 94.69 320 ARG A O 1
ATOM 2457 N N . GLY A 1 321 ? -18.511 -11.810 -19.534 1.00 90.19 321 GLY A N 1
ATOM 2458 C CA . GLY A 1 321 ? -17.920 -12.428 -18.345 1.00 90.19 321 GLY A CA 1
ATOM 2459 C C . GLY A 1 321 ? -16.502 -11.925 -18.052 1.00 90.19 321 GLY A C 1
ATOM 2460 O O . GLY A 1 321 ? -16.181 -11.634 -16.906 1.00 90.19 321 GLY A O 1
ATOM 2461 N N . ARG A 1 322 ? -15.655 -11.745 -19.077 1.00 94.31 322 ARG A N 1
ATOM 2462 C CA . ARG A 1 322 ? -14.302 -11.188 -18.896 1.00 94.31 322 ARG A CA 1
ATOM 2463 C C . ARG A 1 322 ? -14.320 -9.703 -18.525 1.00 94.31 322 ARG A C 1
ATOM 2465 O O . ARG A 1 322 ? -13.476 -9.280 -17.748 1.00 94.31 322 ARG A O 1
ATOM 2472 N N . VAL A 1 323 ? -15.245 -8.914 -19.068 1.00 92.62 323 VAL A N 1
ATOM 2473 C CA . VAL A 1 323 ? -15.414 -7.499 -18.703 1.00 92.62 323 VAL A CA 1
ATOM 2474 C C . VAL A 1 323 ? -15.915 -7.382 -17.271 1.00 92.62 323 VAL A C 1
ATOM 2476 O O . VAL A 1 323 ? -15.324 -6.638 -16.507 1.00 92.62 323 VAL A O 1
ATOM 2479 N N . GLU A 1 324 ? -16.911 -8.171 -16.876 1.00 93.12 324 GLU A N 1
ATOM 2480 C CA . GLU A 1 324 ? -17.414 -8.217 -15.499 1.00 93.12 324 GLU A CA 1
ATOM 2481 C C . GLU A 1 324 ? -16.321 -8.658 -14.514 1.00 93.12 324 GLU A C 1
ATOM 2483 O O . GLU A 1 324 ? -16.158 -8.057 -13.454 1.00 93.12 324 GLU A O 1
ATOM 2488 N N . GLN A 1 325 ? -15.498 -9.640 -14.896 1.00 93.56 325 GLN A N 1
ATOM 2489 C CA . GLN A 1 325 ? -14.328 -10.037 -14.118 1.00 93.56 325 GLN A CA 1
ATOM 2490 C C . GLN A 1 325 ? -13.304 -8.897 -14.004 1.00 93.56 325 GLN A C 1
ATOM 2492 O O . GLN A 1 325 ? -12.867 -8.592 -12.900 1.00 93.56 325 GLN A O 1
ATOM 2497 N N . LEU A 1 326 ? -12.941 -8.241 -15.110 1.00 92.75 326 LEU A N 1
ATOM 2498 C CA . LEU A 1 326 ? -11.984 -7.128 -15.106 1.00 92.75 326 LEU A CA 1
ATOM 2499 C C . LEU A 1 326 ? -12.517 -5.909 -14.346 1.00 92.75 326 LEU A C 1
ATOM 2501 O O . LEU A 1 326 ? -11.750 -5.220 -13.682 1.00 92.75 326 LEU A O 1
ATOM 2505 N N . GLU A 1 327 ? -13.815 -5.630 -14.420 1.00 93.94 327 GLU A N 1
ATOM 2506 C CA . GLU A 1 327 ? -14.476 -4.584 -13.641 1.00 93.94 327 GLU A CA 1
ATOM 2507 C C . GLU A 1 327 ? -14.477 -4.930 -12.150 1.00 93.94 327 GLU A C 1
ATOM 2509 O O . GLU A 1 327 ? -14.174 -4.062 -11.330 1.00 93.94 327 GLU A O 1
ATOM 2514 N N . GLY A 1 328 ? -14.724 -6.196 -11.803 1.00 95.38 328 GLY A N 1
ATOM 2515 C CA . GLY A 1 328 ? -14.606 -6.719 -10.443 1.00 95.38 328 GLY A CA 1
ATOM 2516 C C . GLY A 1 328 ? -13.179 -6.629 -9.900 1.00 95.38 328 GLY A C 1
ATOM 2517 O O . GLY A 1 328 ? -12.972 -6.127 -8.797 1.00 95.38 328 GLY A O 1
ATOM 2518 N N . GLU A 1 329 ? -12.179 -7.024 -10.689 1.00 95.62 329 GLU A N 1
ATOM 2519 C CA . GLU A 1 329 ? -10.757 -6.898 -10.353 1.00 95.62 329 GLU A CA 1
ATOM 2520 C C . GLU A 1 329 ? -10.353 -5.424 -10.217 1.00 95.62 329 GLU A C 1
ATOM 2522 O O . GLU A 1 329 ? -9.730 -5.043 -9.231 1.00 95.62 329 GLU A O 1
ATOM 2527 N N . MET A 1 330 ? -10.776 -4.551 -11.135 1.00 91.50 330 MET A N 1
ATOM 2528 C CA . MET A 1 330 ? -10.536 -3.106 -11.053 1.00 91.50 330 MET A CA 1
ATOM 2529 C C . MET A 1 330 ? -11.203 -2.473 -9.827 1.00 91.50 330 MET A C 1
ATOM 2531 O O . MET A 1 330 ? -10.623 -1.579 -9.208 1.00 91.50 330 MET A O 1
ATOM 2535 N N . ALA A 1 331 ? -12.414 -2.898 -9.466 1.00 93.25 331 ALA A N 1
ATOM 2536 C CA . ALA A 1 331 ? -13.090 -2.459 -8.249 1.00 93.25 331 ALA A CA 1
ATOM 2537 C C . ALA A 1 331 ? -12.363 -2.971 -6.995 1.00 93.25 331 ALA A C 1
ATOM 2539 O O . ALA A 1 331 ? -12.138 -2.197 -6.064 1.00 93.25 331 ALA A O 1
ATOM 2540 N N . GLY A 1 332 ? -11.911 -4.228 -7.005 1.00 95.94 332 GLY A N 1
ATOM 2541 C CA . GLY A 1 332 ? -11.106 -4.835 -5.946 1.00 95.94 332 GLY A CA 1
ATOM 2542 C C . GLY A 1 332 ? -9.774 -4.113 -5.736 1.00 95.94 332 GLY A C 1
ATOM 2543 O O . GLY A 1 332 ? -9.479 -3.689 -4.621 1.00 95.94 332 GLY A O 1
ATOM 2544 N N . MET A 1 333 ? -9.013 -3.872 -6.807 1.00 92.56 333 MET A N 1
ATOM 2545 C CA . MET A 1 333 ? -7.749 -3.128 -6.767 1.00 92.56 333 MET A CA 1
ATOM 2546 C C . MET A 1 333 ? -7.959 -1.688 -6.296 1.00 92.56 333 MET A C 1
ATOM 2548 O O . MET A 1 333 ? -7.177 -1.180 -5.496 1.00 92.56 333 MET A O 1
ATOM 2552 N N . ARG A 1 334 ? -9.038 -1.021 -6.730 1.00 93.69 334 ARG A N 1
ATOM 2553 C CA . ARG A 1 334 ? -9.397 0.312 -6.215 1.00 93.69 334 ARG A CA 1
ATOM 2554 C C . ARG A 1 334 ? -9.728 0.280 -4.723 1.00 93.69 334 ARG A C 1
ATOM 2556 O O . ARG A 1 334 ? -9.307 1.187 -4.008 1.00 93.69 334 ARG A O 1
ATOM 2563 N N . GLY A 1 335 ? -10.430 -0.751 -4.255 1.00 95.56 335 GLY A N 1
ATOM 2564 C CA . GLY A 1 335 ? -10.716 -0.972 -2.838 1.00 95.56 335 GLY A CA 1
ATOM 2565 C C . GLY A 1 335 ? -9.447 -1.190 -2.013 1.00 95.56 335 GLY A C 1
ATOM 2566 O O . GLY A 1 335 ? -9.249 -0.510 -1.010 1.00 95.56 335 GLY A O 1
ATOM 2567 N N . GLN A 1 336 ? -8.540 -2.055 -2.476 1.00 95.19 336 GLN A N 1
ATOM 2568 C CA . GLN A 1 336 ? -7.236 -2.287 -1.841 1.00 95.19 336 GLN A CA 1
ATOM 2569 C C . GLN A 1 336 ? -6.389 -1.011 -1.796 1.00 95.19 336 GLN A C 1
ATOM 2571 O O . GLN A 1 336 ? -5.779 -0.703 -0.777 1.00 95.19 336 GLN A O 1
ATOM 2576 N N . LEU A 1 337 ? -6.392 -0.225 -2.873 1.00 94.19 337 LEU A N 1
ATOM 2577 C CA . LEU A 1 337 ? -5.657 1.034 -2.946 1.00 94.19 337 LEU A CA 1
ATOM 2578 C C . LEU A 1 337 ? -6.247 2.085 -1.989 1.00 94.19 337 LEU A C 1
ATOM 2580 O O . LEU A 1 337 ? -5.500 2.837 -1.364 1.00 94.19 337 LEU A O 1
ATOM 2584 N N . ALA A 1 338 ? -7.572 2.125 -1.827 1.00 93.69 338 ALA A N 1
ATOM 2585 C CA . ALA A 1 338 ? -8.231 2.972 -0.834 1.00 93.69 338 ALA A CA 1
ATOM 2586 C C . ALA A 1 338 ? -7.913 2.533 0.607 1.00 93.69 338 ALA A C 1
ATOM 2588 O O . ALA A 1 338 ? -7.577 3.384 1.431 1.00 93.69 338 ALA A O 1
ATOM 2589 N N . ALA A 1 339 ? -7.945 1.227 0.892 1.00 94.56 339 ALA A N 1
ATOM 2590 C CA . ALA A 1 339 ? -7.579 0.669 2.193 1.00 94.56 339 ALA A CA 1
ATOM 2591 C C . ALA A 1 339 ? -6.112 0.967 2.541 1.00 94.56 339 ALA A C 1
ATOM 2593 O O . ALA A 1 339 ? -5.842 1.597 3.558 1.00 94.56 339 ALA A O 1
ATOM 2594 N N . ALA A 1 340 ? -5.176 0.668 1.634 1.00 92.00 340 ALA A N 1
ATOM 2595 C CA . ALA A 1 340 ? -3.755 0.954 1.821 1.00 92.00 340 ALA A CA 1
ATOM 2596 C C . ALA A 1 340 ? -3.477 2.453 2.023 1.00 92.00 340 ALA A C 1
ATOM 2598 O O . ALA A 1 340 ? -2.615 2.829 2.814 1.00 92.00 340 ALA A O 1
ATOM 2599 N N . ARG A 1 341 ? -4.218 3.338 1.339 1.00 93.75 341 ARG A N 1
ATOM 2600 C CA . ARG A 1 341 ? -4.132 4.790 1.572 1.00 93.75 341 ARG A CA 1
ATOM 2601 C C . ARG A 1 341 ? -4.623 5.184 2.964 1.00 93.75 341 ARG A C 1
ATOM 2603 O O . ARG A 1 341 ? -3.999 6.044 3.582 1.00 93.75 341 ARG A O 1
ATOM 2610 N N . SER A 1 342 ? -5.710 4.581 3.442 1.00 95.12 342 SER A N 1
ATOM 2611 C CA . SER A 1 342 ? -6.232 4.809 4.792 1.00 95.12 342 SER A CA 1
ATOM 2612 C C . SER A 1 342 ? -5.255 4.314 5.860 1.00 95.12 342 SER A C 1
ATOM 2614 O O . SER A 1 342 ? -4.941 5.060 6.784 1.00 95.12 342 SER A O 1
ATOM 2616 N N . ASP A 1 343 ? -4.701 3.113 5.696 1.00 94.62 343 ASP A N 1
ATOM 2617 C CA . ASP A 1 343 ? -3.715 2.537 6.619 1.00 94.62 343 ASP A CA 1
ATOM 2618 C C . ASP A 1 343 ? -2.444 3.384 6.673 1.00 94.62 343 ASP A C 1
ATOM 2620 O O . ASP A 1 343 ? -1.908 3.663 7.743 1.00 94.62 343 ASP A O 1
ATOM 2624 N N . LEU A 1 344 ? -1.988 3.870 5.517 1.00 93.06 344 LEU A N 1
ATOM 2625 C CA . LEU A 1 344 ? -0.834 4.753 5.422 1.00 93.06 344 LEU A CA 1
ATOM 2626 C C . LEU A 1 344 ? -1.110 6.117 6.075 1.00 93.06 344 LEU A C 1
ATOM 2628 O O . LEU A 1 344 ? -0.225 6.673 6.726 1.00 93.06 344 LEU A O 1
ATOM 2632 N N . ALA A 1 345 ? -2.329 6.650 5.955 1.00 90.62 345 ALA A N 1
ATOM 2633 C CA . ALA A 1 345 ? -2.741 7.856 6.671 1.00 90.62 345 ALA A CA 1
ATOM 2634 C C . ALA A 1 345 ? -2.802 7.630 8.195 1.00 90.62 345 ALA A C 1
ATOM 2636 O O . ALA A 1 345 ? -2.294 8.464 8.946 1.00 90.62 345 ALA A O 1
ATOM 2637 N N . GLY A 1 346 ? -3.337 6.492 8.648 1.00 91.44 346 GLY A N 1
ATOM 2638 C CA . GLY A 1 346 ? -3.367 6.100 10.060 1.00 91.44 346 GLY A CA 1
ATOM 2639 C C . GLY A 1 346 ? -1.964 5.930 10.645 1.00 91.44 346 GLY A C 1
ATOM 2640 O O . GLY A 1 346 ? -1.621 6.575 11.633 1.00 91.44 346 GLY A O 1
ATOM 2641 N N . ALA A 1 347 ? -1.099 5.172 9.968 1.00 89.31 347 ALA A N 1
ATOM 2642 C CA . ALA A 1 347 ? 0.290 4.973 10.374 1.00 89.31 347 ALA A CA 1
ATOM 2643 C C . ALA A 1 347 ? 1.085 6.288 10.413 1.00 89.31 347 ALA A C 1
ATOM 2645 O O . ALA A 1 347 ? 1.914 6.485 11.304 1.00 89.31 347 ALA A O 1
ATOM 2646 N N . ARG A 1 348 ? 0.827 7.220 9.482 1.00 84.25 348 ARG A N 1
ATOM 2647 C CA . ARG A 1 348 ? 1.405 8.574 9.524 1.00 84.25 348 ARG A CA 1
ATOM 2648 C C . ARG A 1 348 ? 0.921 9.357 10.742 1.00 84.25 348 ARG A C 1
ATOM 2650 O O . ARG A 1 348 ? 1.751 9.950 11.427 1.00 84.25 348 ARG A O 1
ATOM 2657 N N . ALA A 1 349 ? -0.378 9.339 11.036 1.00 87.12 349 ALA A N 1
ATOM 2658 C CA . ALA A 1 349 ? -0.932 10.014 12.208 1.00 87.12 349 ALA A CA 1
ATOM 2659 C C . ALA A 1 349 ? -0.345 9.455 13.516 1.00 87.12 349 ALA A C 1
ATOM 2661 O O . ALA A 1 349 ? 0.056 10.218 14.395 1.00 87.12 349 ALA A O 1
ATOM 2662 N N . ASP A 1 350 ? -0.202 8.135 13.622 1.00 90.56 350 ASP A N 1
ATOM 2663 C CA . ASP A 1 350 ? 0.381 7.493 14.802 1.00 90.56 350 ASP A CA 1
ATOM 2664 C C . ASP A 1 350 ? 1.887 7.749 14.921 1.00 90.56 350 ASP A C 1
ATOM 2666 O O . ASP A 1 350 ? 2.390 7.999 16.018 1.00 90.56 350 ASP A O 1
ATOM 2670 N N . SER A 1 351 ? 2.607 7.787 13.796 1.00 85.06 351 SER A N 1
ATOM 2671 C CA . SER A 1 351 ? 4.024 8.174 13.763 1.00 85.06 351 SER A CA 1
ATOM 2672 C C . SER A 1 351 ? 4.232 9.602 14.273 1.00 85.06 351 SER A C 1
ATOM 2674 O O . SER A 1 351 ? 5.193 9.873 14.994 1.00 85.06 351 SER A O 1
ATOM 2676 N N . VAL A 1 352 ? 3.317 10.515 13.939 1.00 88.56 352 VAL A N 1
ATOM 2677 C CA . VAL A 1 352 ? 3.346 11.909 14.400 1.00 88.56 352 VAL A CA 1
ATOM 2678 C C . VAL A 1 352 ? 3.061 11.985 15.897 1.00 88.56 352 VAL A C 1
ATOM 2680 O O . VAL A 1 352 ? 3.860 12.572 16.625 1.00 88.56 352 VAL A O 1
ATOM 2683 N N . LYS A 1 353 ? 2.016 11.308 16.387 1.00 86.75 353 LYS A N 1
ATOM 2684 C CA . LYS A 1 353 ? 1.716 11.221 17.829 1.00 86.75 353 LYS A CA 1
ATOM 2685 C C . LYS A 1 353 ? 2.881 10.630 18.626 1.00 86.75 353 LYS A C 1
ATOM 2687 O O . LYS A 1 353 ? 3.208 11.101 19.717 1.00 86.75 353 LYS A O 1
ATOM 2692 N N . LEU A 1 354 ? 3.541 9.603 18.089 1.00 84.94 354 LEU A N 1
ATOM 2693 C CA . LEU A 1 354 ? 4.711 9.002 18.725 1.00 84.94 354 LEU A CA 1
ATOM 2694 C C . LEU A 1 354 ? 5.886 9.984 18.761 1.00 84.94 354 LEU A C 1
ATOM 2696 O O . LEU A 1 354 ? 6.539 10.121 19.796 1.00 84.94 354 LEU A O 1
ATOM 2700 N N . TYR A 1 355 ? 6.127 10.707 17.666 1.00 82.50 355 TYR A N 1
ATOM 2701 C CA . TYR A 1 355 ? 7.157 11.741 17.602 1.00 82.50 355 TYR A CA 1
ATOM 2702 C C . TYR A 1 355 ? 6.898 12.874 18.604 1.00 82.50 355 TYR A C 1
ATOM 2704 O O . TYR A 1 355 ? 7.820 13.320 19.289 1.00 82.50 355 TYR A O 1
ATOM 2712 N N . GLU A 1 356 ? 5.645 13.297 18.759 1.00 85.00 356 GLU A N 1
ATOM 2713 C CA . GLU A 1 356 ? 5.230 14.269 19.771 1.00 85.00 356 GLU A CA 1
ATOM 2714 C C . GLU A 1 356 ? 5.491 13.768 21.187 1.00 85.00 356 GLU A C 1
ATOM 2716 O O . GLU A 1 356 ? 6.099 14.482 21.987 1.00 85.00 356 GLU A O 1
ATOM 2721 N N . LYS A 1 357 ? 5.108 12.524 21.489 1.00 87.69 357 LYS A N 1
ATOM 2722 C CA . LYS A 1 357 ? 5.323 11.909 22.802 1.00 87.69 357 LYS A CA 1
ATOM 2723 C C . LYS A 1 357 ? 6.808 11.783 23.133 1.00 87.69 357 LYS A C 1
ATOM 2725 O O . LYS A 1 357 ? 7.222 12.158 24.228 1.00 87.69 357 LYS A O 1
ATOM 2730 N N . ILE A 1 358 ? 7.623 11.320 22.184 1.00 82.44 358 ILE A N 1
ATOM 2731 C CA . ILE A 1 358 ? 9.081 11.232 22.344 1.00 82.44 358 ILE A CA 1
ATOM 2732 C C . ILE A 1 358 ? 9.663 12.622 22.587 1.00 82.44 358 ILE A C 1
ATOM 2734 O O . ILE A 1 358 ? 10.441 12.806 23.519 1.00 82.44 358 ILE A O 1
ATOM 2738 N N . ARG A 1 359 ? 9.262 13.629 21.808 1.00 79.94 359 ARG A N 1
ATOM 2739 C CA . ARG A 1 359 ? 9.795 14.988 21.944 1.00 79.94 359 ARG A CA 1
ATOM 2740 C C . ARG A 1 359 ? 9.345 15.673 23.232 1.00 79.94 359 ARG A C 1
ATOM 2742 O O . ARG A 1 359 ? 10.125 16.408 23.839 1.00 79.94 359 ARG A O 1
ATOM 2749 N N . TYR A 1 360 ? 8.112 15.425 23.666 1.00 83.69 360 TYR A N 1
ATOM 2750 C CA . TYR A 1 360 ? 7.608 15.871 24.959 1.00 83.69 360 TYR A CA 1
ATOM 2751 C C . TYR A 1 360 ? 8.426 15.254 26.093 1.00 83.69 360 TYR A C 1
ATOM 2753 O O . TYR A 1 360 ? 8.925 15.988 26.942 1.00 83.69 360 TYR A O 1
ATOM 2761 N N . LEU A 1 361 ? 8.654 13.937 26.060 1.00 85.38 361 LEU A N 1
ATOM 2762 C CA . LEU A 1 361 ? 9.474 13.230 27.046 1.00 85.38 361 LEU A CA 1
ATOM 2763 C C . LEU A 1 361 ? 10.935 13.681 27.020 1.00 85.38 361 LEU A C 1
ATOM 2765 O O . LEU A 1 361 ? 11.515 13.892 28.077 1.00 85.38 361 LEU A O 1
ATOM 2769 N N . GLN A 1 362 ? 11.521 13.916 25.847 1.00 79.56 362 GLN A N 1
ATOM 2770 C CA . GLN A 1 362 ? 12.870 14.470 25.720 1.00 79.56 362 GLN A CA 1
ATOM 2771 C C . GLN A 1 362 ? 12.957 15.874 26.317 1.00 79.56 362 GLN A C 1
ATOM 2773 O O . GLN A 1 362 ? 13.913 16.186 27.019 1.00 79.56 362 GLN A O 1
ATOM 2778 N N . ARG A 1 363 ? 11.957 16.729 26.080 1.00 82.62 363 ARG A N 1
ATOM 2779 C CA . ARG A 1 363 ? 11.923 18.084 26.644 1.00 82.62 363 ARG A CA 1
ATOM 2780 C C . ARG A 1 363 ? 11.672 18.068 28.151 1.00 82.62 363 ARG A C 1
ATOM 2782 O O . ARG A 1 363 ? 12.275 18.863 28.868 1.00 82.62 363 ARG A O 1
ATOM 2789 N N . PHE A 1 364 ? 10.807 17.178 28.624 1.00 81.50 364 PHE A N 1
ATOM 2790 C CA . PHE A 1 364 ? 10.521 16.963 30.039 1.00 81.50 364 PHE A CA 1
ATOM 2791 C C . PHE A 1 364 ? 11.756 16.420 30.766 1.00 81.50 364 PHE A C 1
ATOM 2793 O O . PHE A 1 364 ? 12.186 17.006 31.755 1.00 81.50 364 PHE A O 1
ATOM 2800 N N . SER A 1 365 ? 12.400 15.393 30.207 1.00 74.38 365 SER A N 1
ATOM 2801 C CA . SER A 1 365 ? 13.661 14.832 30.692 1.00 74.38 365 SER A CA 1
ATOM 2802 C C . SER A 1 365 ? 14.782 15.863 30.664 1.00 74.38 365 SER A C 1
ATOM 2804 O O . SER A 1 365 ? 15.475 15.995 31.657 1.00 74.38 365 SER A O 1
ATOM 2806 N N . ALA A 1 366 ? 14.950 16.643 29.593 1.00 73.50 366 ALA A N 1
ATOM 2807 C CA . ALA A 1 366 ? 15.981 17.683 29.525 1.00 73.50 366 ALA A CA 1
ATOM 2808 C C . ALA A 1 366 ? 15.755 18.793 30.565 1.00 73.50 366 ALA A C 1
ATOM 2810 O O . ALA A 1 366 ? 16.710 19.315 31.138 1.00 73.50 366 ALA A O 1
ATOM 2811 N N . LYS A 1 367 ? 14.491 19.141 30.839 1.00 77.56 367 LYS A N 1
ATOM 2812 C CA . LYS A 1 367 ? 14.127 20.111 31.879 1.00 77.56 367 LYS A CA 1
ATOM 2813 C C . LYS A 1 367 ? 14.376 19.558 33.287 1.00 77.56 367 LYS A C 1
ATOM 2815 O O . LYS A 1 367 ? 14.864 20.303 34.128 1.00 77.56 367 LYS A O 1
ATOM 2820 N N . HIS A 1 368 ? 14.098 18.274 33.517 1.00 65.38 368 HIS A N 1
ATOM 2821 C CA . HIS A 1 368 ? 14.374 17.594 34.786 1.00 65.38 368 HIS A CA 1
ATOM 2822 C C . HIS A 1 368 ? 15.870 17.312 35.007 1.00 65.38 368 HIS A C 1
ATOM 2824 O O . HIS A 1 368 ? 16.368 17.495 36.114 1.00 65.38 368 HIS A O 1
ATOM 2830 N N . SER A 1 369 ? 16.626 16.984 33.958 1.00 63.41 369 SER A N 1
ATOM 2831 C CA . SER A 1 369 ? 18.090 16.862 33.998 1.00 63.41 369 SER A CA 1
ATOM 2832 C C . SER A 1 369 ? 18.776 18.188 34.338 1.00 63.41 369 SER A C 1
ATOM 2834 O O . SER A 1 369 ? 19.804 18.189 35.009 1.00 63.41 369 SER A O 1
ATOM 2836 N N . ALA A 1 370 ? 18.204 19.323 33.916 1.00 58.09 370 ALA A N 1
ATOM 2837 C CA . ALA A 1 370 ? 18.710 20.651 34.260 1.00 58.09 370 ALA A CA 1
ATOM 2838 C C . ALA A 1 370 ? 18.394 21.076 35.709 1.00 58.09 370 ALA A C 1
ATOM 2840 O O . ALA A 1 370 ? 19.101 21.926 36.246 1.00 58.09 370 ALA A O 1
ATOM 2841 N N . SER A 1 371 ? 17.351 20.514 36.336 1.00 59.84 371 SER A N 1
ATOM 2842 C CA . SER A 1 371 ? 16.975 20.825 37.723 1.00 59.84 371 SER A CA 1
ATOM 2843 C C . SER A 1 371 ? 17.569 19.873 38.763 1.00 59.84 371 SER A C 1
ATOM 2845 O O . SER A 1 371 ? 17.752 20.299 39.895 1.00 59.84 371 SER A O 1
ATOM 2847 N N . ASP A 1 372 ? 17.860 18.619 38.398 1.00 50.31 372 ASP A N 1
ATOM 2848 C CA . ASP A 1 372 ? 18.217 17.553 39.355 1.00 50.31 372 ASP A CA 1
ATOM 2849 C C . ASP A 1 372 ? 19.624 16.956 39.137 1.00 50.31 372 ASP A C 1
ATOM 2851 O O . ASP A 1 372 ? 19.983 15.939 39.718 1.00 50.31 372 ASP A O 1
ATOM 2855 N N . GLY A 1 373 ? 20.444 17.549 38.258 1.00 52.22 373 GLY A N 1
ATOM 2856 C CA . GLY A 1 373 ? 21.824 17.097 38.003 1.00 52.22 373 GLY A CA 1
ATOM 2857 C C . GLY A 1 373 ? 21.953 15.687 37.402 1.00 52.22 373 GLY A C 1
ATOM 2858 O O . GLY A 1 373 ? 23.067 15.193 37.228 1.00 52.22 373 GLY A O 1
ATOM 2859 N N . PHE A 1 374 ? 20.837 15.035 37.062 1.00 48.38 374 PHE A N 1
ATOM 2860 C CA . PHE A 1 374 ? 20.808 13.678 36.528 1.00 48.38 374 PHE A CA 1
ATOM 2861 C C . PHE A 1 374 ? 21.115 13.664 35.024 1.00 48.38 374 PHE A C 1
ATOM 2863 O O . PHE A 1 374 ? 20.330 14.143 34.195 1.00 48.38 374 PHE A O 1
ATOM 2870 N N . GLN A 1 375 ? 22.272 13.105 34.663 1.00 52.47 375 GLN A N 1
ATOM 2871 C CA . GLN A 1 375 ? 22.743 12.998 33.283 1.00 52.47 375 GLN A CA 1
ATOM 2872 C C . GLN A 1 375 ? 22.112 11.769 32.606 1.00 52.47 375 GLN A C 1
ATOM 2874 O O . GLN A 1 375 ? 22.545 10.637 32.808 1.00 52.47 375 GLN A O 1
ATOM 2879 N N . VAL A 1 376 ? 21.064 11.988 31.807 1.00 51.22 376 VAL A N 1
ATOM 2880 C CA . VAL A 1 376 ? 20.408 10.931 31.019 1.00 51.22 376 VAL A CA 1
ATOM 2881 C C . VAL A 1 376 ? 21.216 10.671 29.747 1.00 51.22 376 VAL A C 1
ATOM 2883 O O . VAL A 1 376 ? 21.463 11.590 28.965 1.00 51.22 376 VAL A O 1
ATOM 2886 N N . VAL A 1 377 ? 21.619 9.417 29.535 1.00 49.91 377 VAL A N 1
ATOM 2887 C CA . VAL A 1 377 ? 22.289 8.950 28.312 1.00 49.91 377 VAL A CA 1
ATOM 2888 C C . VAL A 1 377 ? 21.324 9.090 27.132 1.00 49.91 377 VAL A C 1
ATOM 2890 O O . VAL A 1 377 ? 20.288 8.429 27.088 1.00 49.91 377 VAL A O 1
ATOM 2893 N N . GLN A 1 378 ? 21.649 9.970 26.182 1.00 48.47 378 GLN A N 1
ATOM 2894 C CA . GLN A 1 378 ? 20.920 10.083 24.919 1.00 48.47 378 GLN A CA 1
ATOM 2895 C C . GLN A 1 378 ? 21.231 8.866 24.045 1.00 48.47 378 GLN A C 1
ATOM 2897 O O . GLN A 1 378 ? 22.393 8.580 23.763 1.00 48.47 378 GLN A O 1
ATOM 2902 N N . VAL A 1 379 ? 20.188 8.149 23.629 1.00 44.31 379 VAL A N 1
ATOM 2903 C CA . VAL A 1 379 ? 20.282 7.056 22.658 1.00 44.31 379 VAL A CA 1
ATOM 2904 C C . VAL A 1 379 ? 19.641 7.547 21.367 1.00 44.31 379 VAL A C 1
ATOM 2906 O O . VAL A 1 379 ? 18.419 7.674 21.290 1.00 44.31 379 VAL A O 1
ATOM 2909 N N . ASP A 1 380 ? 20.472 7.858 20.377 1.00 51.03 380 ASP A N 1
ATOM 2910 C CA . ASP A 1 380 ? 20.021 8.109 19.010 1.00 51.03 380 ASP A CA 1
ATOM 2911 C C . ASP A 1 380 ? 19.814 6.779 18.261 1.00 51.03 380 ASP A C 1
ATOM 2913 O O . ASP A 1 380 ? 20.243 5.711 18.705 1.00 51.03 380 ASP A O 1
ATOM 2917 N N . SER A 1 381 ? 19.136 6.844 17.111 1.00 52.47 381 SER A N 1
ATOM 2918 C CA . SER A 1 381 ? 18.618 5.715 16.317 1.00 52.47 381 SER A CA 1
ATOM 2919 C C . SER A 1 381 ? 19.660 4.746 15.723 1.00 52.47 381 SER A C 1
ATOM 2921 O O . SER A 1 381 ? 19.290 3.901 14.915 1.00 52.47 381 SER A O 1
ATOM 2923 N N . GLU A 1 382 ? 20.932 4.830 16.120 1.00 44.31 382 GLU A N 1
ATOM 2924 C CA . GLU A 1 382 ? 22.021 3.942 15.672 1.00 44.31 382 GLU A CA 1
ATOM 2925 C C . GLU A 1 382 ? 22.692 3.149 16.814 1.00 44.31 382 GLU A C 1
ATOM 2927 O O . GLU A 1 382 ? 23.655 2.420 16.588 1.00 44.31 382 GLU A O 1
ATOM 2932 N N . GLY A 1 383 ? 22.164 3.213 18.042 1.00 39.72 383 GLY A N 1
ATOM 2933 C CA . GLY A 1 383 ? 22.726 2.494 19.190 1.00 39.72 383 GLY A CA 1
ATOM 2934 C C . GLY A 1 383 ? 23.745 3.309 19.997 1.00 39.72 383 GLY A C 1
ATOM 2935 O O . GLY A 1 383 ? 24.039 4.463 19.699 1.00 39.72 383 GLY A O 1
ATOM 2936 N N . VAL A 1 384 ? 24.209 2.722 21.106 1.00 36.28 384 VAL A N 1
ATOM 2937 C CA . VAL A 1 384 ? 24.862 3.409 22.237 1.00 36.28 384 VAL A CA 1
ATOM 2938 C C . VAL A 1 384 ? 26.147 4.141 21.824 1.00 36.28 384 VAL A C 1
ATOM 2940 O O . VAL A 1 384 ? 27.187 3.523 21.602 1.00 36.28 384 VAL A O 1
ATOM 2943 N N . ALA A 1 385 ? 26.110 5.476 21.808 1.00 38.53 385 ALA A N 1
ATOM 2944 C CA . ALA A 1 385 ? 27.308 6.301 21.705 1.00 38.53 385 ALA A CA 1
ATOM 2945 C C . ALA A 1 385 ? 28.029 6.360 23.066 1.00 38.53 385 ALA A C 1
ATOM 2947 O O . ALA A 1 385 ? 27.510 6.904 24.042 1.00 38.53 385 ALA A O 1
ATOM 2948 N N . HIS A 1 386 ? 29.245 5.812 23.137 1.00 34.69 386 HIS A N 1
ATOM 2949 C CA . HIS A 1 386 ? 30.127 5.982 24.294 1.00 34.69 386 HIS A CA 1
ATOM 2950 C C . HIS A 1 386 ? 30.523 7.463 24.470 1.00 34.69 386 HIS A C 1
ATOM 2952 O O . HIS A 1 386 ? 30.864 8.125 23.483 1.00 34.69 386 HIS A O 1
ATOM 2958 N N . PRO A 1 387 ? 30.544 7.999 25.707 1.00 38.91 387 PRO A N 1
ATOM 2959 C CA . PRO A 1 387 ? 30.985 9.366 25.941 1.00 38.91 387 PRO A CA 1
ATOM 2960 C C . PRO A 1 387 ? 32.483 9.496 25.631 1.00 38.91 387 PRO A C 1
ATOM 2962 O O . PRO A 1 387 ? 33.316 8.747 26.146 1.00 38.91 387 PRO A O 1
ATOM 2965 N N . LYS A 1 388 ? 32.830 10.459 24.769 1.00 32.25 388 LYS A N 1
ATOM 2966 C CA . LYS A 1 388 ? 34.220 10.812 24.455 1.00 32.25 388 LYS A CA 1
ATOM 2967 C C . LYS A 1 388 ? 34.919 11.326 25.714 1.00 32.25 388 LYS A C 1
ATOM 2969 O O . LYS A 1 388 ? 34.412 12.213 26.395 1.00 32.25 388 LYS A O 1
ATOM 2974 N N . ALA A 1 389 ? 36.098 10.766 25.973 1.00 32.19 389 ALA A N 1
ATOM 2975 C CA . ALA A 1 389 ? 36.981 11.115 27.073 1.00 32.19 389 ALA A CA 1
ATOM 2976 C C . ALA A 1 389 ? 37.277 12.624 27.116 1.00 32.19 389 ALA A C 1
ATOM 2978 O O . ALA A 1 389 ? 37.953 13.158 26.236 1.00 32.19 389 ALA A O 1
ATOM 2979 N N . SER A 1 390 ? 36.816 13.299 28.168 1.00 34.62 390 SER A N 1
ATOM 2980 C CA . SER A 1 390 ? 37.376 14.576 28.595 1.00 34.62 390 SER A CA 1
ATOM 2981 C C . SER A 1 390 ? 38.537 14.310 29.551 1.00 34.62 390 SER A C 1
ATOM 2983 O O . SER A 1 390 ? 38.431 13.596 30.549 1.00 34.62 390 SER A O 1
ATOM 2985 N N . GLN A 1 391 ? 39.691 14.858 29.184 1.00 33.56 391 GLN A N 1
ATOM 2986 C CA . GLN A 1 391 ? 40.911 14.845 29.971 1.00 33.56 391 GLN A CA 1
ATOM 2987 C C . GLN A 1 391 ? 40.703 15.488 31.350 1.00 33.56 391 GLN A C 1
ATOM 2989 O O . GLN A 1 391 ? 40.217 16.607 31.456 1.00 33.56 391 GLN A O 1
ATOM 2994 N N . GLN A 1 392 ? 41.206 14.775 32.360 1.00 32.44 392 GLN A N 1
ATOM 2995 C CA . GLN A 1 392 ? 41.906 15.295 33.538 1.00 32.44 392 GLN A CA 1
ATOM 2996 C C . GLN A 1 392 ? 41.135 16.256 34.461 1.00 32.44 392 GLN A C 1
ATOM 2998 O O . GLN A 1 392 ? 41.133 17.461 34.265 1.00 32.44 392 GLN A O 1
ATOM 3003 N N . HIS A 1 393 ? 40.692 15.739 35.610 1.00 28.67 393 HIS A N 1
ATOM 3004 C CA . HIS A 1 393 ? 41.279 16.171 36.882 1.00 28.67 393 HIS A CA 1
ATOM 3005 C C . HIS A 1 393 ? 41.127 15.090 37.966 1.00 28.67 393 HIS A C 1
ATOM 3007 O O . HIS A 1 393 ? 40.048 14.757 38.436 1.00 28.67 393 HIS A O 1
ATOM 3013 N N . ARG A 1 394 ? 42.292 14.524 38.288 1.00 29.64 394 ARG A N 1
ATOM 3014 C CA . ARG A 1 394 ? 42.766 13.942 39.550 1.00 29.64 394 ARG A CA 1
ATOM 3015 C C . ARG A 1 394 ? 41.855 14.164 40.772 1.00 29.64 394 ARG A C 1
ATOM 3017 O O . ARG A 1 394 ? 41.589 15.314 41.097 1.00 29.64 394 ARG A O 1
ATOM 3024 N N . LEU A 1 395 ? 41.520 13.071 41.470 1.00 34.34 395 LEU A N 1
ATOM 3025 C CA . LEU A 1 395 ? 41.645 12.806 42.926 1.00 34.34 395 LEU A CA 1
ATOM 3026 C C . LEU A 1 395 ? 40.813 11.537 43.238 1.00 34.34 395 LEU A C 1
ATOM 3028 O O . LEU A 1 395 ? 39.603 11.524 43.082 1.00 34.34 395 LEU A O 1
ATOM 3032 N N . GLN A 1 396 ? 41.454 10.373 43.345 1.00 29.28 396 GLN A N 1
ATOM 3033 C CA . GLN A 1 396 ? 41.974 9.768 44.582 1.00 29.28 396 GLN A CA 1
ATOM 3034 C C . GLN A 1 396 ? 40.884 9.037 45.387 1.00 29.28 396 GLN A C 1
ATOM 3036 O O . GLN A 1 396 ? 40.162 9.624 46.183 1.00 29.28 396 GLN A O 1
ATOM 3041 N N . CYS A 1 397 ? 40.804 7.724 45.157 1.00 28.75 397 CYS A N 1
ATOM 3042 C CA . CYS A 1 397 ? 39.986 6.780 45.910 1.00 28.75 397 CYS A CA 1
ATOM 3043 C C . CYS A 1 397 ? 40.649 6.414 47.251 1.00 28.75 397 CYS A C 1
ATOM 3045 O O . CYS A 1 397 ? 41.850 6.150 47.304 1.00 28.75 397 CYS A O 1
ATOM 3047 N N . GLY A 1 398 ? 39.828 6.324 48.296 1.00 29.98 398 GLY A N 1
ATOM 3048 C CA . GLY A 1 398 ? 40.056 5.628 49.565 1.00 29.98 398 GLY A CA 1
ATOM 3049 C C . GLY A 1 398 ? 38.696 5.128 50.093 1.00 29.98 398 GLY A C 1
ATOM 3050 O O . GLY A 1 398 ? 37.677 5.673 49.671 1.00 29.98 398 GLY A O 1
ATOM 3051 N N . PRO A 1 399 ? 38.635 4.053 50.899 1.00 41.31 399 PRO A N 1
ATOM 3052 C CA . PRO A 1 399 ? 37.660 2.984 50.665 1.00 41.31 399 PRO A CA 1
ATOM 3053 C C . PRO A 1 399 ? 36.504 2.901 51.689 1.00 41.31 399 PRO A C 1
ATOM 3055 O O . PRO A 1 399 ? 36.679 3.255 52.845 1.00 41.31 399 PRO A O 1
ATOM 3058 N N . VAL A 1 400 ? 35.387 2.302 51.241 1.00 29.70 400 VAL A N 1
ATOM 3059 C CA . VAL A 1 400 ? 34.337 1.583 52.013 1.00 29.70 400 VAL A CA 1
ATOM 3060 C C . VAL A 1 400 ? 33.420 2.403 52.945 1.00 29.70 400 VAL A C 1
ATOM 3062 O O . VAL A 1 400 ? 33.871 2.923 53.953 1.00 29.70 400 VAL A O 1
ATOM 3065 N N . HIS A 1 401 ? 32.100 2.372 52.689 1.00 27.25 401 HIS A N 1
ATOM 3066 C CA . HIS A 1 401 ? 31.101 1.786 53.610 1.00 27.25 401 HIS A CA 1
ATOM 3067 C C . HIS A 1 401 ? 29.740 1.623 52.908 1.00 27.25 401 HIS A C 1
ATOM 3069 O O . HIS A 1 401 ? 29.206 2.574 52.341 1.00 27.25 401 HIS A O 1
ATOM 3075 N N . ILE A 1 402 ? 29.199 0.405 52.935 1.00 34.84 402 ILE A N 1
ATOM 3076 C CA . ILE A 1 402 ? 27.795 0.092 52.647 1.00 34.84 402 ILE A CA 1
ATOM 3077 C C . ILE A 1 402 ? 27.109 0.056 54.008 1.00 34.84 402 ILE A C 1
ATOM 3079 O O . ILE A 1 402 ? 27.584 -0.677 54.867 1.00 34.84 402 ILE A O 1
ATOM 3083 N N . ASP A 1 403 ? 25.995 0.769 54.180 1.00 29.03 403 ASP A N 1
ATOM 3084 C CA . ASP A 1 403 ? 25.038 0.451 55.241 1.00 29.03 403 ASP A CA 1
ATOM 3085 C C . ASP A 1 403 ? 23.607 0.429 54.712 1.00 29.03 403 ASP A C 1
ATOM 3087 O O . ASP A 1 403 ? 23.111 1.363 54.081 1.00 29.03 403 ASP A O 1
ATOM 3091 N N . LEU A 1 404 ? 22.974 -0.703 54.996 1.00 28.33 404 LEU A N 1
ATOM 3092 C CA . LEU A 1 404 ? 21.565 -1.004 54.842 1.00 28.33 404 LEU A CA 1
ATOM 3093 C C . LEU A 1 404 ? 20.844 -0.678 56.157 1.00 28.33 404 LEU A C 1
ATOM 3095 O O . LEU A 1 404 ? 21.224 -1.188 57.206 1.00 28.33 404 LEU A O 1
ATOM 3099 N N . GLY A 1 405 ? 19.717 0.029 56.055 1.00 26.72 405 GLY A N 1
ATOM 3100 C CA . GLY A 1 405 ? 18.571 -0.134 56.956 1.00 26.72 405 GLY A CA 1
ATOM 3101 C C . GLY A 1 405 ? 18.386 0.904 58.069 1.00 26.72 405 GLY A C 1
ATOM 3102 O O . GLY A 1 405 ? 19.337 1.371 58.681 1.00 26.72 405 GLY A O 1
ATOM 3103 N N . GLY A 1 406 ? 17.112 1.184 58.378 1.00 25.62 406 GLY A N 1
ATOM 3104 C CA . GLY A 1 406 ? 16.709 1.652 59.710 1.00 25.62 406 GLY A CA 1
ATOM 3105 C C . GLY A 1 406 ? 15.734 2.830 59.761 1.00 25.62 406 GLY A C 1
ATOM 3106 O O . GLY A 1 406 ? 16.147 3.976 59.831 1.00 25.62 406 GLY A O 1
ATOM 3107 N N . SER A 1 407 ? 14.438 2.500 59.773 1.00 29.77 407 SER A N 1
ATOM 3108 C CA . SER A 1 407 ? 13.324 3.127 60.515 1.00 29.77 407 SER A CA 1
ATOM 3109 C C . SER A 1 407 ? 13.543 4.439 61.295 1.00 29.77 407 SER A C 1
ATOM 3111 O O . SER A 1 407 ? 14.407 4.507 62.165 1.00 29.77 407 SER A O 1
ATOM 3113 N N . GLY A 1 408 ? 12.588 5.372 61.169 1.00 27.62 408 GLY A N 1
ATOM 3114 C CA . GLY A 1 408 ? 12.310 6.351 62.229 1.00 27.62 408 GLY A CA 1
ATOM 3115 C C . GLY A 1 408 ? 11.566 7.616 61.789 1.00 27.62 408 GLY A C 1
ATOM 3116 O O . GLY A 1 408 ? 12.187 8.606 61.428 1.00 27.62 408 GLY A O 1
ATOM 3117 N N . SER A 1 409 ? 10.234 7.612 61.893 1.00 27.73 409 SER A N 1
ATOM 3118 C CA . SER A 1 409 ? 9.456 8.802 62.307 1.00 27.73 409 SER A CA 1
ATOM 3119 C C . SER A 1 409 ? 9.843 9.164 63.764 1.00 27.73 409 SER A C 1
ATOM 3121 O O . SER A 1 409 ? 10.333 8.253 64.438 1.00 27.73 409 SER A O 1
ATOM 3123 N N . PRO A 1 410 ? 9.618 10.389 64.313 1.00 45.38 410 PRO A N 1
ATOM 3124 C CA . PRO A 1 410 ? 8.383 11.173 64.145 1.00 45.38 410 PRO A CA 1
ATOM 3125 C C . PRO A 1 410 ? 8.482 12.731 64.184 1.00 45.38 410 PRO A C 1
ATOM 3127 O O . PRO A 1 410 ? 9.450 13.314 64.651 1.00 45.38 410 PRO A O 1
ATOM 3130 N N . GLU A 1 411 ? 7.424 13.373 63.664 1.00 29.53 411 GLU A N 1
ATOM 3131 C CA . GLU A 1 411 ? 6.616 14.440 64.308 1.00 29.53 411 GLU A CA 1
ATOM 3132 C C . GLU A 1 411 ? 7.276 15.752 64.801 1.00 29.53 411 GLU A C 1
ATOM 3134 O O . GLU A 1 411 ? 8.059 15.755 65.745 1.00 29.53 411 GLU A O 1
ATOM 3139 N N . ARG A 1 412 ? 6.833 16.901 64.249 1.00 33.00 412 ARG A N 1
ATOM 3140 C CA . ARG A 1 412 ? 6.034 17.938 64.958 1.00 33.00 412 ARG A CA 1
ATOM 3141 C C . ARG A 1 412 ? 5.847 19.238 64.156 1.00 33.00 412 ARG A C 1
ATOM 3143 O O . ARG A 1 412 ? 6.801 19.825 63.662 1.00 33.00 412 ARG A O 1
ATOM 3150 N N . ASP A 1 413 ? 4.579 19.650 64.093 1.00 28.20 413 ASP A N 1
ATOM 3151 C CA . ASP A 1 413 ? 4.003 20.976 64.377 1.00 28.20 413 ASP A CA 1
ATOM 3152 C C . ASP A 1 413 ? 4.757 22.268 64.015 1.00 28.20 413 ASP A C 1
ATOM 3154 O O . ASP A 1 413 ? 5.795 22.579 64.587 1.00 28.20 413 ASP A O 1
ATOM 3158 N N . ALA A 1 414 ? 4.107 23.127 63.213 1.00 31.22 414 ALA A N 1
ATOM 3159 C CA . ALA A 1 414 ? 3.532 24.399 63.696 1.00 31.22 414 ALA A CA 1
ATOM 3160 C C . ALA A 1 414 ? 2.986 25.274 62.542 1.00 31.22 414 ALA A C 1
ATOM 3162 O O . ALA A 1 414 ? 3.714 25.773 61.688 1.00 31.22 414 ALA A O 1
ATOM 3163 N N . ARG A 1 415 ? 1.671 25.520 62.569 1.00 27.75 415 ARG A N 1
ATOM 3164 C CA . ARG A 1 415 ? 1.004 26.736 62.046 1.00 27.75 415 ARG A CA 1
ATOM 3165 C C . ARG A 1 415 ? 1.093 27.830 63.142 1.00 27.75 415 ARG A C 1
ATOM 3167 O O . ARG A 1 415 ? 1.485 27.486 64.255 1.00 27.75 415 ARG A O 1
ATOM 3174 N N . PRO A 1 416 ? 0.523 29.046 63.001 1.00 51.81 416 PRO A N 1
ATOM 3175 C CA . PRO A 1 416 ? 0.233 29.924 61.851 1.00 51.81 416 PRO A CA 1
ATOM 3176 C C . PRO A 1 416 ? 0.760 31.368 62.112 1.00 51.81 416 PRO A C 1
ATOM 3178 O O . PRO A 1 416 ? 1.282 31.636 63.187 1.00 51.81 416 PRO A O 1
ATOM 3181 N N . GLN A 1 417 ? 0.541 32.335 61.204 1.00 30.66 417 GLN A N 1
ATOM 3182 C CA . GLN A 1 417 ? -0.185 33.585 61.535 1.00 30.66 417 GLN A CA 1
ATOM 3183 C C . GLN A 1 417 ? -0.390 34.534 60.339 1.00 30.66 417 GLN A C 1
ATOM 3185 O O . GLN A 1 417 ? 0.363 34.547 59.372 1.00 30.66 417 GLN A O 1
ATOM 3190 N N . VAL A 1 418 ? -1.485 35.289 60.449 1.00 31.61 418 VAL A N 1
ATOM 3191 C CA . VAL A 1 418 ? -2.121 36.219 59.505 1.00 31.61 418 VAL A CA 1
ATOM 3192 C C . VAL A 1 418 ? -1.896 37.653 59.999 1.00 31.61 418 VAL A C 1
ATOM 3194 O O . VAL A 1 418 ? -1.942 37.877 61.205 1.00 31.61 418 VAL A O 1
ATOM 3197 N N . GLY A 1 419 ? -1.768 38.638 59.102 1.00 29.66 419 GLY A N 1
ATOM 3198 C CA . GLY A 1 419 ? -1.966 40.055 59.447 1.00 29.66 419 GLY A CA 1
ATOM 3199 C C . GLY A 1 419 ? -1.529 41.056 58.363 1.00 29.66 419 GLY A C 1
ATOM 3200 O O . GLY A 1 419 ? -0.667 40.708 57.570 1.00 29.66 419 GLY A O 1
ATOM 3201 N N . PRO A 1 420 ? -2.133 42.263 58.282 1.00 53.56 420 PRO A N 1
ATOM 3202 C CA . PRO A 1 420 ? -2.711 42.791 57.033 1.00 53.56 420 PRO A CA 1
ATOM 3203 C C . PRO A 1 420 ? -2.260 44.234 56.668 1.00 53.56 420 PRO A C 1
ATOM 3205 O O . PRO A 1 420 ? -1.302 44.740 57.243 1.00 53.56 420 PRO A O 1
ATOM 3208 N N . SER A 1 421 ? -3.028 44.911 55.786 1.00 29.83 421 SER A N 1
ATOM 3209 C CA . SER A 1 421 ? -3.009 46.352 55.395 1.00 29.83 421 SER A CA 1
ATOM 3210 C C . SER A 1 421 ? -2.116 46.701 54.184 1.00 29.83 421 SER A C 1
ATOM 3212 O O . SER A 1 421 ? -1.071 46.097 54.009 1.00 29.83 421 SER A O 1
ATOM 3214 N N . ALA A 1 422 ? -2.414 47.625 53.263 1.00 31.45 422 ALA A N 1
ATOM 3215 C CA . ALA A 1 422 ? -3.532 48.532 52.984 1.00 31.45 422 ALA A CA 1
ATOM 3216 C C . ALA A 1 422 ? -3.408 49.020 51.512 1.00 31.45 422 ALA A C 1
ATOM 3218 O O . ALA A 1 422 ? -2.320 49.033 50.941 1.00 31.45 422 ALA A O 1
ATOM 3219 N N . SER A 1 423 ? -4.519 49.437 50.899 1.00 30.27 423 SER A N 1
ATOM 3220 C CA . SER A 1 423 ? -4.584 50.256 49.662 1.00 30.27 423 SER A CA 1
ATOM 3221 C C . SER A 1 423 ? -4.673 51.761 50.047 1.00 30.27 423 SER A C 1
ATOM 3223 O O . SER A 1 423 ? -4.731 52.011 51.252 1.00 30.27 423 SER A O 1
ATOM 3225 N N . PRO A 1 424 ? -4.800 52.780 49.149 1.00 49.78 424 PRO A N 1
ATOM 3226 C CA . PRO A 1 424 ? -4.872 52.782 47.676 1.00 49.78 424 PRO A CA 1
ATOM 3227 C C . PRO A 1 424 ? -4.145 53.974 46.965 1.00 49.78 424 PRO A C 1
ATOM 3229 O O . PRO A 1 424 ? -3.603 54.880 47.589 1.00 49.78 424 PRO A O 1
ATOM 3232 N N . SER A 1 425 ? -4.298 54.025 45.630 1.00 32.25 425 SER A N 1
ATOM 3233 C CA . SER A 1 425 ? -4.570 55.228 44.803 1.00 32.25 425 SER A CA 1
ATOM 3234 C C . SER A 1 425 ? -3.453 55.896 43.951 1.00 32.25 425 SER A C 1
ATOM 3236 O O . SER A 1 425 ? -2.547 56.545 44.451 1.00 32.25 425 SER A O 1
ATOM 3238 N N . GLN A 1 426 ? -3.647 55.797 42.620 1.00 33.56 426 GLN A N 1
ATOM 3239 C CA . GLN A 1 426 ? -3.721 56.873 41.596 1.00 33.56 426 GLN A CA 1
ATOM 3240 C C . GLN A 1 426 ? -2.849 56.709 40.322 1.00 33.56 426 GLN A C 1
ATOM 3242 O O . GLN A 1 426 ? -1.641 56.900 40.321 1.00 33.56 426 GLN A O 1
ATOM 3247 N N . LEU A 1 427 ? -3.553 56.415 39.214 1.00 33.41 427 LEU A N 1
ATOM 3248 C CA . LEU A 1 427 ? -3.486 57.017 37.865 1.00 33.41 427 LEU A CA 1
ATOM 3249 C C . LEU A 1 427 ? -2.115 57.360 37.231 1.00 33.41 427 LEU A C 1
ATOM 3251 O O . LEU A 1 427 ? -1.549 58.403 37.536 1.00 33.41 427 LEU A O 1
ATOM 3255 N N . ARG A 1 428 ? -1.735 56.642 36.152 1.00 33.16 428 ARG A N 1
ATOM 3256 C CA . ARG A 1 428 ? -1.661 57.201 34.772 1.00 33.16 428 ARG A CA 1
ATOM 3257 C C . ARG A 1 428 ? -1.373 56.128 33.711 1.00 33.16 428 ARG A C 1
ATOM 3259 O O . ARG A 1 428 ? -0.418 55.369 33.818 1.00 33.16 428 ARG A O 1
ATOM 3266 N N . ALA A 1 429 ? -2.173 56.123 32.647 1.00 35.78 429 ALA A N 1
ATOM 3267 C CA . ALA A 1 429 ? -2.008 55.277 31.470 1.00 35.78 429 ALA A CA 1
ATOM 3268 C C . ALA A 1 429 ? -0.928 55.805 30.504 1.00 35.78 429 ALA A C 1
ATOM 3270 O O . ALA A 1 429 ? -0.874 57.005 30.230 1.00 35.78 429 ALA A O 1
ATOM 3271 N N . ARG A 1 430 ? -0.138 54.889 29.922 1.00 34.97 430 ARG A N 1
ATOM 3272 C CA . ARG A 1 430 ? 0.489 54.997 28.588 1.00 34.97 430 ARG A CA 1
ATOM 3273 C C . ARG A 1 430 ? 0.788 53.585 28.039 1.00 34.97 430 ARG A C 1
ATOM 3275 O O . ARG A 1 430 ? 1.092 52.699 28.834 1.00 34.97 430 ARG A O 1
ATOM 3282 N N . PRO A 1 431 ? 0.676 53.344 26.717 1.00 43.88 431 PRO A N 1
ATOM 3283 C CA . PRO A 1 431 ? 0.578 51.997 26.161 1.00 43.88 431 PRO A CA 1
ATOM 3284 C C . PRO A 1 431 ? 1.963 51.371 25.964 1.00 43.88 431 PRO A C 1
ATOM 3286 O O . PRO A 1 431 ? 2.799 51.904 25.234 1.00 43.88 431 PRO A O 1
ATOM 3289 N N . ALA A 1 432 ? 2.196 50.217 26.586 1.00 35.03 432 ALA A N 1
ATOM 3290 C CA . ALA A 1 432 ? 3.375 49.398 26.342 1.00 35.03 432 ALA A CA 1
ATOM 3291 C C . ALA A 1 432 ? 2.977 48.149 25.550 1.00 35.03 432 ALA A C 1
ATOM 3293 O O . ALA A 1 432 ? 2.141 47.356 25.975 1.00 35.03 432 ALA A O 1
ATOM 3294 N N . ARG A 1 433 ? 3.601 48.020 24.376 1.00 39.62 433 ARG A N 1
ATOM 3295 C CA . ARG A 1 433 ? 3.604 46.857 23.484 1.00 39.62 433 ARG A CA 1
ATOM 3296 C C . ARG A 1 433 ? 3.610 45.533 24.253 1.00 39.62 433 ARG A C 1
ATOM 3298 O O . ARG A 1 433 ? 4.479 45.316 25.097 1.00 39.62 433 ARG A O 1
ATOM 3305 N N . GLN A 1 434 ? 2.698 44.646 23.853 1.00 35.56 434 GLN A N 1
ATOM 3306 C CA . GLN A 1 434 ? 2.667 43.222 24.182 1.00 35.56 434 GLN A CA 1
ATOM 3307 C C . GLN A 1 434 ? 4.074 42.612 24.151 1.00 35.56 434 GLN A C 1
ATOM 3309 O O . GLN A 1 434 ? 4.672 42.403 23.096 1.00 35.56 434 GLN A O 1
ATOM 3314 N N . ARG A 1 435 ? 4.593 42.304 25.339 1.00 34.75 435 ARG A N 1
ATOM 3315 C CA . ARG A 1 435 ? 5.526 41.199 25.543 1.00 34.75 435 ARG A CA 1
ATOM 3316 C C . ARG A 1 435 ? 4.681 40.057 26.086 1.00 34.75 435 ARG A C 1
ATOM 3318 O O . ARG A 1 435 ? 3.962 40.253 27.060 1.00 34.75 435 ARG A O 1
ATOM 3325 N N . SER A 1 436 ? 4.739 38.906 25.423 1.00 38.47 436 SER A N 1
ATOM 3326 C CA . SER A 1 436 ? 4.039 37.693 25.832 1.00 38.47 436 SER A CA 1
ATOM 3327 C C . SER A 1 436 ? 4.434 37.322 27.261 1.00 38.47 436 SER A C 1
ATOM 3329 O O . SER A 1 436 ? 5.589 36.966 27.514 1.00 38.47 436 SER A O 1
ATOM 3331 N N . ALA A 1 437 ? 3.484 37.419 28.183 1.00 33.44 437 ALA A N 1
ATOM 3332 C CA . ALA A 1 437 ? 3.581 36.780 29.480 1.00 33.44 437 ALA A CA 1
ATOM 3333 C C . ALA A 1 437 ? 3.074 35.344 29.324 1.00 33.44 437 ALA A C 1
ATOM 3335 O O . ALA A 1 437 ? 1.950 35.113 28.884 1.00 33.44 437 ALA A O 1
ATOM 3336 N N . CYS A 1 438 ? 3.946 34.390 29.631 1.00 43.97 438 CYS A N 1
ATOM 3337 C CA . CYS A 1 438 ? 3.571 33.008 29.868 1.00 43.97 438 CYS A CA 1
ATOM 3338 C C . CYS A 1 438 ? 2.705 32.925 31.134 1.00 43.97 438 CYS A C 1
ATOM 3340 O O . CYS A 1 438 ? 2.975 33.639 32.097 1.00 43.97 438 CYS A O 1
ATOM 3342 N N . PHE A 1 439 ? 1.769 31.974 31.121 1.00 40.00 439 PHE A N 1
ATOM 3343 C CA . PHE A 1 439 ? 0.874 31.557 32.206 1.00 40.00 439 PHE A CA 1
ATOM 3344 C C . PHE A 1 439 ? -0.308 32.485 32.517 1.00 40.00 439 PHE A C 1
ATOM 3346 O O . PHE A 1 439 ? -0.240 33.372 33.361 1.00 40.00 439 PHE A O 1
ATOM 3353 N N . GLY A 1 440 ? -1.436 32.168 31.883 1.00 29.00 440 GLY A N 1
ATOM 3354 C CA . GLY A 1 440 ? -2.774 32.524 32.331 1.00 29.00 440 GLY A CA 1
ATOM 3355 C C . GLY A 1 440 ? -3.724 31.408 31.910 1.00 29.00 440 GLY A C 1
ATOM 3356 O O . GLY A 1 440 ? -3.777 31.086 30.733 1.00 29.00 440 GLY A O 1
ATOM 3357 N N . PHE A 1 441 ? -4.355 30.791 32.905 1.00 38.00 441 PHE A N 1
ATOM 3358 C CA . PHE A 1 441 ? -5.494 29.871 32.862 1.00 38.00 441 PHE A CA 1
ATOM 3359 C C . PHE A 1 441 ? -6.352 30.014 31.590 1.00 38.00 441 PHE A C 1
ATOM 3361 O O . PHE A 1 441 ? -6.903 31.085 31.348 1.00 38.00 441 PHE A O 1
ATOM 3368 N N . VAL A 1 442 ? -6.424 28.951 30.786 1.00 34.62 442 VAL A N 1
ATOM 3369 C CA . VAL A 1 442 ? -7.206 28.894 29.545 1.00 34.62 442 VAL A CA 1
ATOM 3370 C C . VAL A 1 442 ? -8.387 27.957 29.782 1.00 34.62 442 VAL A C 1
ATOM 3372 O O . VAL A 1 442 ? -8.205 26.816 30.206 1.00 34.62 442 VAL A O 1
ATOM 3375 N N . GLU A 1 443 ? -9.589 28.495 29.586 1.00 37.94 443 GLU A N 1
ATOM 3376 C CA . GLU A 1 443 ? -10.845 27.749 29.529 1.00 37.94 443 GLU A CA 1
ATOM 3377 C C . GLU A 1 443 ? -10.783 26.700 28.406 1.00 37.94 443 GLU A C 1
ATOM 3379 O O . GLU A 1 443 ? -10.110 26.890 27.396 1.00 37.94 443 GLU A O 1
ATOM 3384 N N . ALA A 1 444 ? -11.468 25.574 28.603 1.00 45.44 444 ALA A N 1
ATOM 3385 C CA . ALA A 1 444 ? -11.290 24.316 27.870 1.00 45.44 444 ALA A CA 1
ATOM 3386 C C . ALA A 1 444 ? -11.543 24.353 26.342 1.00 45.44 444 ALA A C 1
ATOM 3388 O O . ALA A 1 444 ? -11.325 23.340 25.683 1.00 45.44 444 ALA A O 1
ATOM 3389 N N . ASP A 1 445 ? -11.946 25.488 25.769 1.00 43.78 445 ASP A N 1
ATOM 3390 C CA . ASP A 1 445 ? -12.298 25.615 24.348 1.00 43.78 445 ASP A CA 1
ATOM 3391 C C . ASP A 1 445 ? -11.107 26.007 23.437 1.00 43.78 445 ASP A C 1
ATOM 3393 O O . ASP A 1 445 ? -11.186 25.862 22.219 1.00 43.78 445 ASP A O 1
ATOM 3397 N N . ASP A 1 446 ? -9.970 26.445 23.997 1.00 44.66 446 ASP A N 1
ATOM 3398 C CA . ASP A 1 446 ? -8.788 26.902 23.231 1.00 44.66 446 ASP A CA 1
ATOM 3399 C C . ASP A 1 446 ? -7.660 25.846 23.109 1.00 44.66 446 ASP A C 1
ATOM 3401 O O . ASP A 1 446 ? -6.671 26.064 22.396 1.00 44.66 446 ASP A O 1
ATOM 3405 N N . GLU A 1 447 ? -7.768 24.688 23.775 1.00 48.88 447 GLU A N 1
ATOM 3406 C CA . GLU A 1 447 ? -6.732 23.642 23.703 1.00 48.88 447 GLU A CA 1
ATOM 3407 C C . GLU A 1 447 ? -6.660 22.983 22.312 1.00 48.88 447 GLU A C 1
ATOM 3409 O O . GLU A 1 447 ? -5.561 22.751 21.800 1.00 48.88 447 GLU A O 1
ATOM 3414 N N . GLU A 1 448 ? -7.793 22.768 21.634 1.00 48.69 448 GLU A N 1
ATOM 3415 C CA . GLU A 1 448 ? -7.836 22.116 20.312 1.00 48.69 448 GLU A CA 1
ATOM 3416 C C . GLU A 1 448 ? -7.078 22.908 19.227 1.00 48.69 448 GLU A C 1
ATOM 3418 O O . GLU A 1 448 ? -6.369 22.335 18.394 1.00 48.69 448 GLU A O 1
ATOM 3423 N N . ALA A 1 449 ? -7.151 24.243 19.261 1.00 52.88 449 ALA A N 1
ATOM 3424 C CA . ALA A 1 449 ? -6.483 25.105 18.285 1.00 52.88 449 ALA A CA 1
ATOM 3425 C C . ALA A 1 449 ? -4.956 25.150 18.484 1.00 52.88 449 ALA A C 1
ATOM 3427 O O . ALA A 1 449 ? -4.189 25.202 17.514 1.00 52.88 449 ALA A O 1
ATOM 3428 N N . VAL A 1 450 ? -4.493 25.103 19.737 1.00 55.38 450 VAL A N 1
ATOM 3429 C CA . VAL A 1 450 ? -3.060 25.066 20.070 1.00 55.38 450 VAL A CA 1
ATOM 3430 C C . VAL A 1 450 ? -2.464 23.692 19.760 1.00 55.38 450 VAL A C 1
ATOM 3432 O O . VAL A 1 450 ? -1.343 23.629 19.239 1.00 55.38 450 VAL A O 1
ATOM 3435 N N . HIS A 1 451 ? -3.215 22.613 20.005 1.00 54.66 451 HIS A N 1
ATOM 3436 C CA . HIS A 1 451 ? -2.839 21.255 19.614 1.00 54.66 451 HIS A CA 1
ATOM 3437 C C . HIS A 1 451 ? -2.729 21.119 18.090 1.00 54.66 451 HIS A C 1
ATOM 3439 O O . HIS A 1 451 ? -1.664 20.740 17.611 1.00 54.66 451 HIS A O 1
ATOM 3445 N N . SER A 1 452 ? -3.712 21.592 17.319 1.00 67.12 452 SER A N 1
ATOM 3446 C CA . SER A 1 452 ? -3.669 21.595 15.844 1.00 67.12 452 SER A CA 1
ATOM 3447 C C . SER A 1 452 ? -2.485 22.394 15.268 1.00 67.12 452 SER A C 1
ATOM 3449 O O . SER A 1 452 ? -1.790 21.952 14.347 1.00 67.12 452 SER A O 1
ATOM 3451 N N . ALA A 1 453 ? -2.165 23.560 15.841 1.00 70.31 453 ALA A N 1
ATOM 3452 C CA . ALA A 1 453 ? -1.012 24.353 15.410 1.00 70.31 453 ALA A CA 1
ATOM 3453 C C . ALA A 1 453 ? 0.337 23.696 15.762 1.00 70.31 453 ALA A C 1
ATOM 3455 O O . ALA A 1 453 ? 1.334 23.895 15.057 1.00 70.31 453 ALA A O 1
ATOM 3456 N N . ALA A 1 454 ? 0.397 22.941 16.860 1.00 67.12 454 ALA A N 1
ATOM 3457 C CA . ALA A 1 454 ? 1.564 22.150 17.228 1.00 67.12 454 ALA A CA 1
ATOM 3458 C C . ALA A 1 454 ? 1.706 20.920 16.315 1.00 67.12 454 ALA A C 1
ATOM 3460 O O . ALA A 1 454 ? 2.791 20.712 15.769 1.00 67.12 454 ALA A O 1
ATOM 3461 N N . GLU A 1 455 ? 0.614 20.200 16.059 1.00 67.56 455 GLU A N 1
ATOM 3462 C CA . GLU A 1 455 ? 0.529 19.057 15.141 1.00 67.56 455 GLU A CA 1
ATOM 3463 C C . GLU A 1 455 ? 1.008 19.440 13.741 1.00 67.56 455 GLU A C 1
ATOM 3465 O O . GLU A 1 455 ? 1.891 18.792 13.186 1.00 67.56 455 GLU A O 1
ATOM 3470 N N . GLN A 1 456 ? 0.543 20.566 13.194 1.00 73.88 456 GLN A N 1
ATOM 3471 C CA . GLN A 1 456 ? 0.998 21.063 11.890 1.00 73.88 456 GLN A CA 1
ATOM 3472 C C . GLN A 1 456 ? 2.504 21.359 11.855 1.00 73.88 456 GLN A C 1
ATOM 3474 O O . GLN A 1 456 ? 3.167 21.139 10.839 1.00 73.88 456 GLN A O 1
ATOM 3479 N N . ARG A 1 457 ? 3.086 21.844 12.959 1.00 73.75 457 ARG A N 1
ATOM 3480 C CA . ARG A 1 457 ? 4.537 22.090 13.049 1.00 73.75 457 ARG A CA 1
ATOM 3481 C C . ARG A 1 457 ? 5.327 20.787 13.113 1.00 73.75 457 ARG A C 1
ATOM 3483 O O . ARG A 1 457 ? 6.426 20.729 12.559 1.00 73.75 457 ARG A O 1
ATOM 3490 N N . TYR A 1 458 ? 4.796 19.764 13.776 1.00 72.50 458 TYR A N 1
ATOM 3491 C CA . TYR A 1 458 ? 5.442 18.458 13.874 1.00 72.50 458 TYR A CA 1
ATOM 3492 C C . TYR A 1 458 ? 5.288 17.637 12.596 1.00 72.50 458 TYR A C 1
ATOM 3494 O O . TYR A 1 458 ? 6.287 17.093 12.131 1.00 72.50 458 TYR A O 1
ATOM 3502 N N . LEU A 1 459 ? 4.112 17.658 11.967 1.00 74.19 459 LEU A N 1
ATOM 3503 C CA . LEU A 1 459 ? 3.861 17.124 10.627 1.00 74.19 459 LEU A CA 1
ATOM 3504 C C . LEU A 1 459 ? 4.838 17.715 9.614 1.00 74.19 459 LEU A C 1
ATOM 3506 O O . LEU A 1 459 ? 5.564 16.979 8.955 1.00 74.19 459 LEU A O 1
ATOM 3510 N N . LYS A 1 460 ? 4.961 19.045 9.571 1.00 74.69 460 LYS A N 1
ATOM 3511 C CA . LYS A 1 460 ? 5.883 19.723 8.653 1.00 74.69 460 LYS A CA 1
ATOM 3512 C C . LYS A 1 460 ? 7.350 19.362 8.909 1.00 74.69 460 LYS A C 1
ATOM 3514 O O . LYS A 1 460 ? 8.131 19.242 7.969 1.00 74.69 460 LYS A O 1
ATOM 3519 N N . ALA A 1 461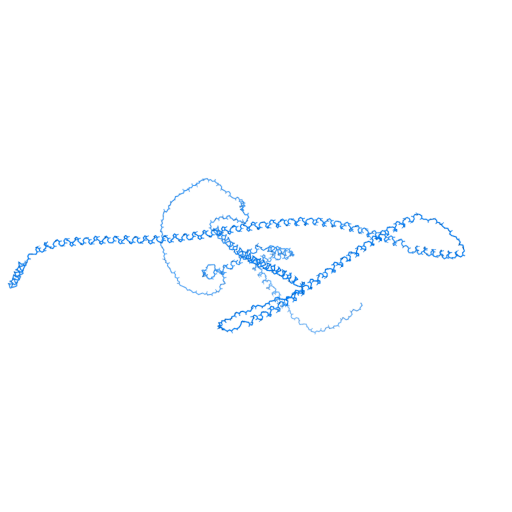 ? 7.742 19.188 10.172 1.00 72.94 461 ALA A N 1
ATOM 3520 C CA . ALA A 1 461 ? 9.093 18.755 10.530 1.00 72.94 461 ALA A CA 1
ATOM 3521 C C . ALA A 1 461 ? 9.352 17.275 10.191 1.00 72.94 461 ALA A C 1
ATOM 3523 O O . ALA A 1 461 ? 10.476 16.925 9.841 1.00 72.94 461 ALA A O 1
ATOM 3524 N N . TYR A 1 462 ? 8.332 16.421 10.287 1.00 70.38 462 TYR A N 1
ATOM 3525 C CA . TYR A 1 462 ? 8.385 15.017 9.893 1.00 70.38 462 TYR A CA 1
ATOM 3526 C C . TYR A 1 462 ? 8.477 14.888 8.366 1.00 70.38 462 TYR A C 1
ATOM 3528 O O . TYR A 1 462 ? 9.429 14.301 7.863 1.00 70.38 462 TYR A O 1
ATOM 3536 N N . GLU A 1 463 ? 7.581 15.529 7.614 1.00 75.69 463 GLU A N 1
ATOM 3537 C CA . GLU A 1 463 ? 7.573 15.529 6.142 1.00 75.69 463 GLU A CA 1
ATOM 3538 C C . GLU A 1 463 ? 8.875 16.071 5.543 1.00 75.69 463 GLU A C 1
ATOM 3540 O O . GLU A 1 463 ? 9.386 15.524 4.566 1.00 75.69 463 GLU A O 1
ATOM 3545 N N . ALA A 1 464 ? 9.471 17.093 6.165 1.00 73.00 464 ALA A N 1
ATOM 3546 C CA . ALA A 1 464 ? 10.768 17.620 5.752 1.00 73.00 464 ALA A CA 1
ATOM 3547 C C . ALA A 1 464 ? 11.912 16.595 5.878 1.00 73.00 464 ALA A C 1
ATOM 3549 O O . ALA A 1 464 ? 12.868 16.680 5.114 1.00 73.00 464 ALA A O 1
ATOM 3550 N N . ARG A 1 465 ? 11.824 15.625 6.806 1.00 69.69 465 ARG A N 1
ATOM 3551 C CA . ARG A 1 465 ? 12.828 14.552 6.959 1.00 69.69 465 ARG A CA 1
ATOM 3552 C C . ARG A 1 465 ? 12.644 13.404 5.964 1.00 69.69 465 ARG A C 1
ATOM 3554 O O . ARG A 1 465 ? 13.605 12.690 5.716 1.00 69.69 465 ARG A O 1
ATOM 3561 N N . PHE A 1 466 ? 11.449 13.227 5.400 1.00 63.78 466 PHE A N 1
ATOM 3562 C CA . PHE A 1 466 ? 11.149 12.152 4.441 1.00 63.78 466 PHE A CA 1
ATOM 3563 C C . PHE A 1 466 ? 11.123 12.613 2.980 1.00 63.78 466 PHE A C 1
ATOM 3565 O O . PHE A 1 466 ? 10.945 11.786 2.089 1.00 63.78 466 PHE A O 1
ATOM 3572 N N . ASN A 1 467 ? 11.287 13.909 2.707 1.00 74.00 467 ASN A N 1
ATOM 3573 C CA . ASN A 1 467 ? 11.313 14.421 1.344 1.00 74.00 467 ASN A CA 1
ATOM 3574 C C . ASN A 1 467 ? 12.711 14.225 0.713 1.00 74.00 467 ASN A C 1
ATOM 3576 O O . ASN A 1 467 ? 13.643 14.938 1.096 1.00 74.00 467 ASN A O 1
ATOM 3580 N N . PRO A 1 468 ? 12.871 13.333 -0.288 1.00 66.88 468 PRO A N 1
ATOM 3581 C CA . PRO A 1 468 ? 14.166 13.039 -0.911 1.00 66.88 468 PRO A CA 1
ATOM 3582 C C . PRO A 1 468 ? 14.766 14.237 -1.666 1.00 66.88 468 PRO A C 1
ATOM 3584 O O . PRO A 1 468 ? 15.954 14.244 -1.972 1.00 66.88 468 PRO A O 1
ATOM 3587 N N . PHE A 1 469 ? 13.969 15.275 -1.945 1.00 69.31 469 PHE A N 1
ATOM 3588 C CA . PHE A 1 469 ? 14.417 16.486 -2.634 1.00 69.31 469 PHE A CA 1
ATOM 3589 C C . PHE A 1 469 ? 14.744 17.649 -1.695 1.00 69.31 469 PHE A C 1
ATOM 3591 O O . PHE A 1 469 ? 15.286 18.647 -2.161 1.00 69.31 469 PHE A O 1
ATOM 3598 N N . ALA A 1 470 ? 14.453 17.559 -0.393 1.00 71.50 470 ALA A N 1
ATOM 3599 C CA . ALA A 1 470 ? 14.757 18.647 0.540 1.00 71.50 470 ALA A CA 1
ATOM 3600 C C . ALA A 1 470 ? 16.273 18.835 0.712 1.00 71.50 470 ALA A C 1
ATOM 3602 O O . ALA A 1 470 ? 16.768 19.961 0.703 1.00 71.50 470 ALA A O 1
ATOM 3603 N N . GLU A 1 471 ? 17.015 17.732 0.802 1.00 68.88 471 GLU A N 1
ATOM 3604 C CA . GLU A 1 471 ? 18.478 17.745 0.867 1.00 68.88 471 GLU A CA 1
ATOM 3605 C C . GLU A 1 471 ? 19.093 18.186 -0.468 1.00 68.88 471 GLU A C 1
ATOM 3607 O O . GLU A 1 471 ? 20.017 18.999 -0.491 1.00 68.88 471 GLU A O 1
ATOM 3612 N N . PHE A 1 472 ? 18.508 17.750 -1.589 1.00 76.44 472 PHE A N 1
ATOM 3613 C CA . PHE A 1 472 ? 18.917 18.195 -2.919 1.00 76.44 472 PHE A CA 1
ATOM 3614 C C . PHE A 1 472 ? 18.706 19.703 -3.108 1.00 76.44 472 PHE A C 1
ATOM 3616 O O . PHE A 1 472 ? 19.645 20.392 -3.493 1.00 76.44 472 PHE A O 1
ATOM 3623 N N . GLN A 1 473 ? 17.535 20.246 -2.764 1.00 76.00 473 GLN A N 1
ATOM 3624 C CA . GLN A 1 473 ? 17.249 21.684 -2.855 1.00 76.00 473 GLN A CA 1
ATOM 3625 C C . GLN A 1 473 ? 18.177 22.509 -1.958 1.00 76.00 473 GLN A C 1
ATOM 3627 O O . GLN A 1 473 ? 18.718 23.516 -2.404 1.00 76.00 473 GLN A O 1
ATOM 3632 N N . GLN A 1 474 ? 18.448 22.058 -0.730 1.00 74.88 474 GLN A N 1
ATOM 3633 C CA . GLN A 1 474 ? 19.425 22.720 0.142 1.00 74.88 474 GLN A CA 1
ATOM 3634 C C . GLN A 1 474 ? 20.840 22.670 -0.448 1.00 74.88 474 GLN A C 1
ATOM 3636 O O . GLN A 1 474 ? 21.569 23.662 -0.406 1.00 74.88 474 GLN A O 1
ATOM 3641 N N . SER A 1 475 ? 21.233 21.539 -1.040 1.00 77.38 475 SER A N 1
ATOM 3642 C CA . SER A 1 475 ? 22.525 21.400 -1.716 1.00 77.38 475 SER A CA 1
ATOM 3643 C C . SER A 1 475 ? 22.622 22.275 -2.970 1.00 77.38 475 SER A C 1
ATOM 3645 O O . SER A 1 475 ? 23.683 22.845 -3.235 1.00 77.38 475 SER A O 1
ATOM 3647 N N . GLU A 1 476 ? 21.520 22.455 -3.701 1.00 78.12 476 GLU A N 1
ATOM 3648 C CA . GLU A 1 476 ? 21.427 23.299 -4.889 1.00 78.12 476 GLU A CA 1
ATOM 3649 C C . GLU A 1 476 ? 21.480 24.782 -4.508 1.00 78.12 476 GLU A C 1
ATOM 3651 O O . GLU A 1 476 ? 22.231 25.539 -5.115 1.00 78.12 476 GLU A O 1
ATOM 3656 N N . GLU A 1 477 ? 20.781 25.203 -3.451 1.00 75.00 477 GLU A N 1
ATOM 3657 C CA . GLU A 1 477 ? 20.865 26.562 -2.902 1.00 75.00 477 GLU A CA 1
ATOM 3658 C C . GLU A 1 477 ? 22.279 26.882 -2.408 1.00 75.00 477 GLU A C 1
ATOM 3660 O O . GLU A 1 477 ? 22.824 27.947 -2.703 1.00 75.00 477 GLU A O 1
ATOM 3665 N N . VAL A 1 478 ? 22.922 25.943 -1.709 1.00 76.31 478 VAL A N 1
ATOM 3666 C CA . VAL A 1 478 ? 24.321 26.078 -1.289 1.00 76.31 478 VAL A CA 1
ATOM 3667 C C . VAL A 1 478 ? 25.249 26.123 -2.501 1.00 76.31 478 VAL A C 1
ATOM 3669 O O . VAL A 1 478 ? 26.197 26.906 -2.504 1.00 76.31 478 VAL A O 1
ATOM 3672 N N . SER A 1 479 ? 24.983 25.336 -3.542 1.00 78.31 479 SER A N 1
ATOM 3673 C CA . SER A 1 479 ? 25.770 25.326 -4.781 1.00 78.31 479 SER A CA 1
ATOM 3674 C C . SER A 1 479 ? 25.575 26.605 -5.591 1.00 78.31 479 SER A C 1
ATOM 3676 O O . SER A 1 479 ? 26.543 27.128 -6.129 1.00 78.31 479 SER A O 1
ATOM 3678 N N . ARG A 1 480 ? 24.371 27.182 -5.573 1.00 76.00 480 ARG A N 1
ATOM 3679 C CA . ARG A 1 480 ? 24.021 28.474 -6.173 1.00 76.00 480 ARG A CA 1
AT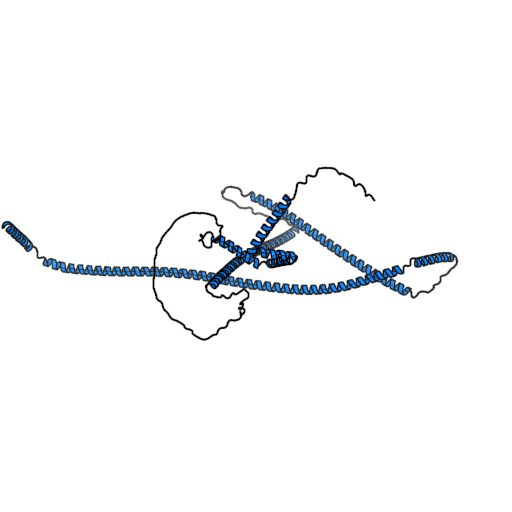OM 3680 C C . ARG A 1 480 ? 24.684 29.630 -5.434 1.00 76.00 480 ARG A C 1
ATOM 3682 O O . ARG A 1 480 ? 25.258 30.520 -6.048 1.00 76.00 480 ARG A O 1
ATOM 3689 N N . VAL A 1 481 ? 24.714 29.585 -4.102 1.00 75.19 481 VAL A N 1
ATOM 3690 C CA . VAL A 1 481 ? 25.509 30.524 -3.294 1.00 75.19 481 VAL A CA 1
ATOM 3691 C C . VAL A 1 481 ? 27.012 30.293 -3.509 1.00 75.19 481 VAL A C 1
ATOM 3693 O O . VAL A 1 481 ? 27.815 31.225 -3.411 1.00 75.19 481 VAL A O 1
ATOM 3696 N N . LYS A 1 482 ? 27.419 29.065 -3.861 1.00 75.88 482 LYS A N 1
ATOM 3697 C CA . LYS A 1 482 ? 28.796 28.733 -4.239 1.00 75.88 482 LYS A CA 1
ATOM 3698 C C . LYS A 1 482 ? 29.149 29.040 -5.708 1.00 75.88 482 LYS A C 1
ATOM 3700 O O . LYS A 1 482 ? 30.331 29.072 -6.044 1.00 75.88 482 LYS A O 1
ATOM 3705 N N . SER A 1 483 ? 28.188 29.303 -6.579 1.00 79.62 483 SER A N 1
ATOM 3706 C CA . SER A 1 483 ? 28.457 29.732 -7.954 1.00 79.62 483 SER A CA 1
ATOM 3707 C C . SER A 1 483 ? 28.523 31.254 -8.080 1.00 79.62 483 SER A C 1
ATOM 3709 O O . SER A 1 483 ? 28.899 31.761 -9.131 1.00 79.62 483 SER A O 1
ATOM 3711 N N . LEU A 1 484 ? 28.193 31.994 -7.014 1.00 76.88 484 LEU A N 1
ATOM 3712 C CA . LEU A 1 484 ? 28.280 33.452 -7.005 1.00 76.88 484 LEU A CA 1
ATOM 3713 C C . LEU A 1 484 ? 29.741 33.939 -7.045 1.00 76.88 484 LEU A C 1
ATOM 3715 O O . LEU A 1 484 ? 30.628 33.305 -6.447 1.00 76.88 484 LEU A O 1
ATOM 3719 N N . PRO A 1 485 ? 30.001 35.086 -7.697 1.00 80.25 485 PRO A N 1
ATOM 3720 C CA . PRO A 1 485 ? 31.308 35.726 -7.688 1.00 80.25 485 PRO A CA 1
ATOM 3721 C C . PRO A 1 485 ? 31.824 35.946 -6.260 1.00 80.25 485 PRO A C 1
ATOM 3723 O O . PRO A 1 485 ? 31.058 36.184 -5.324 1.00 80.25 485 PRO A O 1
ATOM 3726 N N . VAL A 1 486 ? 33.144 35.881 -6.070 1.00 76.38 486 VAL A N 1
ATOM 3727 C CA . VAL A 1 486 ? 33.772 35.976 -4.736 1.00 76.38 486 VAL A CA 1
ATOM 3728 C C . VAL A 1 486 ? 33.418 37.292 -4.024 1.00 76.38 486 VAL A C 1
ATOM 3730 O O . VAL A 1 486 ? 33.238 37.298 -2.806 1.00 76.38 486 VAL A O 1
ATOM 3733 N N . HIS A 1 487 ? 33.232 38.385 -4.775 1.00 79.69 487 HIS A N 1
ATOM 3734 C CA . HIS A 1 487 ? 32.798 39.675 -4.230 1.00 79.69 487 HIS A CA 1
ATOM 3735 C C . HIS A 1 487 ? 31.354 39.638 -3.710 1.00 79.69 487 HIS A C 1
ATOM 3737 O O . HIS A 1 487 ? 31.105 40.083 -2.593 1.00 79.69 487 HIS A O 1
ATOM 3743 N N . ASP A 1 488 ? 30.426 39.018 -4.441 1.00 79.56 488 ASP A N 1
ATOM 3744 C CA . ASP A 1 488 ? 29.030 38.874 -4.009 1.00 79.56 488 ASP A CA 1
ATOM 3745 C C . ASP A 1 488 ? 28.897 37.999 -2.764 1.00 79.56 488 ASP A C 1
ATOM 3747 O O . ASP A 1 488 ? 28.106 38.288 -1.868 1.00 79.56 488 ASP A O 1
ATOM 3751 N N . ARG A 1 489 ? 29.727 36.961 -2.637 1.00 79.50 489 ARG A N 1
ATOM 3752 C CA . ARG A 1 489 ? 29.788 36.137 -1.421 1.00 79.50 489 ARG A CA 1
ATOM 3753 C C . ARG A 1 489 ? 30.323 36.905 -0.220 1.00 79.50 489 ARG A C 1
ATOM 3755 O O . ARG A 1 489 ? 29.817 36.718 0.889 1.00 79.50 489 ARG A O 1
ATOM 3762 N N . ALA A 1 490 ? 31.327 37.755 -0.424 1.00 77.00 490 ALA A N 1
ATOM 3763 C CA . ALA A 1 490 ? 31.865 38.611 0.627 1.00 77.00 490 ALA A CA 1
ATOM 3764 C C . ALA A 1 490 ? 30.824 39.649 1.076 1.00 77.00 490 ALA A C 1
ATOM 3766 O O . ALA A 1 490 ? 30.646 39.853 2.277 1.00 77.00 490 ALA A O 1
ATOM 3767 N N . ILE A 1 491 ? 30.066 40.223 0.136 1.00 81.56 491 ILE A N 1
ATOM 3768 C CA . ILE A 1 491 ? 28.966 41.156 0.417 1.00 81.56 491 ILE A CA 1
ATOM 3769 C C . ILE A 1 491 ? 27.815 40.445 1.140 1.00 81.56 491 ILE A C 1
ATOM 3771 O O . ILE A 1 491 ? 27.341 40.935 2.163 1.00 81.56 491 ILE A O 1
ATOM 3775 N N . LEU A 1 492 ? 27.385 39.265 0.685 1.00 77.31 492 LEU A N 1
ATOM 3776 C CA . LEU A 1 492 ? 26.334 38.473 1.340 1.00 77.31 492 LEU A CA 1
ATOM 3777 C C . LEU A 1 492 ? 26.737 38.015 2.748 1.00 77.31 492 LEU A C 1
ATOM 3779 O O . LEU A 1 492 ? 25.918 38.031 3.668 1.00 77.31 492 LEU A O 1
ATOM 3783 N N . SER A 1 493 ? 28.002 37.642 2.942 1.00 77.69 493 SER A N 1
ATOM 3784 C CA . SER A 1 493 ? 28.523 37.264 4.260 1.00 77.69 493 SER A CA 1
ATOM 3785 C C . SER A 1 493 ? 28.646 38.483 5.178 1.00 77.69 493 SER A C 1
ATOM 3787 O O . SER A 1 493 ? 28.226 38.423 6.332 1.00 77.69 493 SER A O 1
ATOM 3789 N N . GLY A 1 494 ? 29.140 39.613 4.664 1.00 77.06 494 GLY A N 1
ATOM 3790 C CA . GLY A 1 494 ? 29.268 40.864 5.414 1.00 77.06 494 GLY A CA 1
ATOM 3791 C C . GLY A 1 494 ? 27.917 41.466 5.806 1.00 77.06 494 GLY A C 1
ATOM 3792 O O . GLY A 1 494 ? 27.726 41.873 6.951 1.00 77.06 494 GLY A O 1
ATOM 3793 N N . THR A 1 495 ? 26.939 41.453 4.900 1.00 78.44 495 THR A N 1
ATOM 3794 C CA . THR A 1 495 ? 25.570 41.921 5.175 1.00 78.44 495 THR A CA 1
ATOM 3795 C C . THR A 1 495 ? 24.857 41.020 6.177 1.00 78.44 495 THR A C 1
ATOM 3797 O O . THR A 1 495 ? 24.276 41.531 7.133 1.00 78.44 495 THR A O 1
ATOM 3800 N N . ARG A 1 496 ? 24.954 39.687 6.051 1.00 78.62 496 ARG A N 1
ATOM 3801 C CA . ARG A 1 496 ? 24.416 38.767 7.067 1.00 78.62 496 ARG A CA 1
ATOM 3802 C C . ARG A 1 496 ? 25.054 38.995 8.432 1.00 78.62 496 ARG A C 1
ATOM 3804 O O . ARG A 1 496 ? 24.320 39.061 9.410 1.00 78.62 496 ARG A O 1
ATOM 3811 N N . LEU A 1 497 ? 26.370 39.198 8.508 1.00 75.00 497 LEU A N 1
ATOM 3812 C CA . LEU A 1 497 ? 27.067 39.467 9.771 1.00 75.00 497 LEU A CA 1
ATOM 3813 C C . LEU A 1 497 ? 26.568 40.763 10.441 1.00 75.00 497 LEU A C 1
ATOM 3815 O O . LEU A 1 497 ? 26.334 40.795 11.652 1.00 75.00 497 LEU A O 1
ATOM 3819 N N . LEU A 1 498 ? 26.344 41.816 9.647 1.00 79.38 498 LEU A N 1
ATOM 3820 C CA . LEU A 1 498 ? 25.806 43.093 10.125 1.00 79.38 498 LEU A CA 1
ATOM 3821 C C . LEU A 1 498 ? 24.336 42.989 10.560 1.00 79.38 498 LEU A C 1
ATOM 3823 O O . LEU A 1 498 ? 23.956 43.599 11.560 1.00 79.38 498 LEU A O 1
ATOM 3827 N N . LEU A 1 499 ? 23.513 42.208 9.849 1.00 74.31 499 LEU A N 1
ATOM 3828 C CA . LEU A 1 499 ? 22.084 42.044 10.145 1.00 74.31 499 LEU A CA 1
ATOM 3829 C C . LEU A 1 499 ? 21.806 41.032 11.266 1.00 74.31 499 LEU A C 1
ATOM 3831 O O . LEU A 1 499 ? 20.819 41.175 11.992 1.00 74.31 499 LEU A O 1
ATOM 3835 N N . GLN A 1 500 ? 22.667 40.031 11.432 1.00 81.19 500 GLN A N 1
ATOM 3836 C CA . GLN A 1 500 ? 22.541 39.008 12.467 1.00 81.19 500 GLN A CA 1
ATOM 3837 C C . GLN A 1 500 ? 22.851 39.583 13.853 1.00 81.19 500 GLN A C 1
ATOM 3839 O O . GLN A 1 500 ? 22.211 39.207 14.837 1.00 81.19 500 GLN A O 1
ATOM 3844 N N . ASN A 1 501 ? 23.778 40.543 13.942 1.00 84.69 501 ASN A N 1
ATOM 3845 C CA . ASN A 1 501 ? 24.159 41.147 15.210 1.00 84.69 501 ASN A CA 1
ATOM 3846 C C . ASN A 1 501 ? 23.327 42.407 15.526 1.00 84.69 501 ASN A C 1
ATOM 3848 O O . ASN A 1 501 ? 23.167 43.307 14.700 1.00 84.69 501 ASN A O 1
ATOM 3852 N N . LYS A 1 502 ? 22.787 42.513 16.749 1.00 83.06 502 LYS A N 1
ATOM 3853 C CA . LYS A 1 502 ? 21.927 43.650 17.149 1.00 83.06 502 LYS A CA 1
ATOM 3854 C C . LYS A 1 502 ? 22.684 44.984 17.119 1.00 83.06 502 LYS A C 1
ATOM 3856 O O . LYS A 1 502 ? 22.108 45.995 16.729 1.00 83.06 502 LYS A O 1
ATOM 3861 N N . VAL A 1 503 ? 23.965 44.968 17.486 1.00 85.06 503 VAL A N 1
ATOM 3862 C CA . VAL A 1 503 ? 24.851 46.143 17.442 1.00 85.06 503 VAL A CA 1
ATOM 3863 C C . VAL A 1 503 ? 25.156 46.548 15.997 1.00 85.06 503 VAL A C 1
ATOM 3865 O O . VAL A 1 503 ? 25.099 47.731 15.677 1.00 85.06 503 VAL A O 1
ATOM 3868 N N . GLY A 1 504 ? 25.381 45.571 15.109 1.00 84.88 504 GLY A N 1
ATOM 3869 C CA . GLY A 1 504 ? 25.624 45.809 13.681 1.00 84.88 504 GLY A CA 1
ATOM 3870 C C . GLY A 1 504 ? 24.456 46.518 12.996 1.00 84.88 504 GLY A C 1
ATOM 3871 O O . GLY A 1 504 ? 24.663 47.487 12.269 1.00 84.88 504 GLY A O 1
ATOM 3872 N N . ARG A 1 505 ? 23.217 46.122 13.319 1.00 84.19 505 ARG A N 1
ATOM 3873 C CA . ARG A 1 505 ? 22.004 46.787 12.811 1.00 84.19 505 ARG A CA 1
ATOM 3874 C C . ARG A 1 505 ? 21.887 48.247 13.248 1.00 84.19 505 ARG A C 1
ATOM 3876 O O . ARG A 1 505 ? 21.516 49.092 12.440 1.00 84.19 505 ARG A O 1
ATOM 3883 N N . ILE A 1 506 ? 22.207 48.548 14.508 1.00 87.25 506 ILE A N 1
ATOM 3884 C CA . ILE A 1 506 ? 22.175 49.925 15.025 1.00 87.25 506 ILE A CA 1
ATOM 3885 C C . ILE A 1 506 ? 23.276 50.760 14.362 1.00 87.25 506 ILE A C 1
ATOM 3887 O O . ILE A 1 506 ? 23.012 51.870 13.908 1.00 87.25 506 ILE A O 1
ATOM 3891 N N . PHE A 1 507 ? 24.486 50.210 14.245 1.00 87.94 507 PHE A N 1
ATOM 3892 C CA . PHE A 1 507 ? 25.611 50.884 13.601 1.00 87.94 507 PHE A CA 1
ATOM 3893 C C . PHE A 1 507 ? 25.325 51.215 12.128 1.00 87.94 507 PHE A C 1
ATOM 3895 O O . PHE A 1 507 ? 25.524 52.352 11.710 1.00 87.94 507 PHE A O 1
ATOM 3902 N N . ALA A 1 508 ? 24.783 50.264 11.359 1.00 85.19 508 ALA A N 1
ATOM 3903 C CA . ALA A 1 508 ? 24.410 50.479 9.960 1.00 85.19 508 ALA A CA 1
ATOM 3904 C C . ALA A 1 508 ? 23.322 51.556 9.799 1.00 85.19 508 ALA A C 1
ATOM 3906 O O . ALA A 1 508 ? 23.409 52.391 8.900 1.00 85.19 508 ALA A O 1
ATOM 3907 N N . ALA A 1 509 ? 22.326 51.580 10.693 1.00 86.94 509 ALA A N 1
ATOM 3908 C CA . ALA A 1 509 ? 21.285 52.605 10.686 1.00 86.94 509 ALA A CA 1
ATOM 3909 C C . ALA A 1 509 ? 21.855 54.006 10.970 1.00 86.94 509 ALA A C 1
ATOM 3911 O O . ALA A 1 509 ? 21.528 54.961 10.265 1.00 86.94 509 ALA A O 1
ATOM 3912 N N . VAL A 1 510 ? 22.747 54.132 11.959 1.00 91.06 510 VAL A N 1
ATOM 3913 C CA . VAL A 1 510 ? 23.427 55.401 12.269 1.00 91.06 510 VAL A CA 1
ATOM 3914 C C . VAL A 1 510 ? 24.299 55.850 11.096 1.00 91.06 510 VAL A C 1
ATOM 3916 O O . VAL A 1 510 ? 24.200 56.999 10.678 1.00 91.06 510 VAL A O 1
ATOM 3919 N N . TYR A 1 511 ? 25.091 54.945 10.519 1.00 91.56 511 TYR A N 1
ATOM 3920 C CA . TYR A 1 511 ? 25.947 55.228 9.365 1.00 91.56 511 TYR A CA 1
ATOM 3921 C C . TYR A 1 511 ? 25.152 55.748 8.159 1.00 91.56 511 TYR A C 1
ATOM 3923 O O . TYR A 1 511 ? 25.499 56.787 7.597 1.00 91.56 511 TYR A O 1
ATOM 3931 N N . LEU A 1 512 ? 24.041 55.087 7.808 1.00 90.50 512 LEU A N 1
ATOM 3932 C CA . LEU A 1 512 ? 23.154 55.555 6.741 1.00 90.50 512 LEU A CA 1
ATOM 3933 C C . LEU A 1 512 ? 22.593 56.941 7.052 1.00 90.50 512 LEU A C 1
ATOM 3935 O O . LEU A 1 512 ? 22.610 57.809 6.185 1.00 90.50 512 LEU A O 1
ATOM 3939 N N . THR A 1 513 ? 22.153 57.182 8.286 1.00 91.19 513 THR A N 1
ATOM 3940 C CA . THR A 1 513 ? 21.607 58.486 8.686 1.00 91.19 513 THR A CA 1
ATOM 3941 C C . THR A 1 513 ? 22.656 59.595 8.552 1.00 91.19 513 THR A C 1
ATOM 3943 O O . THR A 1 513 ? 22.361 60.655 8.007 1.00 91.19 513 THR A O 1
ATOM 3946 N N . VAL A 1 514 ? 23.900 59.340 8.971 1.00 93.88 514 VAL A N 1
ATOM 3947 C CA . VAL A 1 514 ? 25.017 60.293 8.849 1.00 93.88 514 VAL A CA 1
ATOM 3948 C C . VAL A 1 514 ? 25.336 60.599 7.387 1.00 93.88 514 VAL A C 1
ATOM 3950 O O . VAL A 1 514 ? 25.498 61.768 7.045 1.00 93.88 514 VAL A O 1
ATOM 3953 N N . ILE A 1 515 ? 25.368 59.588 6.511 1.00 94.19 515 ILE A N 1
ATOM 3954 C CA . ILE A 1 515 ? 25.558 59.808 5.069 1.00 94.19 515 ILE A CA 1
ATOM 3955 C C . ILE A 1 515 ? 24.441 60.673 4.495 1.00 94.19 515 ILE A C 1
ATOM 3957 O O . ILE A 1 515 ? 24.724 61.600 3.744 1.00 94.19 515 ILE A O 1
ATOM 3961 N N . HIS A 1 516 ? 23.183 60.409 4.851 1.00 91.56 516 HIS A N 1
ATOM 3962 C CA . HIS A 1 516 ? 22.065 61.202 4.343 1.00 91.56 516 HIS A CA 1
ATOM 3963 C C . HIS A 1 516 ? 22.169 62.659 4.797 1.00 91.56 516 HIS A C 1
ATOM 3965 O O . HIS A 1 516 ? 22.002 63.554 3.975 1.00 91.56 516 HIS A O 1
ATOM 3971 N N . VAL A 1 517 ? 22.519 62.910 6.063 1.00 93.06 517 VAL A N 1
ATOM 3972 C CA . VAL A 1 517 ? 22.768 64.271 6.566 1.00 93.06 517 VAL A CA 1
ATOM 3973 C C . VAL A 1 517 ? 23.930 64.925 5.817 1.00 93.06 517 VAL A C 1
ATOM 3975 O O . VAL A 1 517 ? 23.809 66.069 5.392 1.00 93.06 517 VAL A O 1
ATOM 3978 N N . PHE A 1 518 ? 25.031 64.206 5.598 1.00 94.31 518 PHE A N 1
ATOM 3979 C CA . PHE A 1 518 ? 26.195 64.720 4.875 1.00 94.31 518 PHE A CA 1
ATOM 3980 C C . PHE A 1 518 ? 25.868 65.085 3.422 1.00 94.31 518 PHE A C 1
ATOM 3982 O O . PHE A 1 518 ? 26.215 66.173 2.967 1.00 94.31 518 PHE A O 1
ATOM 3989 N N . VAL A 1 519 ? 25.147 64.217 2.710 1.00 94.25 519 VAL A N 1
ATOM 3990 C CA . VAL A 1 519 ? 24.682 64.480 1.342 1.00 94.25 519 VAL A CA 1
ATOM 3991 C C . VAL A 1 519 ? 23.725 65.671 1.317 1.00 94.25 519 VAL A C 1
ATOM 3993 O O . VAL A 1 519 ? 23.872 66.541 0.464 1.00 94.25 519 VAL A O 1
ATOM 3996 N N . PHE A 1 520 ? 22.800 65.774 2.275 1.00 92.19 520 PHE A N 1
ATOM 3997 C CA . PHE A 1 520 ? 21.920 66.940 2.402 1.00 92.19 520 PHE A CA 1
ATOM 3998 C C . PHE A 1 520 ? 22.702 68.236 2.614 1.00 92.19 520 PHE A C 1
ATOM 4000 O O . PHE A 1 520 ? 22.379 69.246 1.997 1.00 92.19 520 PHE A O 1
ATOM 4007 N N . VAL A 1 521 ? 23.742 68.209 3.448 1.00 91.94 521 VAL A N 1
ATOM 4008 C CA . VAL A 1 521 ? 24.617 69.361 3.687 1.00 91.94 521 VAL A CA 1
ATOM 4009 C C . VAL A 1 521 ? 25.387 69.730 2.419 1.00 91.94 521 VAL A C 1
ATOM 4011 O O . VAL A 1 521 ? 25.426 70.904 2.064 1.00 91.94 521 VAL A O 1
ATOM 4014 N N . LEU A 1 522 ? 25.945 68.756 1.695 1.00 90.19 522 LEU A N 1
ATOM 4015 C CA . LEU A 1 522 ? 26.622 69.002 0.416 1.00 90.19 522 LEU A CA 1
ATOM 4016 C C . LEU A 1 522 ? 25.685 69.628 -0.620 1.00 90.19 522 LEU A C 1
ATOM 4018 O O . LEU A 1 522 ? 26.053 70.611 -1.260 1.00 90.19 522 LEU A O 1
ATOM 4022 N N . ILE A 1 523 ? 24.472 69.090 -0.760 1.00 89.56 523 ILE A N 1
ATOM 4023 C CA . ILE A 1 523 ? 23.456 69.627 -1.671 1.00 89.56 523 ILE A CA 1
ATOM 4024 C C . ILE A 1 523 ? 23.036 71.032 -1.230 1.00 89.56 523 ILE A C 1
ATOM 4026 O O . ILE A 1 523 ? 22.915 71.918 -2.070 1.00 89.56 523 ILE A O 1
ATOM 4030 N N . TYR A 1 524 ? 22.862 71.266 0.072 1.00 91.12 524 TYR A N 1
ATOM 4031 C CA . TYR A 1 524 ? 22.548 72.584 0.618 1.00 91.12 524 TYR A CA 1
ATOM 4032 C C . TYR A 1 524 ? 23.650 73.599 0.289 1.00 91.12 524 TYR A C 1
ATOM 4034 O O . TYR A 1 524 ? 23.364 74.655 -0.265 1.00 91.12 524 TYR A O 1
ATOM 4042 N N . TYR A 1 525 ? 24.921 73.267 0.524 1.00 86.88 525 TYR A N 1
ATOM 4043 C CA . TYR A 1 525 ? 26.037 74.145 0.164 1.00 86.88 525 TYR A CA 1
ATOM 4044 C C . TYR A 1 525 ? 26.151 74.380 -1.345 1.00 86.88 525 TYR A C 1
ATOM 4046 O O . TYR A 1 525 ? 26.436 75.504 -1.752 1.00 86.88 525 TYR A O 1
ATOM 4054 N N . ALA A 1 526 ? 25.898 73.361 -2.170 1.00 83.88 526 ALA A N 1
ATOM 4055 C CA . ALA A 1 526 ? 25.858 73.504 -3.624 1.00 83.88 526 ALA A CA 1
ATOM 4056 C C . ALA A 1 526 ? 24.705 74.414 -4.089 1.00 83.88 526 ALA A C 1
ATOM 4058 O O . ALA A 1 526 ? 24.880 75.216 -5.001 1.00 83.88 526 ALA A O 1
ATOM 4059 N N . ALA A 1 527 ? 23.545 74.337 -3.433 1.00 81.81 527 ALA A N 1
ATOM 4060 C CA . ALA A 1 527 ? 22.397 75.195 -3.715 1.00 81.81 527 ALA A CA 1
ATOM 4061 C C . ALA A 1 527 ? 22.609 76.650 -3.257 1.00 81.81 527 ALA A C 1
ATOM 4063 O O . ALA A 1 527 ? 22.063 77.570 -3.860 1.00 81.81 527 ALA A O 1
ATOM 4064 N N . LEU A 1 528 ? 23.409 76.884 -2.209 1.00 79.69 528 LEU A N 1
ATOM 4065 C CA . LEU A 1 528 ? 23.789 78.240 -1.792 1.00 79.69 528 LEU A CA 1
ATOM 4066 C C . LEU A 1 528 ? 24.917 78.846 -2.634 1.00 79.69 528 LEU A C 1
ATOM 4068 O O . LEU A 1 528 ? 24.992 80.068 -2.746 1.00 79.69 528 LEU A O 1
ATOM 4072 N N . SER A 1 529 ? 25.803 78.028 -3.206 1.00 75.44 529 SER A N 1
ATOM 4073 C CA . SER A 1 529 ? 26.900 78.508 -4.054 1.00 75.44 529 SER A CA 1
ATOM 4074 C C . SER A 1 529 ? 26.486 78.752 -5.507 1.00 75.44 529 SER A C 1
ATOM 4076 O O . SER A 1 529 ? 27.200 79.450 -6.231 1.00 75.44 529 SER A O 1
ATOM 4078 N N . SER A 1 530 ? 25.324 78.250 -5.938 1.00 68.12 530 SER A N 1
ATOM 4079 C CA . SER A 1 530 ? 24.749 78.580 -7.240 1.00 68.12 530 SER A CA 1
ATOM 4080 C C . SER A 1 530 ? 24.189 80.006 -7.243 1.00 68.12 530 SER A C 1
ATOM 4082 O O . SER A 1 530 ? 23.032 80.238 -6.896 1.00 68.12 530 SER A O 1
ATOM 4084 N N . GLN A 1 531 ? 25.007 80.981 -7.646 1.00 59.50 531 GLN A N 1
ATOM 4085 C CA . GLN A 1 531 ? 24.498 82.299 -8.027 1.00 59.50 531 GLN A CA 1
ATOM 4086 C C . GLN A 1 531 ? 23.634 82.189 -9.299 1.00 59.50 531 GLN A C 1
ATOM 4088 O O . GLN A 1 531 ? 23.994 81.435 -10.208 1.00 59.50 531 GLN A O 1
ATOM 4093 N N . PRO A 1 532 ? 22.521 82.940 -9.413 1.00 57.22 532 PRO A N 1
ATOM 4094 C CA . PRO A 1 532 ? 21.734 82.985 -10.638 1.00 57.22 532 PRO A CA 1
ATOM 4095 C C . PRO A 1 532 ? 22.518 83.741 -11.718 1.00 57.22 532 PRO A C 1
ATOM 4097 O O . PRO A 1 532 ? 22.501 84.970 -11.775 1.00 57.22 532 PRO A O 1
ATOM 4100 N N . VAL A 1 533 ? 23.220 83.012 -12.586 1.00 57.69 533 VAL A N 1
ATOM 4101 C CA . VAL A 1 533 ? 23.801 83.590 -13.803 1.00 57.69 533 VAL A CA 1
ATOM 4102 C C . VAL A 1 533 ? 22.654 83.886 -14.767 1.00 57.69 533 VAL A C 1
ATOM 4104 O O . VAL A 1 533 ? 22.181 83.017 -15.495 1.00 57.69 533 VAL A O 1
ATOM 4107 N N . VAL A 1 534 ? 22.183 85.131 -14.752 1.00 59.47 534 VAL A N 1
ATOM 4108 C CA . VAL A 1 534 ? 21.357 85.690 -15.824 1.00 59.47 534 VAL A CA 1
ATOM 4109 C C . VAL A 1 534 ? 22.281 85.920 -17.022 1.00 59.47 534 VAL A C 1
ATOM 4111 O O . VAL A 1 534 ? 23.042 86.884 -17.039 1.00 59.47 534 VAL A O 1
ATOM 4114 N N . ALA A 1 535 ? 22.244 85.026 -18.010 1.00 51.59 535 ALA A N 1
ATOM 4115 C CA . ALA A 1 535 ? 22.892 85.235 -19.303 1.00 51.59 535 ALA A CA 1
ATOM 4116 C C . ALA A 1 535 ? 21.843 85.693 -20.339 1.00 51.59 535 ALA A C 1
ATOM 4118 O O . ALA A 1 535 ? 20.813 85.029 -20.488 1.00 51.59 535 ALA A O 1
ATOM 4119 N N . PRO A 1 536 ? 22.060 86.821 -21.043 1.00 51.78 536 PRO A N 1
ATOM 4120 C CA . PRO A 1 536 ? 21.132 87.329 -22.043 1.00 51.78 536 PRO A CA 1
ATOM 4121 C C . PRO A 1 536 ? 21.178 86.503 -23.337 1.00 51.78 536 PRO A C 1
ATOM 4123 O O . PRO A 1 536 ? 22.233 86.077 -23.803 1.00 51.78 536 PRO A O 1
ATOM 4126 N N . ILE A 1 537 ? 19.996 86.320 -23.922 1.00 54.16 537 ILE A N 1
ATOM 4127 C CA . ILE A 1 537 ? 19.741 85.699 -25.224 1.00 54.16 537 ILE A CA 1
ATOM 4128 C C . ILE A 1 537 ? 20.413 86.542 -26.318 1.00 54.16 537 ILE A C 1
ATOM 4130 O O . ILE A 1 537 ? 19.961 87.651 -26.594 1.00 54.16 537 ILE A O 1
ATOM 4134 N N . ALA A 1 538 ? 21.456 86.018 -26.968 1.00 44.88 538 ALA A N 1
ATOM 4135 C CA . ALA A 1 538 ? 21.955 86.552 -28.235 1.00 44.88 538 ALA A CA 1
ATOM 4136 C C . ALA A 1 538 ? 22.666 85.472 -29.072 1.00 44.88 538 ALA A C 1
ATOM 4138 O O . ALA A 1 538 ? 23.737 84.993 -28.721 1.00 44.88 538 ALA A O 1
ATOM 4139 N N . SER A 1 539 ? 22.017 85.128 -30.189 1.00 46.59 539 SER A N 1
ATOM 4140 C CA . SER A 1 539 ? 22.590 84.801 -31.503 1.00 46.59 539 SER A CA 1
ATOM 4141 C C . SER A 1 539 ? 23.864 83.945 -31.581 1.00 46.59 539 SER A C 1
ATOM 4143 O O . SER A 1 539 ? 24.963 84.463 -31.417 1.00 46.59 539 SER A O 1
ATOM 4145 N N . GLN A 1 540 ? 23.719 82.708 -32.062 1.00 48.09 540 GLN A N 1
ATOM 4146 C CA . GLN A 1 540 ? 24.473 82.221 -33.229 1.00 48.09 540 GLN A CA 1
ATOM 4147 C C . GLN A 1 540 ? 23.871 80.897 -33.709 1.00 48.09 540 GLN A C 1
ATOM 4149 O O . GLN A 1 540 ? 24.188 79.811 -33.232 1.00 48.09 540 GLN A O 1
ATOM 4154 N N . ALA A 1 541 ? 22.949 81.023 -34.660 1.00 46.12 541 ALA A N 1
ATOM 4155 C CA . ALA A 1 541 ? 22.631 79.952 -35.580 1.00 46.12 541 ALA A CA 1
ATOM 4156 C C . ALA A 1 541 ? 23.709 79.920 -36.674 1.00 46.12 541 ALA A C 1
ATOM 4158 O O . ALA A 1 541 ? 24.100 80.965 -37.187 1.00 46.12 541 ALA A O 1
ATOM 4159 N N . ALA A 1 542 ? 24.097 78.700 -37.035 1.00 46.69 542 ALA A N 1
ATOM 4160 C CA . ALA A 1 542 ? 24.523 78.298 -38.371 1.00 46.69 542 ALA A CA 1
ATOM 4161 C C . ALA A 1 542 ? 25.783 78.962 -38.962 1.00 46.69 542 ALA A C 1
ATOM 4163 O O . ALA A 1 542 ? 25.715 79.890 -39.761 1.00 46.69 542 ALA A O 1
ATOM 4164 N N . SER A 1 543 ? 26.935 78.344 -38.701 1.00 47.66 543 SER A N 1
ATOM 4165 C CA . SER A 1 543 ? 28.025 78.276 -39.680 1.00 47.66 543 SER A CA 1
ATOM 4166 C C . SER A 1 543 ? 28.824 76.990 -39.467 1.00 47.66 543 SER A C 1
ATOM 4168 O O . SER A 1 543 ? 29.780 76.974 -38.695 1.00 47.66 543 SER A O 1
ATOM 4170 N N . ALA A 1 544 ? 28.392 75.908 -40.114 1.00 50.22 544 ALA A N 1
ATOM 4171 C CA . ALA A 1 544 ? 29.212 74.725 -40.381 1.00 50.22 544 ALA A CA 1
ATOM 4172 C C . ALA A 1 544 ? 28.581 73.911 -41.526 1.00 50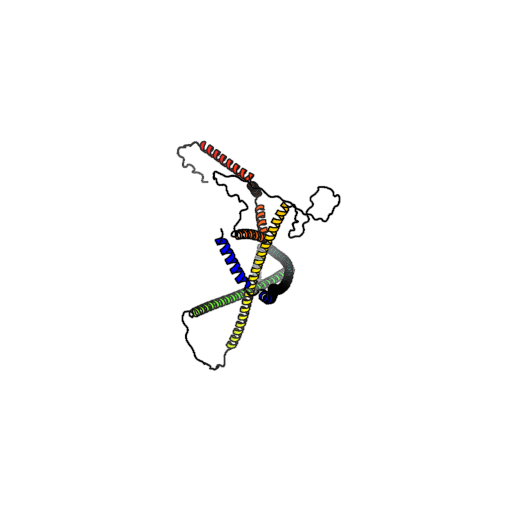.22 544 ALA A C 1
ATOM 4174 O O . ALA A 1 544 ? 28.142 72.779 -41.346 1.00 50.22 544 ALA A O 1
ATOM 4175 N N . ASP A 1 545 ? 28.507 74.533 -42.704 1.00 49.22 545 ASP A N 1
ATOM 4176 C CA . ASP A 1 545 ? 28.757 73.801 -43.946 1.00 49.22 545 ASP A CA 1
ATOM 4177 C C . ASP A 1 545 ? 30.231 73.357 -43.960 1.00 49.22 545 ASP A C 1
ATOM 4179 O O . ASP A 1 545 ? 31.064 73.958 -43.281 1.00 49.22 545 ASP A O 1
ATOM 4183 N N . VAL A 1 546 ? 30.542 72.384 -44.821 1.00 53.41 546 VAL A N 1
ATOM 4184 C CA . VAL A 1 546 ? 31.876 71.845 -45.156 1.00 53.41 546 VAL A CA 1
ATOM 4185 C C . VAL A 1 546 ? 32.269 70.601 -44.348 1.00 53.41 546 VAL A C 1
ATOM 4187 O O . VAL A 1 546 ? 32.841 70.692 -43.272 1.00 53.41 546 VAL A O 1
ATOM 4190 N N . TYR A 1 547 ? 31.970 69.420 -44.897 1.00 52.25 547 TYR A N 1
ATOM 4191 C CA . TYR A 1 547 ? 32.978 68.521 -45.484 1.00 52.25 547 TYR A CA 1
ATOM 4192 C C . TYR A 1 547 ? 32.261 67.434 -46.304 1.00 52.25 547 TYR A C 1
ATOM 4194 O O . TYR A 1 547 ? 31.749 66.450 -45.777 1.00 52.25 547 TYR A O 1
ATOM 4202 N N . ALA A 1 548 ? 32.206 67.666 -47.616 1.00 42.91 548 ALA A N 1
ATOM 4203 C CA . ALA A 1 548 ? 32.066 66.635 -48.631 1.00 42.91 548 ALA A CA 1
ATOM 4204 C C . ALA A 1 548 ? 33.446 66.455 -49.281 1.00 42.91 548 ALA A C 1
ATOM 4206 O O . ALA A 1 548 ? 34.056 67.453 -49.673 1.00 42.91 548 ALA A O 1
ATOM 4207 N N . SER A 1 549 ? 33.838 65.190 -49.462 1.00 42.47 549 SER A N 1
ATOM 4208 C CA . SER A 1 549 ? 35.103 64.647 -50.006 1.00 42.47 549 SER A CA 1
ATOM 4209 C C . SER A 1 549 ? 36.168 64.304 -48.974 1.00 42.47 549 SER A C 1
ATOM 4211 O O . SER A 1 549 ? 36.690 65.230 -48.315 1.00 42.47 549 SER A O 1
#

InterPro domains:
  IPR012955 CASP, C-terminal [PF08172] (241-527)

Foldseek 3Di:
DPPVVVVVVVVVVVVVVVVVPDPDCVVVVVVCVVVVVVVVVVVVVVVVVVVVVVVVVVVVVVVVVVVVVVVVVVVVVVVVVVVVVVVVVVVVVVVVVVVVVVVVVVVVVVVVVVVVVVVVVVVVVVVVVVVVVVVVVVVVVVVVVVVVVVVVVVVVVVVVVVVVPPVVVVVVVVVVVVVVVVVVVVCVVPDDDDDDDDDDPDVVVVVVVVVVVVVVVVVVVVVVVVVVVVVVVVVVVVVVVVVVVVVVVVVVVVVVVVVVVVVVVVVVVVVVVVVVPDDDDDDDDDDDDDDDDDDDDDDDDDDPPVVVVVVVVVVVVVVVVVVVVVVVVVVVVVVVVVVVVVVVVVVLVVVLVVVVVVVVVVVVVVVVCVVPVDDDQDADPPGHDDDDDDDDDDDDDDDDDDDDDDDDDDDDDDDDDDDDDDDDDDDDDDDDDDDDDPDDDDDPPCPVVVVVVVSVVSSVVVVCVVDPCNVVVVVVVVVVLVVDDPVVVVVVVVVCVLVVDPVSVVVVVVVVVVVVVVVVVVVVVVVVPDDPPPDDDDDDDDDDDDDDD

Secondary structure (DSSP, 8-state):
-HHHHHHHHHHHHHHHHHHHHSPPSHHHHHHHHHHHHHHHHHHHHHHHHHHHHHHHHHHHHHHHHHHHHHHHHHHHHHHHHHHHHHHHHHHHHHHHHHHHHHHHHHHHHHHHHHHHHHHHHHHHHHHHHHHHHHHHHHHHHHHHHHHHHHHHHHHHHHHHHHHH--HHHHHHHHHHHHHHHHHHHHHTTS----------TTHHHHHHHHHHHHHHHHHHHHHHHHHHHHHHHHHHHHHHHHHHHHHHHHHHHHHHHHHHHHHHHHHHHHHHHHTTS-----------------------S--HHHHHHHHHHHHHHHHHHHHHHHHHHHHHHHHHHHHHHHHHHHHHHHHHHHHHHHHHHHHHHHHHHHHH--------TT---PPP-------------------------------------------------------TTSHHHHHHHHHHHHHHHHHHHH-HHHHHHHHHHHHHHHHS-HHHHHHHHHHHHHHHSHHHHHHHHHHHHHHHHHHHHHHHHHHHH--------------------

Sequence (549 aa):
MCRRAEEATKAYCELAGVLSQAPDPLPFLHALQPLQKSLAEVQRENKRLQLYGQAAESEASSASEAVLKNRELERQVAELQAELKEKAEKDSQLQQNVSKVEDLKREADQQRQESEQQIKRLREDMALLQEAESSHAEEMGLAQVELQRAVQQCAALQADLDSRAAPDEVAALHARIETLRHLVDVHEETEGEEPETSGHATSSASAASLHAILQARNRRLAADLQSLQQQLKAKDDAMGQMQDRLAGLQQEARHKAALVQSLERDLLQASQNVGSTVDGSRPASAGHAENGEEASGHHASGAPSSSLLSIITSQRDRFRGRVEQLEGEMAGMRGQLAAARSDLAGARADSVKLYEKIRYLQRFSAKHSASDGFQVVQVDSEGVAHPKASQQHRLQCGPVHIDLGGSGSPERDARPQVGPSASPSQLRARPARQRSACFGFVEADDEEAVHSAAEQRYLKAYEARFNPFAEFQQSEEVSRVKSLPVHDRAILSGTRLLLQNKVGRIFAAVYLTVIHVFVFVLIYYAALSSQPVVAPIASQAASADVYAS

Radius of gyration: 64.46 Å; chains: 1; bounding box: 122×113×228 Å

Organism: Coccomyxa subellipsoidea (strain C-169) (NCBI:txid574566)